Protein AF-A0A2G5TWU0-F1 (afdb_monomer_lite)

Radius of gyration: 37.25 Å; chains: 1; bounding box: 83×80×100 Å

Sequence (643 aa):
MPRATHLSDSERAQIDAFKTAGWSNRRIAARLGRSFNCINTFVNNPDHYETNKKSGAPKKLTDRDTRSIIRLASNSMKSCNDIKNELKLDVSKSTVWRTLDSNQNIVRAKLMSAPMLTDAHKANRLQFARNNMATDWDKIIFSDEKKFNLDGPDGFNSYWHDLKKDPLHFSKRNFGGGRLMVWGAFSSAGTVDLAFLSFRMNSTDYQDAMTAKLIPYLRRFHRRQLTYQQDNASIHASRSTLDWFKSKKIKVMDWPACSPDLNPMENVWAELVRVVYGQGKQYQTVSELQTAIVDAWKNLKKPYLQKLLNSMPNRLFSIISTGGKPTKLVFSLLSKRAKKVAKLNRLSPVTICLCCGSDNQIRLTRSTEPSRILIIDSQKDNGFSKYPYVHFFTNDRYTFDYLTLKDNGNYIEEYKEMAQHVCEVFRSPIHQIEIAKESVLEWLIRFQPIIRYVEIRENVIDSVETLDRILKSLKVTEHFQLVSLTFSEKFQYTEPIPFQTVTIFYSSWFTLPSILNGNNSIIRLFNSKLTPKDINTILREWQMGSKLRNLEFFEIATPIFQNRESHFNEVLKDLNWTESVGNDGRPLTVKIDDEMRTYRVREVDRVRNLVRSDGMIGSVSLRKAIDKIENIRLIFQVWRRQT

pLDDT: mean 81.3, std 13.83, range [31.27, 97.31]

Structure (mmCIF, N/CA/C/O backbone):
data_AF-A0A2G5TWU0-F1
#
_entry.id   AF-A0A2G5TWU0-F1
#
loop_
_atom_site.group_PDB
_atom_site.id
_atom_site.type_symbol
_atom_site.label_atom_id
_atom_site.label_alt_id
_atom_site.label_comp_id
_atom_site.label_asym_id
_atom_site.label_entity_id
_atom_site.label_seq_id
_atom_site.pdbx_PDB_ins_code
_atom_site.Cartn_x
_atom_site.Cartn_y
_atom_site.Cartn_z
_atom_site.occupancy
_atom_site.B_iso_or_equiv
_atom_site.auth_seq_id
_atom_site.auth_comp_id
_atom_site.auth_asym_id
_atom_site.auth_atom_id
_atom_site.pdbx_PDB_model_num
ATOM 1 N N . MET A 1 1 ? 40.528 -49.695 -12.250 1.00 31.27 1 MET A N 1
ATOM 2 C CA . MET A 1 1 ? 41.067 -48.707 -13.212 1.00 31.27 1 MET A CA 1
ATOM 3 C C . MET A 1 1 ? 40.769 -47.307 -12.691 1.00 31.27 1 MET A C 1
ATOM 5 O O . MET A 1 1 ? 39.637 -47.102 -12.257 1.00 31.27 1 MET A O 1
ATOM 9 N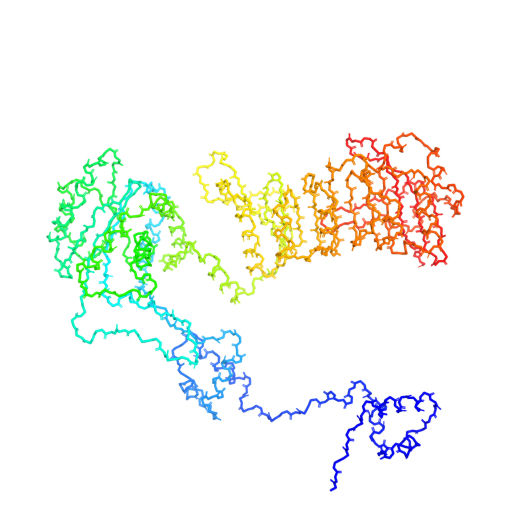 N . PRO A 1 2 ? 41.724 -46.363 -12.679 1.00 35.09 2 PRO A N 1
ATOM 10 C CA . PRO A 1 2 ? 41.439 -44.989 -12.274 1.00 35.09 2 PRO A CA 1
ATOM 11 C C . PRO A 1 2 ? 40.449 -44.364 -13.265 1.00 35.09 2 PRO A C 1
ATOM 13 O O . PRO A 1 2 ? 40.564 -44.571 -14.473 1.00 35.09 2 PRO A O 1
ATOM 16 N N . ARG A 1 3 ? 39.443 -43.644 -12.756 1.00 46.94 3 ARG A N 1
ATOM 17 C CA . ARG A 1 3 ? 38.436 -42.948 -13.573 1.00 46.94 3 ARG A CA 1
ATOM 18 C C . ARG A 1 3 ? 39.120 -41.924 -14.484 1.00 46.94 3 ARG A C 1
ATOM 20 O O . ARG A 1 3 ? 39.956 -41.160 -14.013 1.00 46.94 3 ARG A O 1
ATOM 27 N N . ALA A 1 4 ? 38.729 -41.879 -15.757 1.00 54.69 4 ALA A N 1
ATOM 28 C CA . ALA A 1 4 ? 39.165 -40.826 -16.668 1.00 54.69 4 ALA A CA 1
ATOM 29 C C . ALA A 1 4 ? 38.715 -39.458 -16.123 1.00 54.69 4 ALA A C 1
ATOM 31 O O . ALA A 1 4 ? 37.531 -39.254 -15.855 1.00 54.69 4 ALA A O 1
ATOM 32 N N . THR A 1 5 ? 39.660 -38.544 -15.913 1.00 67.94 5 THR A N 1
ATOM 33 C CA . THR A 1 5 ? 39.385 -37.158 -15.519 1.00 67.94 5 THR A CA 1
ATOM 34 C C . THR A 1 5 ? 38.647 -36.432 -16.647 1.00 67.94 5 THR A C 1
ATOM 36 O O . THR A 1 5 ? 38.956 -36.647 -17.820 1.00 67.94 5 THR A O 1
ATOM 39 N N . HIS A 1 6 ? 37.664 -35.592 -16.300 1.00 76.88 6 HIS A N 1
ATOM 40 C CA . HIS A 1 6 ? 36.996 -34.718 -17.270 1.00 76.88 6 HIS A CA 1
ATOM 41 C C . HIS A 1 6 ? 38.021 -33.800 -17.961 1.00 76.88 6 HIS A C 1
ATOM 43 O O . HIS A 1 6 ? 39.116 -33.571 -17.438 1.00 76.88 6 HIS A O 1
ATOM 49 N N . LEU A 1 7 ? 37.666 -33.307 -19.150 1.00 81.00 7 LEU A N 1
ATOM 50 C CA . LEU A 1 7 ? 38.481 -32.334 -19.875 1.00 81.00 7 LEU A CA 1
ATOM 51 C C . LEU A 1 7 ? 38.423 -31.007 -19.121 1.00 81.00 7 LEU A C 1
ATOM 53 O O . LEU A 1 7 ? 37.337 -30.543 -18.783 1.00 81.00 7 LEU A O 1
ATOM 57 N N . SER A 1 8 ? 39.582 -30.419 -18.855 1.00 81.38 8 SER A N 1
ATOM 58 C CA . SER A 1 8 ? 39.683 -29.060 -18.322 1.00 81.38 8 SER A CA 1
ATOM 59 C C . SER A 1 8 ? 39.283 -28.015 -19.370 1.00 81.38 8 SER A C 1
ATOM 61 O O . SER A 1 8 ? 39.284 -28.294 -20.569 1.00 81.38 8 SER A O 1
ATOM 63 N N . ASP A 1 9 ? 38.998 -26.783 -18.939 1.00 81.06 9 ASP A N 1
ATOM 64 C CA . ASP A 1 9 ? 38.738 -25.647 -19.841 1.00 81.06 9 ASP A CA 1
ATOM 65 C C . ASP A 1 9 ? 39.854 -25.437 -20.866 1.00 81.06 9 ASP A C 1
ATOM 67 O O . ASP A 1 9 ? 39.592 -25.218 -22.048 1.00 81.06 9 ASP A O 1
ATOM 71 N N . SER A 1 10 ? 41.108 -25.579 -20.428 1.00 82.62 10 SER A N 1
ATOM 72 C CA . SER A 1 10 ? 42.269 -25.455 -21.310 1.00 82.62 10 SER A CA 1
ATOM 73 C C . SER A 1 10 ? 42.308 -26.565 -22.361 1.00 82.62 10 SER A C 1
ATOM 75 O O . SER A 1 10 ? 42.560 -26.295 -23.532 1.00 82.62 10 SER A O 1
ATOM 77 N N . GLU A 1 11 ? 42.015 -27.810 -21.975 1.00 87.19 11 GLU A N 1
ATOM 78 C CA . GLU A 1 11 ? 41.964 -28.929 -22.920 1.00 87.19 11 GLU A CA 1
ATOM 79 C C . GLU A 1 11 ? 40.808 -28.779 -23.912 1.00 87.19 11 GLU A C 1
ATOM 81 O O . GLU A 1 11 ? 40.997 -29.068 -25.089 1.00 87.19 11 GLU A O 1
ATOM 86 N N . ARG A 1 12 ? 39.643 -28.281 -23.477 1.00 87.69 12 ARG A N 1
ATOM 87 C CA . ARG A 1 12 ? 38.508 -27.981 -24.365 1.00 87.69 12 ARG A CA 1
ATOM 88 C C . ARG A 1 12 ? 38.879 -26.951 -25.429 1.00 87.69 12 ARG A C 1
ATOM 90 O O . ARG A 1 12 ? 38.746 -27.234 -26.616 1.00 87.69 12 ARG A O 1
ATOM 97 N N . ALA A 1 13 ? 39.468 -25.829 -25.015 1.00 85.25 13 ALA A N 1
ATOM 98 C CA . ALA A 1 13 ? 39.930 -24.793 -25.936 1.00 85.25 13 ALA A CA 1
ATOM 99 C C . ALA A 1 13 ? 41.006 -25.307 -26.913 1.00 85.25 13 ALA A C 1
ATOM 101 O O . ALA A 1 13 ? 40.995 -24.968 -28.096 1.00 85.25 13 ALA A O 1
ATOM 102 N N . GLN A 1 14 ? 41.922 -26.165 -26.446 1.00 88.38 14 GLN A N 1
ATOM 103 C CA . GLN A 1 14 ? 42.915 -26.810 -27.313 1.00 88.38 14 GLN A CA 1
ATOM 104 C C . GLN A 1 14 ? 42.263 -27.755 -28.329 1.00 88.38 14 GLN A C 1
ATOM 106 O O . GLN A 1 14 ? 42.676 -27.778 -29.488 1.00 88.38 14 GLN A O 1
ATOM 111 N N . ILE A 1 15 ? 41.240 -28.517 -27.929 1.00 90.12 15 ILE A N 1
ATOM 112 C CA . ILE A 1 15 ? 40.489 -29.388 -28.842 1.00 90.12 15 ILE A CA 1
ATOM 113 C C . ILE A 1 15 ? 39.813 -28.553 -29.930 1.00 90.12 15 ILE A C 1
ATOM 115 O O . ILE A 1 15 ? 39.977 -28.882 -31.104 1.00 90.12 15 ILE A O 1
ATOM 119 N N . ASP A 1 16 ? 39.140 -27.460 -29.573 1.00 89.56 16 ASP A N 1
ATOM 120 C CA . ASP A 1 16 ? 38.468 -26.578 -30.537 1.00 89.56 16 ASP A CA 1
ATOM 121 C C . ASP A 1 16 ? 39.463 -25.937 -31.517 1.00 89.56 16 ASP A C 1
ATOM 123 O O . ASP A 1 16 ? 39.239 -25.924 -32.734 1.00 89.56 16 ASP A O 1
ATOM 127 N N . ALA A 1 17 ? 40.624 -25.499 -31.019 1.00 89.06 17 ALA A N 1
ATOM 128 C CA . ALA A 1 17 ? 41.704 -24.973 -31.851 1.00 89.06 17 ALA A CA 1
ATOM 129 C C . ALA A 1 17 ? 42.257 -26.033 -32.823 1.00 89.06 17 ALA A C 1
ATOM 131 O O . ALA A 1 17 ? 42.405 -25.769 -34.019 1.00 89.06 17 ALA A O 1
ATOM 132 N N . PHE A 1 18 ? 42.512 -27.261 -32.354 1.00 91.94 18 PHE A N 1
ATOM 133 C CA . PHE A 1 18 ? 42.987 -28.346 -33.220 1.00 91.94 18 PHE A CA 1
ATOM 134 C C . PHE A 1 18 ? 41.931 -28.799 -34.233 1.00 91.94 18 PHE A C 1
ATOM 136 O O . PHE A 1 18 ? 42.277 -29.141 -35.367 1.00 91.94 18 PHE A O 1
ATOM 143 N N . LYS A 1 19 ? 40.646 -28.783 -33.862 1.00 91.44 19 LYS A N 1
ATOM 144 C CA . LYS A 1 19 ? 39.541 -29.059 -34.787 1.00 91.44 19 LYS A CA 1
ATOM 145 C C . LYS A 1 19 ? 39.451 -28.001 -35.881 1.00 91.44 19 LYS A C 1
ATOM 147 O O . LYS A 1 19 ? 39.318 -28.378 -37.043 1.00 91.44 19 LYS A O 1
ATOM 152 N N . THR A 1 20 ? 39.610 -26.725 -35.533 1.00 88.50 20 THR A N 1
ATOM 153 C CA . THR A 1 20 ? 39.660 -25.611 -36.498 1.00 88.50 20 THR A CA 1
ATOM 154 C C . THR A 1 20 ? 40.849 -25.750 -37.454 1.00 88.50 20 THR A C 1
ATOM 156 O O . THR A 1 20 ? 40.721 -25.500 -38.647 1.00 88.50 20 THR A O 1
ATOM 159 N N . ALA A 1 21 ? 41.985 -26.256 -36.963 1.00 86.94 21 ALA A N 1
ATOM 160 C CA . ALA A 1 21 ? 43.169 -26.565 -37.768 1.00 86.94 21 ALA A CA 1
ATOM 161 C C . ALA A 1 21 ? 43.066 -27.872 -38.592 1.00 86.94 21 ALA A C 1
ATOM 163 O O . ALA A 1 21 ? 44.065 -28.329 -39.149 1.00 86.94 21 ALA A O 1
ATOM 164 N N . GLY A 1 22 ? 41.894 -28.517 -38.647 1.00 90.31 22 GLY A N 1
ATOM 165 C CA . GLY A 1 22 ? 41.645 -29.706 -39.472 1.00 90.31 22 GLY A CA 1
ATOM 166 C C . GLY A 1 22 ? 42.172 -31.026 -38.899 1.00 90.31 22 GLY A C 1
ATOM 167 O O . GLY A 1 22 ? 42.275 -32.019 -39.620 1.00 90.31 22 GLY A O 1
ATOM 168 N N . TRP A 1 23 ? 42.520 -31.090 -37.609 1.00 94.19 23 TRP A N 1
ATOM 169 C CA . TRP A 1 23 ? 43.042 -32.324 -37.016 1.00 94.19 23 TRP A CA 1
ATOM 170 C C . TRP A 1 23 ? 41.935 -33.367 -36.785 1.00 94.19 23 TRP A C 1
ATOM 172 O O . TRP A 1 23 ? 40.792 -33.058 -36.428 1.00 94.19 23 TRP A O 1
ATOM 182 N N . SER A 1 24 ? 42.290 -34.648 -36.941 1.00 92.31 24 SER A N 1
ATOM 183 C CA . SER A 1 24 ? 41.397 -35.767 -36.624 1.00 92.31 24 SER A CA 1
ATOM 184 C C . SER A 1 24 ? 41.307 -35.999 -35.113 1.00 92.31 24 SER A C 1
ATOM 186 O O . SER A 1 24 ? 42.286 -35.837 -34.383 1.00 92.31 24 SER A O 1
ATOM 188 N N . ASN A 1 25 ? 40.148 -36.460 -34.630 1.00 91.19 25 ASN A N 1
ATOM 189 C CA . ASN A 1 25 ? 39.912 -36.681 -33.195 1.00 91.19 25 ASN A CA 1
ATOM 190 C C . ASN A 1 25 ? 40.926 -37.675 -32.588 1.00 91.19 25 ASN A C 1
ATOM 192 O O . ASN A 1 25 ? 41.316 -37.537 -31.433 1.00 91.19 25 ASN A O 1
ATOM 196 N N . ARG A 1 26 ? 41.411 -38.646 -33.379 1.00 90.12 26 ARG A N 1
ATOM 197 C CA . ARG A 1 26 ? 42.444 -39.611 -32.964 1.00 90.12 26 ARG A CA 1
ATOM 198 C C . ARG A 1 26 ? 43.814 -38.949 -32.781 1.00 90.12 26 ARG A C 1
ATOM 200 O O . ARG A 1 26 ? 44.519 -39.264 -31.827 1.00 90.12 26 ARG A O 1
ATOM 207 N N . ARG A 1 27 ? 44.163 -37.997 -33.651 1.00 92.06 27 ARG A N 1
ATOM 208 C CA . ARG A 1 27 ? 45.399 -37.210 -33.548 1.00 92.06 27 ARG A CA 1
ATOM 209 C C . ARG A 1 27 ? 45.361 -36.260 -32.348 1.00 92.06 27 ARG A C 1
ATOM 211 O O . ARG A 1 27 ? 46.351 -36.144 -31.634 1.00 92.06 27 ARG A O 1
ATOM 218 N N . ILE A 1 28 ? 44.210 -35.639 -32.093 1.00 91.56 28 ILE A N 1
ATOM 219 C CA . ILE A 1 28 ? 43.982 -34.770 -30.926 1.00 91.56 28 ILE A CA 1
ATOM 220 C C . ILE A 1 28 ? 44.083 -35.574 -29.623 1.00 91.56 28 ILE A C 1
ATOM 222 O O . ILE A 1 28 ? 44.786 -35.170 -28.702 1.00 91.56 28 ILE A O 1
ATOM 226 N N . ALA A 1 29 ? 43.448 -36.748 -29.573 1.00 89.25 29 ALA A N 1
ATOM 227 C CA . ALA A 1 29 ? 43.506 -37.660 -28.432 1.00 89.25 29 ALA A CA 1
ATOM 228 C C . ALA A 1 29 ? 44.952 -38.048 -28.074 1.00 89.25 29 ALA A C 1
ATOM 230 O O . ALA A 1 29 ? 45.353 -37.925 -26.918 1.00 89.25 29 ALA A O 1
ATOM 231 N N . ALA A 1 30 ? 45.757 -38.422 -29.075 1.00 88.62 30 ALA A N 1
ATOM 232 C CA . ALA A 1 30 ? 47.173 -38.731 -28.883 1.00 88.62 30 ALA A CA 1
ATOM 233 C C . ALA A 1 30 ? 47.981 -37.512 -28.402 1.00 88.62 30 ALA A C 1
ATOM 235 O O . ALA A 1 30 ? 48.823 -37.643 -27.518 1.00 88.62 30 ALA A O 1
ATOM 236 N N . ARG A 1 31 ? 47.700 -36.315 -28.938 1.00 89.56 31 ARG A N 1
ATOM 237 C CA . ARG A 1 31 ? 48.409 -35.075 -28.581 1.00 89.56 31 ARG A CA 1
ATOM 238 C C . ARG A 1 31 ? 48.151 -34.615 -27.144 1.00 89.56 31 ARG A C 1
ATOM 240 O O . ARG A 1 31 ? 49.056 -34.042 -26.539 1.00 89.56 31 ARG A O 1
ATOM 247 N N . LEU A 1 32 ? 46.937 -34.841 -26.641 1.00 86.62 32 LEU A N 1
ATOM 248 C CA . LEU A 1 32 ? 46.487 -34.437 -25.304 1.00 86.62 32 LEU A CA 1
ATOM 249 C C . LEU A 1 32 ? 46.592 -35.560 -24.260 1.00 86.62 32 LEU A C 1
ATOM 251 O O . LEU A 1 32 ? 46.243 -35.351 -23.104 1.00 86.62 32 LEU A O 1
ATOM 255 N N . GLY A 1 33 ? 47.028 -36.764 -24.648 1.00 86.94 33 GLY A N 1
ATOM 256 C CA . GLY A 1 33 ? 47.076 -37.918 -23.742 1.00 86.94 33 GLY A CA 1
ATOM 257 C C . GLY A 1 33 ? 45.693 -38.362 -23.247 1.00 86.94 33 GLY A C 1
ATOM 258 O O . GLY A 1 33 ? 45.561 -38.882 -22.139 1.00 86.94 33 GLY A O 1
ATOM 259 N N . ARG A 1 34 ? 44.639 -38.139 -24.044 1.00 87.25 34 ARG A N 1
ATOM 260 C CA . ARG A 1 34 ? 43.243 -38.461 -23.702 1.00 87.25 34 ARG A CA 1
ATOM 261 C C . ARG A 1 34 ? 42.707 -39.605 -24.553 1.00 87.25 34 ARG A C 1
ATOM 263 O O . ARG A 1 34 ? 43.217 -39.896 -25.629 1.00 87.25 34 ARG A O 1
ATOM 270 N N . SER A 1 35 ? 41.647 -40.263 -24.082 1.00 86.88 35 SER A N 1
ATOM 271 C CA . SER A 1 35 ? 41.000 -41.321 -24.862 1.00 86.88 35 SER A CA 1
ATOM 272 C C . SER A 1 35 ? 40.234 -40.738 -26.050 1.00 86.88 35 SER A C 1
ATOM 274 O O . SER A 1 35 ? 39.639 -39.662 -25.961 1.00 86.88 35 SER A O 1
ATOM 276 N N . PHE A 1 36 ? 40.191 -41.484 -27.157 1.00 87.25 36 PHE A N 1
ATOM 277 C CA . PHE A 1 36 ? 39.422 -41.102 -28.343 1.00 87.25 36 PHE A CA 1
ATOM 278 C C . PHE A 1 36 ? 37.953 -40.807 -28.006 1.00 87.25 36 PHE A C 1
ATOM 280 O O . PHE A 1 36 ? 37.421 -39.796 -28.450 1.00 87.25 36 PHE A O 1
ATOM 287 N N . ASN A 1 37 ? 37.324 -41.633 -27.162 1.00 84.56 37 ASN A N 1
ATOM 288 C CA . ASN A 1 37 ? 35.926 -41.451 -26.762 1.00 84.56 37 ASN A CA 1
ATOM 289 C C . ASN A 1 37 ? 35.697 -40.161 -25.966 1.00 84.56 37 ASN A C 1
ATOM 291 O O . ASN A 1 37 ? 34.647 -39.547 -26.122 1.00 84.56 37 ASN A O 1
ATOM 295 N N . CYS A 1 38 ? 36.663 -39.733 -25.150 1.00 84.38 38 CYS A N 1
ATOM 296 C CA . CYS A 1 38 ? 36.583 -38.473 -24.409 1.00 84.38 38 CYS A CA 1
ATOM 297 C C . CYS A 1 38 ? 36.527 -37.277 -25.373 1.00 84.38 38 CYS A C 1
ATOM 299 O O . CYS A 1 38 ? 35.592 -36.480 -25.318 1.00 84.38 38 CYS A O 1
ATOM 301 N N . ILE A 1 39 ? 37.457 -37.230 -26.334 1.00 87.69 39 ILE A N 1
ATOM 302 C CA . ILE A 1 39 ? 37.483 -36.197 -27.381 1.00 87.69 39 ILE A CA 1
ATOM 303 C C . ILE A 1 39 ? 36.221 -36.266 -28.247 1.00 87.69 39 ILE A C 1
ATOM 305 O O . ILE A 1 39 ? 35.610 -35.244 -28.529 1.00 87.69 39 ILE A O 1
ATOM 309 N N . ASN A 1 40 ? 35.795 -37.469 -28.637 1.00 88.25 40 ASN A N 1
ATOM 310 C CA . ASN A 1 40 ? 34.629 -37.661 -29.497 1.00 88.25 40 ASN A CA 1
ATOM 311 C C . ASN A 1 40 ? 33.321 -37.224 -28.818 1.00 88.25 40 ASN A C 1
ATOM 313 O O . ASN A 1 40 ? 32.469 -36.622 -29.460 1.00 88.25 40 ASN A O 1
ATOM 317 N N . THR A 1 41 ? 33.173 -37.493 -27.518 1.00 84.38 41 THR A N 1
ATOM 318 C CA . THR A 1 41 ? 31.989 -37.088 -26.743 1.00 84.38 41 THR A CA 1
ATOM 319 C C . THR A 1 41 ? 31.906 -35.568 -26.619 1.00 84.38 41 THR A C 1
ATOM 321 O O . THR A 1 41 ? 30.825 -35.013 -26.782 1.00 84.38 41 THR A O 1
ATOM 324 N N . PHE A 1 42 ? 33.039 -34.897 -26.383 1.00 86.25 42 PHE A N 1
ATOM 325 C CA . PHE A 1 42 ? 33.097 -33.436 -26.334 1.00 86.25 42 PHE A CA 1
ATOM 326 C C . PHE A 1 42 ? 32.823 -32.802 -27.705 1.00 86.25 42 PHE A C 1
ATOM 328 O O . PHE A 1 42 ? 31.944 -31.958 -27.807 1.00 86.25 42 PHE A O 1
ATOM 335 N N . VAL A 1 43 ? 33.488 -33.259 -28.774 1.00 86.25 43 VAL A N 1
ATOM 336 C CA . VAL A 1 43 ? 33.309 -32.707 -30.134 1.00 86.25 43 VAL A CA 1
ATOM 337 C C . VAL A 1 43 ? 31.878 -32.886 -30.655 1.00 86.25 43 VAL A C 1
ATOM 339 O O . VAL A 1 43 ? 31.379 -32.020 -31.364 1.00 86.25 43 VAL A O 1
ATOM 342 N N . ASN A 1 44 ? 31.203 -33.987 -30.309 1.00 85.31 44 ASN A N 1
ATOM 343 C CA . ASN A 1 44 ? 29.833 -34.239 -30.765 1.00 85.31 44 ASN A CA 1
ATOM 344 C C . ASN A 1 44 ? 28.773 -33.439 -29.999 1.00 85.31 44 ASN A C 1
ATOM 346 O O . ASN A 1 44 ? 27.669 -33.270 -30.510 1.00 85.31 44 ASN A O 1
ATOM 350 N N . ASN A 1 45 ? 29.057 -33.012 -28.765 1.00 80.19 45 ASN A N 1
ATOM 351 C CA . ASN A 1 45 ? 28.100 -32.260 -27.958 1.00 80.19 45 ASN A CA 1
ATOM 352 C C . ASN A 1 45 ? 28.805 -31.347 -26.929 1.00 80.19 45 ASN A C 1
ATOM 354 O O . ASN A 1 45 ? 28.767 -31.628 -25.722 1.00 80.19 45 ASN A O 1
ATOM 358 N N . PRO A 1 46 ? 29.478 -30.278 -27.395 1.00 78.31 46 PRO A N 1
ATOM 359 C CA . PRO A 1 46 ? 30.315 -29.432 -26.545 1.00 78.31 46 PRO A CA 1
ATOM 360 C C . PRO A 1 46 ? 29.493 -28.656 -25.507 1.00 78.31 46 PRO A C 1
ATOM 362 O O . PRO A 1 46 ? 29.892 -28.591 -24.343 1.00 78.31 46 PRO A O 1
ATOM 365 N N . ASP A 1 47 ? 28.302 -28.179 -25.884 1.00 71.19 47 ASP A N 1
ATOM 366 C CA . ASP A 1 47 ? 27.414 -27.380 -25.024 1.00 71.19 47 ASP A CA 1
ATOM 367 C C . ASP A 1 47 ? 26.843 -28.172 -23.836 1.00 71.19 47 ASP A C 1
ATOM 369 O O . ASP A 1 47 ? 26.540 -27.610 -22.782 1.00 71.19 47 ASP A O 1
ATOM 373 N N . HIS A 1 48 ? 26.718 -29.498 -23.976 1.00 67.25 48 HIS A N 1
ATOM 374 C CA . HIS A 1 48 ? 26.114 -30.358 -22.957 1.00 67.25 48 HIS A CA 1
ATOM 375 C C . HIS A 1 48 ? 27.095 -31.281 -22.227 1.00 67.25 48 HIS A C 1
ATOM 377 O O . HIS A 1 48 ? 26.649 -32.043 -21.363 1.00 67.25 48 HIS A O 1
ATOM 383 N N . TYR A 1 49 ? 28.404 -31.185 -22.490 1.00 72.06 49 TYR A N 1
ATOM 384 C CA . TYR A 1 49 ? 29.432 -32.080 -21.938 1.00 72.06 49 TYR A CA 1
ATOM 385 C C . TYR A 1 49 ? 29.400 -32.207 -20.396 1.00 72.06 49 TYR A C 1
ATOM 387 O O . TYR A 1 49 ? 29.680 -33.279 -19.859 1.00 72.06 49 TYR A O 1
ATOM 395 N N . GLU A 1 50 ? 28.982 -31.156 -19.676 1.00 65.62 50 GLU A N 1
ATOM 396 C CA . GLU A 1 50 ? 28.856 -31.145 -18.204 1.00 65.62 50 GLU A CA 1
ATOM 397 C C . GLU A 1 50 ? 27.410 -31.216 -17.672 1.00 65.62 50 GLU A C 1
ATOM 399 O O . GLU A 1 50 ? 27.190 -31.361 -16.469 1.00 65.62 50 GLU A O 1
ATOM 404 N N . THR A 1 51 ? 26.396 -31.112 -18.535 1.00 59.44 51 THR A N 1
ATOM 405 C CA . THR A 1 51 ? 25.016 -30.794 -18.101 1.00 59.44 51 THR A CA 1
ATOM 406 C C . THR A 1 51 ? 24.139 -32.001 -17.764 1.00 59.44 51 THR A C 1
ATOM 408 O O . THR A 1 51 ? 23.022 -31.832 -17.266 1.00 59.44 51 THR A O 1
ATOM 411 N N . ASN A 1 52 ? 24.631 -33.226 -17.959 1.00 58.94 52 ASN A N 1
ATOM 412 C CA . ASN A 1 52 ? 23.886 -34.433 -17.606 1.00 58.94 52 ASN A CA 1
ATOM 413 C C . ASN A 1 52 ? 23.804 -34.593 -16.078 1.00 58.94 52 ASN A C 1
ATOM 415 O O . ASN A 1 52 ? 24.652 -35.221 -15.438 1.00 58.94 52 ASN A O 1
ATOM 419 N N . LYS A 1 53 ? 22.753 -34.017 -15.477 1.00 57.91 53 LYS A N 1
ATOM 420 C CA . LYS A 1 53 ? 22.410 -34.218 -14.064 1.00 57.91 53 LYS A CA 1
ATOM 421 C C . LYS A 1 53 ? 22.259 -35.713 -13.800 1.00 57.91 53 LYS A C 1
ATOM 423 O O . LYS A 1 53 ? 21.411 -36.375 -14.393 1.00 57.91 53 LYS A O 1
ATOM 428 N N . LYS A 1 54 ? 23.057 -36.230 -12.866 1.00 58.94 54 LYS A N 1
ATOM 429 C CA . LYS A 1 54 ? 22.921 -37.603 -12.375 1.00 58.94 54 LYS A CA 1
ATOM 430 C C . LYS A 1 54 ? 21.499 -37.805 -11.853 1.00 58.94 54 LYS A C 1
ATOM 432 O O . LYS A 1 54 ? 21.043 -37.044 -10.999 1.00 58.94 54 LYS A O 1
ATOM 437 N N . SER A 1 55 ? 20.813 -38.827 -12.350 1.00 57.06 55 SER A N 1
ATOM 438 C CA . SER A 1 55 ? 19.514 -39.248 -11.834 1.00 57.06 55 SER A CA 1
ATOM 439 C C . SER A 1 55 ? 19.669 -39.598 -10.351 1.00 57.06 55 SER A C 1
ATOM 441 O O . SER A 1 55 ? 20.435 -40.493 -9.995 1.00 57.06 55 SER A O 1
ATOM 443 N N . GLY A 1 56 ? 19.005 -38.842 -9.474 1.00 65.00 56 GLY A N 1
ATOM 444 C CA . GLY A 1 56 ? 18.975 -39.142 -8.044 1.00 65.00 56 GLY A CA 1
ATOM 445 C C . GLY A 1 56 ? 18.230 -40.448 -7.755 1.00 65.00 56 GLY A C 1
ATOM 446 O O . GLY A 1 56 ? 17.551 -40.996 -8.622 1.00 65.00 56 GLY A O 1
ATOM 447 N N . ALA A 1 57 ? 18.328 -40.932 -6.515 1.00 70.38 57 ALA A N 1
ATOM 448 C CA . ALA A 1 57 ? 17.557 -42.088 -6.066 1.00 70.38 57 ALA A CA 1
ATOM 449 C C . ALA A 1 57 ? 16.037 -41.859 -6.251 1.00 70.38 57 ALA A C 1
ATOM 451 O O . ALA A 1 57 ? 15.564 -40.729 -6.067 1.00 70.38 57 ALA A O 1
ATOM 452 N N . PRO A 1 58 ? 15.259 -42.906 -6.587 1.00 73.69 58 PRO A N 1
ATOM 453 C CA . PRO A 1 58 ? 13.818 -42.786 -6.786 1.00 73.69 58 PRO A CA 1
ATOM 454 C C . PRO A 1 58 ? 13.114 -42.311 -5.507 1.00 73.69 58 PRO A C 1
ATOM 456 O O . PRO A 1 58 ? 13.481 -42.678 -4.387 1.00 73.69 58 PRO A O 1
ATOM 459 N N . LYS A 1 59 ? 12.082 -41.474 -5.667 1.00 80.50 59 LYS A N 1
ATOM 460 C CA . LYS A 1 59 ? 11.273 -40.985 -4.542 1.00 80.50 59 LYS A CA 1
ATOM 461 C C . LYS A 1 59 ? 10.465 -42.143 -3.944 1.00 80.50 59 LYS A C 1
ATOM 463 O O . LYS A 1 59 ? 9.811 -42.874 -4.675 1.00 80.50 59 LYS A O 1
ATOM 468 N N . LYS A 1 60 ? 10.458 -42.261 -2.610 1.00 84.25 60 LYS A N 1
ATOM 469 C CA . LYS A 1 60 ? 9.634 -43.249 -1.881 1.00 84.25 60 LYS A CA 1
ATOM 470 C C . LYS A 1 60 ? 8.131 -42.947 -1.905 1.00 84.25 60 LYS A C 1
ATOM 472 O O . LYS A 1 60 ? 7.335 -43.847 -1.689 1.00 84.25 60 LYS A O 1
ATOM 477 N N . LEU A 1 61 ? 7.756 -41.683 -2.100 1.00 87.94 61 LEU A N 1
ATOM 478 C CA . LEU A 1 61 ? 6.362 -41.253 -2.184 1.00 87.94 61 LEU A CA 1
ATOM 479 C C . LEU A 1 61 ? 5.970 -41.063 -3.643 1.00 87.94 61 LEU A C 1
ATOM 481 O O . LEU A 1 61 ? 6.710 -40.432 -4.402 1.00 87.94 61 LEU A O 1
ATOM 485 N N . THR A 1 62 ? 4.784 -41.544 -4.003 1.00 89.69 62 THR A N 1
ATOM 486 C CA . THR A 1 62 ? 4.179 -41.253 -5.303 1.00 89.69 62 THR A CA 1
ATOM 487 C C . THR A 1 62 ? 3.582 -39.841 -5.323 1.00 89.69 62 THR A C 1
ATOM 489 O O . THR A 1 62 ? 3.337 -39.211 -4.285 1.00 89.69 62 THR A O 1
ATOM 492 N N . ASP A 1 63 ? 3.264 -39.334 -6.513 1.00 86.31 63 ASP A N 1
ATOM 493 C CA . ASP A 1 63 ? 2.542 -38.062 -6.655 1.00 86.31 63 ASP A CA 1
ATOM 494 C C . ASP A 1 63 ? 1.126 -38.127 -6.052 1.00 86.31 63 ASP A C 1
ATOM 496 O O . ASP A 1 63 ? 0.557 -37.112 -5.635 1.00 86.31 63 ASP A O 1
ATOM 500 N N . ARG A 1 64 ? 0.534 -39.327 -5.974 1.00 89.00 64 ARG A N 1
ATOM 501 C CA . ARG A 1 64 ? -0.749 -39.554 -5.295 1.00 89.00 64 ARG A CA 1
ATOM 502 C C . ARG A 1 64 ? -0.605 -39.428 -3.781 1.00 89.00 64 ARG A C 1
ATOM 504 O O . ARG A 1 64 ? -1.441 -38.769 -3.158 1.00 89.00 64 ARG A O 1
ATOM 511 N N . ASP A 1 65 ? 0.449 -40.002 -3.208 1.00 90.94 65 ASP A N 1
ATOM 512 C CA . ASP A 1 65 ? 0.725 -39.901 -1.770 1.00 90.94 65 ASP A CA 1
ATOM 513 C C . ASP A 1 65 ? 0.999 -38.451 -1.390 1.00 90.94 65 ASP A C 1
ATOM 515 O O . ASP A 1 65 ? 0.413 -37.934 -0.443 1.00 90.94 65 ASP A O 1
ATOM 519 N N . THR A 1 66 ? 1.791 -37.755 -2.208 1.00 90.50 66 THR A N 1
ATOM 520 C CA . THR A 1 66 ? 2.087 -36.327 -2.046 1.00 90.50 66 THR A CA 1
ATOM 521 C C . THR A 1 66 ? 0.806 -35.488 -1.994 1.00 90.50 66 THR A C 1
ATOM 523 O O . THR A 1 66 ? 0.597 -34.732 -1.043 1.00 90.50 66 THR A O 1
ATOM 526 N N . ARG A 1 67 ? -0.109 -35.662 -2.960 1.00 89.56 67 ARG A N 1
ATOM 527 C CA . ARG A 1 67 ? -1.410 -34.964 -2.968 1.00 89.56 67 ARG A CA 1
ATOM 528 C C . ARG A 1 67 ? -2.279 -35.320 -1.761 1.00 89.56 67 ARG A C 1
ATOM 530 O O . ARG A 1 67 ? -2.932 -34.442 -1.200 1.00 89.56 67 ARG A O 1
ATOM 537 N N . SER A 1 68 ? -2.279 -36.586 -1.350 1.00 90.94 68 SER A N 1
ATOM 538 C CA . SER A 1 68 ? -3.082 -37.063 -0.217 1.00 90.94 68 SER A CA 1
ATOM 539 C C . SER A 1 68 ? -2.576 -36.507 1.117 1.00 90.94 68 SER A C 1
ATOM 541 O O . SER A 1 68 ? -3.387 -36.068 1.932 1.00 90.94 68 SER A O 1
ATOM 543 N N . ILE A 1 69 ? -1.251 -36.434 1.296 1.00 91.06 69 ILE A N 1
ATOM 544 C CA . ILE A 1 69 ? -0.588 -35.787 2.439 1.00 91.06 69 ILE A CA 1
ATOM 545 C C . ILE A 1 69 ? -1.005 -34.316 2.530 1.00 91.06 69 ILE A C 1
ATOM 547 O O . ILE A 1 69 ? -1.448 -33.866 3.585 1.00 91.06 69 ILE A O 1
ATOM 551 N N . ILE A 1 70 ? -0.911 -33.574 1.419 1.00 89.44 70 ILE A N 1
ATOM 552 C CA . ILE A 1 70 ? -1.276 -32.149 1.368 1.00 89.44 70 ILE A CA 1
ATOM 553 C C . ILE A 1 70 ? -2.757 -31.957 1.710 1.00 89.44 70 ILE A C 1
ATOM 555 O O . ILE A 1 70 ? -3.105 -31.076 2.495 1.00 89.44 70 ILE A O 1
ATOM 559 N N . ARG A 1 71 ? -3.635 -32.802 1.157 1.00 87.81 71 ARG A N 1
ATOM 560 C CA . ARG A 1 71 ? -5.079 -32.728 1.398 1.00 87.81 71 ARG A CA 1
ATOM 561 C C . ARG A 1 71 ? -5.436 -32.968 2.865 1.00 87.81 71 ARG A C 1
ATOM 563 O O . ARG A 1 71 ? -6.234 -32.211 3.400 1.00 87.81 71 ARG A O 1
ATOM 570 N N . LEU A 1 72 ? -4.846 -33.977 3.510 1.00 86.50 72 LEU A N 1
ATOM 571 C CA . LEU A 1 72 ? -5.099 -34.255 4.930 1.00 86.50 72 LEU A CA 1
ATOM 572 C C . LEU A 1 72 ? -4.494 -33.204 5.864 1.00 86.50 72 LEU A C 1
ATOM 574 O O . LEU A 1 72 ? -5.037 -32.970 6.941 1.00 86.50 72 LEU A O 1
ATOM 578 N N . ALA A 1 73 ? -3.387 -32.567 5.478 1.00 84.81 73 ALA A N 1
ATOM 579 C CA . ALA A 1 73 ? -2.783 -31.486 6.255 1.00 84.81 73 ALA A CA 1
ATOM 580 C C . ALA A 1 73 ? -3.556 -30.159 6.150 1.00 84.81 73 ALA A C 1
ATOM 582 O O . ALA A 1 73 ? -3.530 -29.352 7.077 1.00 84.81 73 ALA A O 1
ATOM 583 N N . SER A 1 74 ? -4.223 -29.908 5.021 1.00 80.94 74 SER A N 1
ATOM 584 C CA . SER A 1 74 ? -4.897 -28.636 4.752 1.00 80.94 74 SER A CA 1
ATOM 585 C C . SER A 1 74 ? -6.022 -28.360 5.755 1.00 80.94 74 SER A C 1
ATOM 587 O O . SER A 1 74 ? -6.984 -29.120 5.844 1.00 80.94 74 SER A O 1
ATOM 589 N N . ASN A 1 75 ? -5.900 -27.258 6.507 1.00 77.56 75 ASN A N 1
ATOM 590 C CA . ASN A 1 75 ? -6.852 -26.823 7.542 1.00 77.56 75 ASN A CA 1
ATOM 591 C C . ASN A 1 75 ? -7.227 -27.909 8.568 1.00 77.56 75 ASN A C 1
ATOM 593 O O . ASN A 1 75 ? -8.336 -27.904 9.103 1.00 77.56 75 ASN A O 1
ATOM 597 N N . SER A 1 76 ? -6.301 -28.819 8.871 1.00 79.06 76 SER A N 1
ATOM 598 C CA . SER A 1 76 ? -6.484 -29.837 9.902 1.00 79.06 76 SER A CA 1
ATOM 599 C C . SER A 1 76 ? -5.557 -29.604 11.096 1.00 79.06 76 SER A C 1
ATOM 601 O O . SER A 1 76 ? -4.587 -28.849 11.033 1.00 79.06 76 SER A O 1
ATOM 603 N N . MET A 1 77 ? -5.867 -30.266 12.211 1.00 78.38 77 MET A N 1
ATOM 604 C CA . MET A 1 77 ? -5.005 -30.310 13.399 1.00 78.38 77 MET A CA 1
ATOM 605 C C . MET A 1 77 ? -4.111 -31.561 13.420 1.00 78.38 77 MET A C 1
ATOM 607 O O . MET A 1 77 ? -3.480 -31.847 14.436 1.00 78.38 77 MET A O 1
ATOM 611 N N . LYS A 1 78 ? -4.065 -32.319 12.315 1.00 83.00 78 LYS A N 1
ATOM 612 C CA . LYS A 1 78 ? -3.347 -33.594 12.229 1.00 83.00 78 LYS A CA 1
ATOM 613 C C . LYS A 1 78 ? -1.835 -33.361 12.229 1.00 83.00 78 LYS A C 1
ATOM 615 O O . LYS A 1 78 ? -1.311 -32.509 11.511 1.00 83.00 78 LYS A O 1
ATOM 620 N N . SER A 1 79 ? -1.116 -34.144 13.023 1.00 83.62 79 SER A N 1
ATOM 621 C CA . SER A 1 79 ? 0.344 -34.194 13.013 1.00 83.62 79 SER A CA 1
ATOM 622 C C . SER A 1 79 ? 0.870 -34.971 11.799 1.00 83.62 79 SER A C 1
ATOM 624 O O . SER A 1 79 ? 0.145 -35.722 11.147 1.00 83.62 79 SER A O 1
ATOM 626 N N . CYS A 1 80 ? 2.168 -34.854 11.502 1.00 85.12 80 CYS A N 1
ATOM 627 C CA . CYS A 1 80 ? 2.789 -35.661 10.444 1.00 85.12 80 CYS A CA 1
ATOM 628 C C . CYS A 1 80 ? 2.680 -37.174 10.714 1.00 85.12 80 CYS A C 1
ATOM 630 O O . CYS A 1 80 ? 2.653 -37.953 9.765 1.00 85.12 80 CYS A O 1
ATOM 632 N N . ASN A 1 81 ? 2.609 -37.583 11.988 1.00 87.69 81 ASN A N 1
ATOM 633 C CA . ASN A 1 81 ? 2.385 -38.979 12.364 1.00 87.69 81 ASN A CA 1
ATOM 634 C C . ASN A 1 81 ? 0.940 -39.403 12.092 1.00 87.69 81 ASN A C 1
ATOM 636 O O . ASN A 1 81 ? 0.733 -40.480 11.545 1.00 87.69 81 ASN A O 1
ATOM 640 N N . ASP A 1 82 ? -0.038 -38.547 12.395 1.00 86.69 82 ASP A N 1
ATOM 641 C CA . ASP A 1 82 ? -1.452 -38.839 12.128 1.00 86.69 82 ASP A CA 1
ATOM 642 C C . ASP A 1 82 ? -1.686 -39.032 10.628 1.00 86.69 82 ASP A C 1
ATOM 644 O O . ASP A 1 82 ? -2.285 -40.020 10.217 1.00 86.69 82 ASP A O 1
ATOM 648 N N . ILE A 1 83 ? -1.118 -38.144 9.803 1.00 91.12 83 ILE A N 1
ATOM 649 C CA . ILE A 1 83 ? -1.204 -38.228 8.338 1.00 91.12 83 ILE A CA 1
ATOM 650 C C . ILE A 1 83 ? -0.515 -39.495 7.817 1.00 91.12 83 ILE A C 1
ATOM 652 O O . ILE A 1 83 ? -1.064 -40.179 6.955 1.00 91.12 83 ILE A O 1
ATOM 656 N N . LYS A 1 84 ? 0.678 -39.828 8.334 1.00 93.69 84 LYS A N 1
ATOM 657 C CA . LYS A 1 84 ? 1.394 -41.060 7.967 1.00 93.69 84 LYS A CA 1
ATOM 658 C C . LYS A 1 84 ? 0.539 -42.298 8.251 1.00 93.69 84 LYS A C 1
ATOM 660 O O . LYS A 1 84 ? 0.431 -43.167 7.389 1.00 93.69 84 LYS A O 1
ATOM 665 N N . ASN A 1 85 ? -0.029 -42.374 9.453 1.00 92.50 85 ASN A N 1
ATOM 666 C CA . ASN A 1 85 ? -0.775 -43.537 9.924 1.00 92.50 85 ASN A CA 1
ATOM 667 C C . ASN A 1 85 ? -2.106 -43.691 9.181 1.00 92.50 85 ASN A C 1
ATOM 669 O O . ASN A 1 85 ? -2.454 -44.792 8.766 1.00 92.50 85 ASN A O 1
ATOM 673 N N . GLU A 1 86 ? -2.819 -42.588 8.951 1.00 93.12 86 GLU A N 1
ATOM 674 C CA . GLU A 1 86 ? -4.092 -42.578 8.224 1.00 93.12 86 GLU A CA 1
ATOM 675 C C . GLU A 1 86 ? -3.929 -42.965 6.752 1.00 93.12 86 GLU A C 1
ATOM 677 O O . GLU A 1 86 ? -4.737 -43.721 6.216 1.00 93.12 86 GLU A O 1
ATOM 682 N N . LEU A 1 87 ? -2.854 -42.504 6.109 1.00 92.00 87 LEU A N 1
ATOM 683 C CA . LEU A 1 87 ? -2.525 -42.881 4.733 1.00 92.00 87 LEU A CA 1
ATOM 684 C C . LEU A 1 87 ? -1.775 -44.216 4.632 1.00 92.00 87 LEU A C 1
ATOM 686 O O . LEU A 1 87 ? -1.468 -44.643 3.522 1.00 92.00 87 LEU A O 1
ATOM 690 N N . LYS A 1 88 ? -1.470 -44.864 5.766 1.00 92.94 88 LYS A N 1
ATOM 691 C CA . LYS A 1 88 ? -0.695 -46.114 5.852 1.00 92.94 88 LYS A CA 1
ATOM 692 C C . LYS A 1 88 ? 0.614 -46.060 5.046 1.00 92.94 88 LYS A C 1
ATOM 694 O O . LYS A 1 88 ? 0.973 -47.014 4.363 1.00 92.94 88 LYS A O 1
ATOM 699 N N . LEU A 1 89 ? 1.321 -44.929 5.106 1.00 91.56 89 LEU A N 1
ATOM 700 C CA . LEU A 1 89 ? 2.539 -44.712 4.320 1.00 91.56 89 LEU A CA 1
ATOM 701 C C . LEU A 1 89 ? 3.762 -45.333 4.998 1.00 91.56 89 LEU A C 1
ATOM 703 O O . LEU A 1 89 ? 4.082 -44.995 6.143 1.00 91.56 89 LEU A O 1
ATOM 707 N N . ASP A 1 90 ? 4.522 -46.135 4.254 1.00 90.94 90 ASP A N 1
ATOM 708 C CA . ASP A 1 90 ? 5.801 -46.691 4.709 1.00 90.94 90 ASP A CA 1
ATOM 709 C C . ASP A 1 90 ? 6.966 -45.692 4.544 1.00 90.94 90 ASP A C 1
ATOM 711 O O . ASP A 1 90 ? 7.924 -45.871 3.789 1.00 90.94 90 ASP A O 1
ATOM 715 N N . VAL A 1 91 ? 6.853 -44.550 5.227 1.00 90.69 91 VAL A N 1
ATOM 716 C CA . VAL A 1 91 ? 7.882 -43.500 5.244 1.00 90.69 91 VAL A CA 1
ATOM 717 C C . VAL A 1 91 ? 8.090 -42.933 6.646 1.00 90.69 91 VAL A C 1
ATOM 719 O O . VAL A 1 91 ? 7.300 -43.143 7.565 1.00 90.69 91 VAL A O 1
ATOM 722 N N . SER A 1 92 ? 9.169 -42.178 6.853 1.00 91.44 92 SER A N 1
ATOM 723 C CA . SER A 1 92 ? 9.393 -41.480 8.123 1.00 91.44 92 SER A CA 1
ATOM 724 C C . SER A 1 92 ? 8.505 -40.235 8.255 1.00 91.44 92 SER A C 1
ATOM 726 O O . SER A 1 92 ? 8.159 -39.598 7.257 1.00 91.44 92 SER A O 1
ATOM 728 N N . LYS A 1 93 ? 8.223 -39.806 9.496 1.00 91.31 93 LYS A N 1
ATOM 729 C CA . LYS A 1 93 ? 7.531 -38.530 9.776 1.00 91.31 93 LYS A CA 1
ATOM 730 C C . LYS A 1 93 ? 8.212 -37.336 9.097 1.00 91.31 93 LYS A C 1
ATOM 732 O O . LYS A 1 93 ? 7.549 -36.420 8.626 1.00 91.31 93 LYS A O 1
ATOM 737 N N . SER A 1 94 ? 9.543 -37.379 9.004 1.00 90.06 94 SER A N 1
ATOM 738 C CA . SER A 1 94 ? 10.355 -36.348 8.359 1.00 90.06 94 SER A CA 1
ATOM 739 C C . SER A 1 94 ? 10.134 -36.304 6.848 1.00 90.06 94 SER A C 1
ATOM 741 O O . SER A 1 94 ? 10.236 -35.239 6.255 1.00 90.06 94 SER A O 1
ATOM 743 N N . THR A 1 95 ? 9.799 -37.435 6.218 1.00 90.44 95 THR A N 1
ATOM 744 C CA . THR A 1 95 ? 9.458 -37.488 4.786 1.00 90.44 95 THR A CA 1
ATOM 745 C C . THR A 1 95 ? 8.108 -36.818 4.529 1.00 90.44 95 THR A C 1
ATOM 747 O O . THR A 1 95 ? 7.988 -36.015 3.604 1.00 90.44 95 THR A O 1
ATOM 750 N N . VAL A 1 96 ? 7.119 -37.057 5.399 1.00 89.12 96 VAL A N 1
ATOM 751 C CA . VAL A 1 96 ? 5.829 -36.343 5.374 1.00 89.12 96 VAL A CA 1
ATOM 752 C C . VAL A 1 96 ? 6.039 -34.845 5.609 1.00 89.12 96 VAL A C 1
ATOM 754 O O . VAL A 1 96 ? 5.519 -34.030 4.854 1.00 89.12 96 VAL A O 1
ATOM 757 N N . TRP A 1 97 ? 6.866 -34.468 6.591 1.00 88.62 97 TRP A N 1
ATOM 758 C CA . TRP A 1 97 ? 7.191 -33.064 6.859 1.00 88.62 97 TRP A CA 1
ATOM 759 C C . TRP A 1 97 ? 7.868 -32.378 5.669 1.00 88.62 97 TRP A C 1
ATOM 761 O O . TRP A 1 97 ? 7.391 -31.333 5.255 1.00 88.62 97 TRP A O 1
ATOM 771 N N . ARG A 1 98 ? 8.900 -32.978 5.058 1.00 89.19 98 ARG A N 1
ATOM 772 C CA . ARG A 1 98 ? 9.552 -32.427 3.852 1.00 89.19 98 ARG A CA 1
ATOM 773 C C . ARG A 1 98 ? 8.570 -32.249 2.698 1.00 89.19 98 ARG A C 1
ATOM 775 O O . ARG A 1 98 ? 8.676 -31.287 1.952 1.00 89.19 98 ARG A O 1
ATOM 782 N N . THR A 1 99 ? 7.607 -33.161 2.564 1.00 90.12 99 THR A N 1
ATOM 783 C CA . THR A 1 99 ? 6.552 -33.059 1.547 1.00 90.12 99 THR A CA 1
ATOM 784 C C . THR A 1 99 ? 5.663 -31.840 1.800 1.00 90.12 99 THR A C 1
ATOM 786 O O . THR A 1 99 ? 5.378 -31.091 0.869 1.00 90.12 99 THR A O 1
ATOM 789 N N . LEU A 1 100 ? 5.283 -31.591 3.058 1.00 87.06 100 LEU A N 1
ATOM 790 C CA . LEU A 1 100 ? 4.521 -30.402 3.450 1.00 87.06 100 LEU A CA 1
ATOM 791 C C . LEU A 1 100 ? 5.341 -29.110 3.326 1.00 87.06 100 LEU A C 1
ATOM 793 O O . LEU A 1 100 ? 4.828 -28.133 2.802 1.00 87.06 100 LEU A O 1
ATOM 797 N N . ASP A 1 101 ? 6.602 -29.121 3.753 1.00 85.06 101 ASP A N 1
ATOM 798 C CA . ASP A 1 101 ? 7.521 -27.973 3.716 1.00 85.06 101 ASP A CA 1
ATOM 799 C C . ASP A 1 101 ? 7.884 -27.567 2.278 1.00 85.06 101 ASP A C 1
ATOM 801 O O . ASP A 1 101 ? 7.956 -26.388 1.948 1.00 85.06 101 ASP A O 1
ATOM 805 N N . SER A 1 102 ? 8.009 -28.547 1.376 1.00 82.06 102 SER A N 1
ATOM 806 C CA . SER A 1 102 ? 8.197 -28.294 -0.058 1.00 82.06 102 SER A CA 1
ATOM 807 C C . SER A 1 102 ? 6.960 -27.703 -0.747 1.00 82.06 102 SER A C 1
ATOM 809 O O . SER A 1 102 ? 7.054 -27.208 -1.872 1.00 82.06 102 SER A O 1
ATOM 811 N N . ASN A 1 103 ? 5.788 -27.758 -0.102 1.00 79.06 103 ASN A N 1
ATOM 812 C CA . ASN A 1 103 ? 4.556 -27.221 -0.655 1.00 79.06 103 ASN A CA 1
ATOM 813 C C . ASN A 1 103 ? 4.413 -25.731 -0.318 1.00 79.06 103 ASN A C 1
ATOM 815 O O . ASN A 1 103 ? 4.201 -25.353 0.829 1.00 79.06 103 ASN A O 1
ATOM 819 N N . GLN A 1 104 ? 4.418 -24.880 -1.343 1.00 74.12 104 GLN A N 1
ATOM 820 C CA . GLN A 1 104 ? 4.325 -23.422 -1.181 1.00 74.12 104 GLN A CA 1
ATOM 821 C C . GLN A 1 104 ? 3.001 -22.926 -0.558 1.00 74.12 104 GLN A C 1
ATOM 823 O O . GLN A 1 104 ? 2.922 -21.772 -0.142 1.00 74.12 104 GLN A O 1
ATOM 828 N N . ASN A 1 105 ? 1.963 -23.769 -0.492 1.00 71.19 105 ASN A N 1
ATOM 829 C CA . ASN A 1 105 ? 0.615 -23.396 -0.053 1.00 71.19 105 ASN A CA 1
ATOM 830 C C . ASN A 1 105 ? 0.272 -23.867 1.370 1.00 71.19 105 ASN A C 1
ATOM 832 O O . ASN A 1 105 ? -0.766 -23.469 1.901 1.00 71.19 105 ASN A O 1
ATOM 836 N N . ILE A 1 106 ? 1.104 -24.703 1.998 1.00 72.19 106 ILE A N 1
ATOM 837 C CA . ILE A 1 106 ? 0.875 -25.213 3.354 1.00 72.19 106 ILE A CA 1
ATOM 838 C C . ILE A 1 106 ? 1.964 -24.674 4.276 1.00 72.19 106 ILE A C 1
ATOM 840 O O . ILE A 1 106 ? 3.145 -24.926 4.082 1.00 72.19 106 ILE A O 1
ATOM 844 N N . VAL A 1 107 ? 1.564 -23.948 5.320 1.00 73.44 107 VAL A N 1
ATOM 845 C CA . VAL A 1 107 ? 2.480 -23.439 6.347 1.00 73.44 107 VAL A CA 1
ATOM 846 C C . VAL A 1 107 ? 1.927 -23.794 7.715 1.00 73.44 107 VAL A C 1
ATOM 848 O O . VAL A 1 107 ? 0.736 -23.619 7.983 1.00 73.44 107 VAL A O 1
ATOM 851 N N . ARG A 1 108 ? 2.799 -24.248 8.618 1.00 66.62 108 ARG A N 1
ATOM 852 C CA . ARG A 1 108 ? 2.424 -24.444 10.017 1.00 66.62 108 ARG A CA 1
ATOM 853 C C . ARG A 1 108 ? 2.199 -23.080 10.671 1.00 66.62 108 ARG A C 1
ATOM 855 O O . ARG A 1 108 ? 3.132 -22.300 10.831 1.00 66.62 108 ARG A O 1
ATOM 862 N N . ALA A 1 109 ? 0.961 -22.794 11.060 1.00 58.09 109 ALA A N 1
ATOM 863 C CA . ALA A 1 109 ? 0.580 -21.538 11.697 1.00 58.09 109 ALA A CA 1
ATOM 864 C C . ALA A 1 109 ? -0.001 -21.778 13.096 1.00 58.09 109 ALA A C 1
ATOM 866 O O . ALA A 1 109 ? -0.605 -22.815 13.366 1.00 58.09 109 ALA A O 1
ATOM 867 N N . LYS A 1 110 ? 0.156 -20.798 13.993 1.00 52.66 110 LYS A N 1
ATOM 868 C CA . LYS A 1 110 ? -0.532 -20.793 15.290 1.00 52.66 110 LYS A CA 1
ATOM 869 C C . LYS A 1 110 ? -2.029 -20.555 15.059 1.00 52.66 110 LYS A C 1
ATOM 871 O O . LYS A 1 110 ? -2.390 -19.610 14.354 1.00 52.66 110 LYS A O 1
ATOM 876 N N . LEU A 1 111 ? -2.886 -21.383 15.664 1.00 46.88 111 LEU A N 1
ATOM 877 C CA . LEU A 1 111 ? -4.336 -21.174 15.649 1.00 46.88 111 LEU A CA 1
ATOM 878 C C . LEU A 1 111 ? -4.647 -19.810 16.291 1.00 46.88 111 LEU A C 1
ATOM 880 O O . LEU A 1 111 ? -4.144 -19.500 17.373 1.00 46.88 111 LEU A O 1
ATOM 884 N N . MET A 1 112 ? -5.426 -18.967 15.614 1.00 48.12 112 MET A N 1
ATOM 885 C CA . MET A 1 112 ? -5.815 -17.665 16.162 1.00 48.12 112 MET A CA 1
ATOM 886 C C . MET A 1 112 ? -6.994 -17.857 17.120 1.00 48.12 112 MET A C 1
ATOM 888 O O . MET A 1 112 ? -7.997 -18.447 16.729 1.00 48.12 112 MET A O 1
ATOM 892 N N . SER A 1 113 ? -6.884 -17.341 18.347 1.00 45.41 113 SER A N 1
ATOM 893 C CA . SER A 1 113 ? -8.020 -17.275 19.272 1.00 45.41 113 SER A CA 1
ATOM 894 C C . SER A 1 113 ? -8.998 -16.199 18.799 1.00 45.41 113 SER A C 1
ATOM 896 O O . SER A 1 113 ? -8.589 -15.072 18.515 1.00 45.41 113 SER A O 1
ATOM 898 N N . ALA A 1 114 ? -10.272 -16.551 18.675 1.00 54.56 114 ALA A N 1
ATOM 899 C CA . ALA A 1 114 ? -11.365 -15.631 18.396 1.00 54.56 114 ALA A CA 1
ATOM 900 C C . ALA A 1 114 ? -12.617 -16.133 19.132 1.00 54.56 114 ALA A C 1
ATOM 902 O O . ALA A 1 114 ? -12.783 -17.351 19.249 1.00 54.56 114 ALA A O 1
ATOM 903 N N . PRO A 1 115 ? -13.498 -15.238 19.617 1.00 62.00 115 PRO A N 1
ATOM 904 C CA . PRO A 1 115 ? -14.764 -15.661 20.200 1.00 62.00 115 PRO A CA 1
ATOM 905 C C . PRO A 1 115 ? -15.563 -16.468 19.172 1.00 62.00 115 PRO A C 1
ATOM 907 O O . PRO A 1 115 ? -15.674 -16.081 18.003 1.00 62.00 115 PRO A O 1
ATOM 910 N N . MET A 1 116 ? -16.099 -17.611 19.600 1.00 70.31 116 MET A N 1
ATOM 911 C CA . MET A 1 116 ? -16.916 -18.462 18.743 1.00 70.31 116 MET A CA 1
ATOM 912 C C . MET A 1 116 ? -18.230 -17.735 18.435 1.00 70.31 116 MET A C 1
ATOM 914 O O . MET A 1 116 ? -19.096 -17.586 19.294 1.00 70.31 116 MET A O 1
ATOM 918 N N . LEU A 1 117 ? -18.370 -17.241 17.204 1.00 79.38 117 LEU A N 1
ATOM 919 C CA . LEU A 1 117 ? -19.604 -16.602 16.757 1.00 79.38 117 LEU A CA 1
ATOM 920 C C . LEU A 1 117 ? -20.574 -17.656 16.223 1.00 79.38 117 LEU A C 1
ATOM 922 O O . LEU A 1 117 ? -20.301 -18.288 15.197 1.00 79.38 117 LEU A O 1
ATOM 926 N N . THR A 1 118 ? -21.720 -17.792 16.889 1.00 85.19 118 THR A N 1
ATOM 927 C CA . THR A 1 118 ? -22.880 -18.519 16.361 1.00 85.19 118 THR A CA 1
ATOM 928 C C . THR A 1 118 ? -23.456 -17.777 15.152 1.00 85.19 118 THR A C 1
ATOM 930 O O . THR A 1 118 ? -23.152 -16.601 14.919 1.00 85.19 118 THR A O 1
ATOM 933 N N . ASP A 1 119 ? -24.303 -18.433 14.362 1.00 83.44 119 ASP A N 1
ATOM 934 C CA . ASP A 1 119 ? -24.945 -17.767 13.222 1.00 83.44 119 ASP A CA 1
ATOM 935 C C . ASP A 1 119 ? -25.920 -16.672 13.669 1.00 83.44 119 ASP A C 1
ATOM 937 O O . ASP A 1 119 ? -25.972 -15.613 13.044 1.00 83.44 119 ASP A O 1
ATOM 941 N N . ALA A 1 120 ? -26.566 -16.848 14.827 1.00 86.88 120 ALA A N 1
ATOM 942 C CA . ALA A 1 120 ? -27.344 -15.797 15.478 1.00 86.88 120 ALA A CA 1
ATOM 943 C C . ALA A 1 120 ? -26.480 -14.567 15.817 1.00 86.88 120 ALA A C 1
ATOM 945 O O . ALA A 1 120 ? -26.879 -13.438 15.537 1.00 86.88 120 ALA A O 1
ATOM 946 N N . HIS A 1 121 ? -25.259 -14.758 16.341 1.00 85.75 121 HIS A N 1
ATOM 947 C CA . HIS A 1 121 ? -24.345 -13.636 16.595 1.00 85.75 121 HIS A CA 1
ATOM 948 C C . HIS A 1 121 ? -23.993 -12.891 15.304 1.00 85.75 121 HIS A C 1
ATOM 950 O O . HIS A 1 121 ? -24.007 -11.662 15.281 1.00 85.75 121 HIS A O 1
ATOM 956 N N . LYS A 1 122 ? -23.703 -13.614 14.214 1.00 84.75 122 LYS A N 1
ATOM 957 C CA . LYS A 1 122 ? -23.377 -13.003 12.915 1.00 84.75 122 LYS A CA 1
ATOM 958 C C . LYS A 1 122 ? -24.565 -12.217 12.355 1.00 84.75 122 LYS A C 1
ATOM 960 O O . LYS A 1 122 ? -24.373 -11.089 11.904 1.00 84.75 122 LYS A O 1
ATOM 965 N N . ALA A 1 123 ? -25.773 -12.775 12.425 1.00 87.88 123 ALA A N 1
ATOM 966 C CA . ALA A 1 123 ? -26.996 -12.111 11.981 1.00 87.88 123 ALA A CA 1
ATOM 967 C C . ALA A 1 123 ? -27.262 -10.824 12.778 1.00 87.88 123 ALA A C 1
ATOM 969 O O . ALA A 1 123 ? -27.454 -9.765 12.184 1.00 87.88 123 ALA A O 1
ATOM 970 N N . ASN A 1 124 ? -27.160 -10.882 14.109 1.00 89.38 124 ASN A N 1
ATOM 971 C CA . ASN A 1 124 ? -27.358 -9.718 14.977 1.00 89.38 124 ASN A CA 1
ATOM 972 C C . ASN A 1 124 ? -26.301 -8.633 14.737 1.00 89.38 124 ASN A C 1
ATOM 974 O O . ASN A 1 124 ? -26.633 -7.452 14.660 1.00 89.38 124 ASN A O 1
ATOM 978 N N . ARG A 1 125 ? -25.033 -9.019 14.546 1.00 90.00 125 ARG A N 1
ATOM 979 C CA . ARG A 1 125 ? -23.947 -8.095 14.174 1.00 90.00 125 ARG A CA 1
ATOM 980 C C . ARG A 1 125 ? -24.213 -7.423 12.829 1.00 90.00 125 ARG A C 1
ATOM 982 O O . ARG A 1 125 ? -24.020 -6.217 12.698 1.00 90.00 125 ARG A O 1
ATOM 989 N N . LEU A 1 126 ? -24.671 -8.187 11.839 1.00 87.12 126 LEU A N 1
ATOM 990 C CA . LEU A 1 126 ? -25.009 -7.673 10.514 1.00 87.12 126 LEU A CA 1
ATOM 991 C C . LEU A 1 126 ? -26.195 -6.702 10.568 1.00 87.12 126 LEU A C 1
ATOM 993 O O . LEU A 1 126 ? -26.140 -5.639 9.948 1.00 87.12 126 LEU A O 1
ATOM 997 N N . GLN A 1 127 ? -27.236 -7.040 11.330 1.00 90.62 127 GLN A N 1
ATOM 998 C CA . GLN A 1 127 ? -28.398 -6.178 11.525 1.00 90.62 127 GLN A CA 1
ATOM 999 C C . GLN A 1 127 ? -28.014 -4.883 12.242 1.00 90.62 127 GLN A C 1
ATOM 1001 O O . GLN A 1 127 ? -28.365 -3.799 11.781 1.00 90.62 127 GLN A O 1
ATOM 1006 N N . PHE A 1 128 ? -27.233 -4.987 13.320 1.00 91.25 128 PHE A N 1
ATOM 1007 C CA . PHE A 1 128 ? -26.704 -3.833 14.037 1.00 91.25 128 PHE A CA 1
ATOM 1008 C C . PHE A 1 128 ? -25.935 -2.899 13.100 1.00 91.25 128 PHE A C 1
ATOM 1010 O O . PHE A 1 128 ? -26.194 -1.696 13.086 1.00 91.25 128 PHE A O 1
ATOM 1017 N N . ALA A 1 129 ? -25.030 -3.452 12.286 1.00 86.56 129 ALA A N 1
ATOM 1018 C CA . ALA A 1 129 ? -24.239 -2.663 11.354 1.00 86.56 129 ALA A CA 1
ATOM 1019 C C . ALA A 1 129 ? -25.113 -1.942 10.323 1.00 86.56 129 ALA A C 1
ATOM 1021 O O . ALA A 1 129 ? -24.919 -0.753 10.102 1.00 86.56 129 ALA A O 1
ATOM 1022 N N . ARG A 1 130 ? -26.114 -2.618 9.747 1.00 83.56 130 ARG A N 1
ATOM 1023 C CA . ARG A 1 130 ? -27.057 -2.002 8.798 1.00 83.56 130 ARG A CA 1
ATOM 1024 C C . ARG A 1 130 ? -27.866 -0.873 9.437 1.00 83.56 130 ARG A C 1
ATOM 1026 O O . ARG A 1 130 ? -27.963 0.200 8.850 1.00 83.56 130 ARG A O 1
ATOM 1033 N N . ASN A 1 131 ? -28.383 -1.093 10.644 1.00 88.62 131 ASN A N 1
ATOM 1034 C CA . ASN A 1 131 ? -29.218 -0.119 11.350 1.00 88.62 131 ASN A CA 1
ATOM 1035 C C . ASN A 1 131 ? -28.438 1.134 11.779 1.00 88.62 131 ASN A C 1
ATOM 1037 O O . ASN A 1 131 ? -29.018 2.209 11.877 1.00 88.62 131 ASN A O 1
ATOM 1041 N N . ASN A 1 132 ? -27.130 1.006 12.024 1.00 84.75 132 ASN A N 1
ATOM 1042 C CA . ASN A 1 132 ? -26.307 2.069 12.606 1.00 84.75 132 ASN A CA 1
ATOM 1043 C C . ASN A 1 132 ? -25.348 2.745 11.611 1.00 84.75 132 ASN A C 1
ATOM 1045 O O . ASN A 1 132 ? -24.488 3.524 12.018 1.00 84.75 132 ASN A O 1
ATOM 1049 N N . MET A 1 133 ? -25.486 2.500 10.301 1.00 82.56 133 MET A N 1
ATOM 1050 C CA . MET A 1 133 ? -24.633 3.139 9.282 1.00 82.56 133 MET A CA 1
ATOM 1051 C C . MET A 1 133 ? -24.715 4.672 9.287 1.00 82.56 133 MET A C 1
ATOM 1053 O O . MET A 1 133 ? -23.745 5.334 8.927 1.00 82.56 133 MET A O 1
ATOM 1057 N N . ALA A 1 134 ? -25.867 5.231 9.666 1.00 81.62 134 ALA A N 1
ATOM 1058 C CA . ALA A 1 134 ? -26.111 6.672 9.720 1.00 81.62 134 ALA A CA 1
ATOM 1059 C C . ALA A 1 134 ? -26.008 7.254 11.143 1.00 81.62 134 ALA A C 1
ATOM 1061 O O . ALA A 1 134 ? -26.353 8.416 11.352 1.00 81.62 134 ALA A O 1
ATOM 1062 N N . THR A 1 135 ? -25.570 6.458 12.123 1.00 87.25 135 THR A N 1
ATOM 1063 C CA . THR A 1 135 ? -25.454 6.901 13.515 1.00 87.25 135 THR A CA 1
ATOM 1064 C C . THR A 1 135 ? -24.406 8.002 13.643 1.00 87.25 135 THR A C 1
ATOM 1066 O O . THR A 1 135 ? -23.298 7.896 13.118 1.00 87.25 135 THR A O 1
ATOM 1069 N N . ASP A 1 136 ? -24.756 9.054 14.379 1.00 91.00 136 ASP A N 1
ATOM 1070 C CA . ASP A 1 136 ? -23.834 10.116 14.768 1.00 91.00 136 ASP A CA 1
ATOM 1071 C C . ASP A 1 136 ? -22.954 9.639 15.934 1.00 91.00 136 ASP A C 1
ATOM 1073 O O . ASP A 1 136 ? -23.348 9.674 17.104 1.00 91.00 136 ASP A O 1
ATOM 1077 N N . TRP A 1 137 ? -21.761 9.148 15.597 1.00 93.62 137 TRP A N 1
ATOM 1078 C CA . TRP A 1 137 ? -20.822 8.561 16.554 1.00 93.62 137 TRP A CA 1
ATOM 1079 C C . TRP A 1 137 ? -20.219 9.578 17.528 1.00 93.62 137 TRP A C 1
ATOM 1081 O O . TRP A 1 137 ? -19.742 9.174 18.588 1.00 93.62 137 TRP A O 1
ATOM 1091 N N . ASP A 1 138 ? -20.308 10.882 17.244 1.00 93.62 138 ASP A N 1
ATOM 1092 C CA . ASP A 1 138 ? -19.850 11.928 18.167 1.00 93.62 138 ASP A CA 1
ATOM 1093 C C . ASP A 1 138 ? -20.751 12.065 19.395 1.00 93.62 138 ASP A C 1
ATOM 1095 O O . ASP A 1 138 ? -20.328 12.619 20.418 1.00 93.62 138 ASP A O 1
ATOM 1099 N N . LYS A 1 139 ? -21.973 11.527 19.318 1.00 95.06 139 LYS A N 1
ATOM 1100 C CA . LYS A 1 139 ? -22.926 11.462 20.429 1.00 95.06 139 LYS A CA 1
ATOM 1101 C C . LYS A 1 139 ? -22.830 10.170 21.237 1.00 95.06 139 LYS A C 1
ATOM 1103 O O . LYS A 1 139 ? -23.616 9.999 22.166 1.00 95.06 139 LYS A O 1
ATOM 1108 N N . ILE A 1 140 ? -21.904 9.266 20.921 1.00 96.56 140 ILE A N 1
ATOM 1109 C CA . ILE A 1 140 ? -21.765 7.989 21.626 1.00 96.56 140 ILE A CA 1
ATOM 1110 C C . ILE A 1 140 ? -20.617 8.061 22.639 1.00 96.56 140 ILE A C 1
ATOM 1112 O O . ILE A 1 140 ? -19.524 8.543 22.338 1.00 96.56 140 ILE A O 1
ATOM 1116 N N . ILE A 1 141 ? -20.873 7.581 23.856 1.00 97.31 141 ILE A N 1
ATOM 1117 C CA . ILE A 1 141 ? -19.845 7.288 24.857 1.00 97.31 141 ILE A CA 1
ATOM 1118 C C . ILE A 1 141 ? -19.546 5.799 24.764 1.00 97.31 141 ILE A C 1
ATOM 1120 O O . ILE A 1 141 ? -20.426 4.994 25.053 1.00 97.31 141 ILE A O 1
ATOM 1124 N N . PHE A 1 142 ? -18.321 5.445 24.394 1.00 97.12 142 PHE A N 1
ATOM 1125 C CA . PHE A 1 142 ? -17.852 4.061 24.417 1.00 97.12 142 PHE A CA 1
ATOM 1126 C C . PHE A 1 142 ? -17.225 3.755 25.769 1.00 97.12 142 PHE A C 1
ATOM 1128 O O . PHE A 1 142 ? -16.453 4.574 26.276 1.00 97.12 142 PHE A O 1
ATOM 1135 N N . SER A 1 143 ? -17.538 2.592 26.331 1.00 95.75 143 SER A N 1
ATOM 1136 C CA . SER A 1 143 ? -16.957 2.105 27.580 1.00 95.75 143 SER A CA 1
ATOM 1137 C C . SER A 1 143 ? -16.558 0.641 27.471 1.00 95.75 143 SER A C 1
ATOM 1139 O O . SER A 1 143 ? -16.994 -0.068 26.559 1.00 95.75 143 SER A O 1
ATOM 1141 N N . ASP A 1 144 ? -15.670 0.222 28.367 1.00 94.44 144 ASP A N 1
ATOM 1142 C CA . ASP A 1 144 ? -15.215 -1.161 28.483 1.00 94.44 144 ASP A CA 1
ATOM 1143 C C . ASP A 1 144 ? -14.423 -1.361 29.785 1.00 94.44 144 ASP A C 1
ATOM 1145 O O . ASP A 1 144 ? -13.958 -0.393 30.404 1.00 94.44 144 ASP A O 1
ATOM 1149 N N . GLU A 1 145 ? -14.206 -2.619 30.165 1.00 92.38 145 GLU A N 1
ATOM 1150 C CA . GLU A 1 145 ? -13.351 -3.018 31.279 1.00 92.38 145 GLU A CA 1
ATOM 1151 C C . GLU A 1 145 ? -12.086 -3.737 30.801 1.00 92.38 145 GLU A C 1
ATOM 1153 O O . GLU A 1 145 ? -12.109 -4.670 30.000 1.00 92.38 145 GLU A O 1
ATOM 1158 N N . LYS A 1 146 ? -10.940 -3.366 31.375 1.00 90.56 146 LYS A N 1
ATOM 1159 C CA . LYS A 1 146 ? -9.647 -3.966 31.050 1.00 90.56 146 LYS A CA 1
ATOM 1160 C C . LYS A 1 146 ? -8.926 -4.444 32.298 1.00 90.56 146 LYS A C 1
ATOM 1162 O O . LYS A 1 146 ? -8.673 -3.687 33.234 1.00 90.56 146 LYS A O 1
ATOM 1167 N N . LYS A 1 147 ? -8.479 -5.701 32.255 1.00 90.19 147 LYS A N 1
ATOM 1168 C CA . LYS A 1 147 ? -7.516 -6.245 33.219 1.00 90.19 147 LYS A CA 1
ATOM 1169 C C . LYS A 1 147 ? -6.086 -5.804 32.877 1.00 90.19 147 LYS A C 1
ATOM 1171 O O . LYS A 1 147 ? -5.637 -5.994 31.736 1.00 90.19 147 LYS A O 1
ATOM 1176 N N . PHE A 1 148 ? -5.370 -5.314 33.887 1.00 88.94 148 PHE A N 1
ATOM 1177 C CA . PHE A 1 148 ? -3.927 -5.046 33.899 1.00 88.94 148 PHE A CA 1
ATOM 1178 C C . PHE A 1 148 ? -3.232 -5.924 34.954 1.00 88.94 148 PHE A C 1
ATOM 1180 O O . PHE A 1 148 ? -3.795 -6.170 36.022 1.00 88.94 148 PHE A O 1
ATOM 1187 N N . ASN A 1 149 ? -2.015 -6.393 34.665 1.00 88.25 149 ASN A N 1
ATOM 1188 C CA . ASN A 1 149 ? -1.214 -7.229 35.570 1.00 88.25 149 ASN A CA 1
ATOM 1189 C C . ASN A 1 149 ? 0.115 -6.535 35.923 1.00 88.25 149 ASN A C 1
ATOM 1191 O O . ASN A 1 149 ? 0.646 -5.773 35.116 1.00 88.25 149 ASN A O 1
ATOM 1195 N N . LEU A 1 150 ? 0.701 -6.830 37.084 1.00 87.38 150 LEU A N 1
ATOM 1196 C CA . LEU A 1 150 ? 2.040 -6.322 37.433 1.00 87.38 150 LEU A CA 1
ATOM 1197 C C . LEU A 1 150 ? 3.132 -6.815 36.472 1.00 87.38 150 LEU A C 1
ATOM 1199 O O . LEU A 1 150 ? 4.002 -6.047 36.059 1.00 87.38 150 LEU A O 1
ATOM 1203 N N . ASP A 1 151 ? 3.023 -8.077 36.062 1.00 80.62 151 ASP A N 1
ATOM 1204 C CA . ASP A 1 151 ? 3.996 -8.769 35.219 1.00 80.62 151 ASP A CA 1
ATOM 1205 C C . ASP A 1 151 ? 3.731 -8.532 33.720 1.00 80.62 151 ASP A C 1
ATOM 1207 O O . ASP A 1 151 ? 3.995 -9.395 32.897 1.00 80.62 151 ASP A O 1
ATOM 1211 N N . GLY A 1 152 ? 3.168 -7.394 33.320 1.00 76.94 152 GLY A N 1
ATOM 1212 C CA . GLY A 1 152 ? 2.988 -7.079 31.900 1.00 76.94 152 GLY A CA 1
ATOM 1213 C C . GLY A 1 152 ? 1.752 -7.692 31.215 1.00 76.94 152 GLY A C 1
ATOM 1214 O O . GLY A 1 152 ? 0.917 -8.361 31.838 1.00 76.94 152 GLY A O 1
ATOM 1215 N N . PRO A 1 153 ? 1.581 -7.408 29.910 1.00 74.38 153 PRO A N 1
ATOM 1216 C CA . PRO A 1 153 ? 0.401 -7.799 29.148 1.00 74.38 153 PRO A CA 1
ATOM 1217 C C . PRO A 1 153 ? 0.406 -9.284 28.766 1.00 74.38 153 PRO A C 1
ATOM 1219 O O . PRO A 1 153 ? 1.437 -9.860 28.413 1.00 74.38 153 PRO A O 1
ATOM 1222 N N . ASP A 1 154 ? -0.782 -9.891 28.747 1.00 62.81 154 ASP A N 1
ATOM 1223 C CA . ASP A 1 154 ? -0.973 -11.289 28.353 1.00 62.81 154 ASP A CA 1
ATOM 1224 C C . ASP A 1 154 ? -0.543 -11.490 26.872 1.00 62.81 154 ASP A C 1
ATOM 1226 O O . ASP A 1 154 ? -1.265 -11.137 25.941 1.00 62.81 154 ASP A O 1
ATOM 1230 N N . GLY A 1 155 ? 0.651 -12.058 26.639 1.00 54.25 155 GLY A N 1
ATOM 1231 C CA . GLY A 1 155 ? 1.099 -12.542 25.322 1.00 54.25 155 GLY A CA 1
ATOM 1232 C C . GLY A 1 155 ? 1.927 -11.589 24.443 1.00 54.25 155 GLY A C 1
ATOM 1233 O O . GLY A 1 155 ? 2.124 -11.906 23.269 1.00 54.25 155 GLY A O 1
ATOM 1234 N N . PHE A 1 156 ? 2.438 -10.470 24.972 1.00 50.91 156 PHE A N 1
ATOM 1235 C CA . PHE A 1 156 ? 3.164 -9.439 24.204 1.00 50.91 156 PHE A CA 1
ATOM 1236 C C . PHE A 1 156 ? 4.687 -9.411 24.446 1.00 50.91 156 PHE A C 1
ATOM 1238 O O . PHE A 1 156 ? 5.269 -8.352 24.648 1.00 50.91 156 PHE A O 1
ATOM 1245 N N . ASN A 1 157 ? 5.355 -10.568 24.390 1.00 58.75 157 ASN A N 1
ATOM 1246 C CA . ASN A 1 157 ? 6.779 -10.666 24.734 1.00 58.75 157 ASN A CA 1
ATOM 1247 C C . ASN A 1 157 ? 7.587 -11.278 23.581 1.00 58.75 157 ASN A C 1
ATOM 1249 O O . ASN A 1 157 ? 7.702 -12.497 23.462 1.00 58.75 157 ASN A O 1
ATOM 1253 N N . SER A 1 158 ? 8.144 -10.423 22.724 1.00 56.47 158 SER A N 1
ATOM 1254 C CA . SER A 1 158 ? 9.135 -10.798 21.711 1.00 56.47 158 SER A CA 1
ATOM 1255 C C . SER A 1 158 ? 10.321 -9.844 21.801 1.00 56.47 158 SER A C 1
ATOM 1257 O O . SER A 1 158 ? 10.113 -8.633 21.786 1.00 56.47 158 SER A O 1
ATOM 1259 N N . TYR A 1 159 ? 11.539 -10.377 21.872 1.00 59.91 159 TYR A N 1
ATOM 1260 C CA . TYR A 1 159 ? 12.777 -9.598 21.867 1.00 59.91 159 TYR A CA 1
ATOM 1261 C C . TYR A 1 159 ? 13.744 -10.163 20.824 1.00 59.91 159 TYR A C 1
ATOM 1263 O O . TYR A 1 159 ? 13.639 -11.325 20.427 1.00 59.91 159 TYR A O 1
ATOM 1271 N N . TRP A 1 160 ? 14.675 -9.331 20.368 1.00 47.81 160 TRP A N 1
ATOM 1272 C CA . TRP A 1 160 ? 15.781 -9.776 19.531 1.00 47.81 160 TRP A CA 1
ATOM 1273 C C . TRP A 1 160 ? 16.847 -10.391 20.433 1.00 47.81 160 TRP A C 1
ATOM 1275 O O . TRP A 1 160 ? 17.426 -9.700 21.269 1.00 47.81 160 TRP A O 1
ATOM 1285 N N . HIS A 1 161 ? 17.070 -11.696 20.295 1.00 63.78 161 HIS A N 1
ATOM 1286 C CA . HIS A 1 161 ? 18.059 -12.418 21.084 1.00 63.78 161 HIS A CA 1
ATOM 1287 C C . HIS A 1 161 ? 19.372 -12.530 20.311 1.00 63.78 161 HIS A C 1
ATOM 1289 O O . HIS A 1 161 ? 19.433 -13.176 19.266 1.00 63.78 161 HIS A O 1
ATOM 1295 N N . ASP A 1 162 ? 20.417 -11.900 20.837 1.00 62.81 162 ASP A N 1
ATOM 1296 C CA . ASP A 1 162 ? 21.790 -12.183 20.433 1.00 62.81 162 ASP A CA 1
ATOM 1297 C C . ASP A 1 162 ? 22.198 -13.540 21.016 1.00 62.81 162 ASP A C 1
ATOM 1299 O O . ASP A 1 162 ? 22.286 -13.683 22.234 1.00 62.81 162 ASP A O 1
ATOM 1303 N N . LEU A 1 163 ? 22.447 -14.524 20.148 1.00 57.72 163 LEU A N 1
ATOM 1304 C CA . LEU A 1 163 ? 22.818 -15.890 20.537 1.00 57.72 163 LEU A CA 1
ATOM 1305 C C . LEU A 1 163 ? 24.167 -15.967 21.275 1.00 57.72 163 LEU A C 1
ATOM 1307 O O . LEU A 1 163 ? 24.519 -17.029 21.779 1.00 57.72 163 LEU A O 1
ATOM 1311 N N . LYS A 1 164 ? 24.935 -14.869 21.319 1.00 55.31 164 LYS A N 1
ATOM 1312 C CA . LYS A 1 164 ? 26.185 -14.757 22.086 1.00 55.31 164 LYS A CA 1
ATOM 1313 C C . LYS A 1 164 ? 25.980 -14.287 23.528 1.00 55.31 164 LYS A C 1
ATOM 1315 O O . LYS A 1 164 ? 26.951 -14.217 24.274 1.00 55.31 164 LYS A O 1
ATOM 1320 N N . LYS A 1 165 ? 24.760 -13.904 23.907 1.00 56.34 165 LYS A N 1
ATOM 1321 C CA . LYS A 1 165 ? 24.418 -13.399 25.243 1.00 56.34 165 LYS A CA 1
ATOM 1322 C C . LYS A 1 165 ? 23.425 -14.335 25.909 1.00 56.34 165 LYS A C 1
ATOM 1324 O O . LYS A 1 165 ? 22.710 -15.056 25.220 1.00 56.34 165 LYS A O 1
ATOM 1329 N N . ASP A 1 166 ? 23.334 -14.274 27.232 1.00 72.50 166 ASP A N 1
ATOM 1330 C CA . ASP A 1 166 ? 22.299 -15.015 27.942 1.00 72.50 166 ASP A CA 1
ATOM 1331 C C . ASP A 1 166 ? 20.892 -14.525 27.547 1.00 72.50 166 ASP A C 1
ATOM 1333 O O . ASP A 1 166 ? 20.689 -13.330 27.283 1.00 72.50 166 ASP A O 1
ATOM 1337 N N . PRO A 1 167 ? 19.901 -15.432 27.466 1.00 74.31 167 PRO A N 1
ATOM 1338 C CA . PRO A 1 167 ? 18.522 -15.064 27.188 1.00 74.31 167 PRO A CA 1
ATOM 1339 C C . PRO A 1 167 ? 17.980 -14.069 28.214 1.00 74.31 167 PRO A C 1
ATOM 1341 O O . PRO A 1 167 ? 18.214 -14.191 29.416 1.00 74.31 167 PRO A O 1
ATOM 1344 N N . LEU A 1 168 ? 17.183 -13.103 27.751 1.00 69.69 168 LEU A N 1
ATOM 1345 C CA . LEU A 1 168 ? 16.435 -12.257 28.672 1.00 69.69 168 LEU A CA 1
ATOM 1346 C C . LEU A 1 168 ? 15.303 -13.082 29.282 1.00 69.69 168 LEU A C 1
ATOM 1348 O O . LEU A 1 168 ? 14.438 -13.603 28.573 1.00 69.69 168 LEU A O 1
ATOM 1352 N N . HIS A 1 169 ? 15.297 -13.172 30.607 1.00 65.06 169 HIS A N 1
ATOM 1353 C CA . HIS A 1 169 ? 14.248 -13.851 31.347 1.00 65.06 169 HIS A CA 1
ATOM 1354 C C . HIS A 1 169 ? 13.212 -12.851 31.841 1.00 65.06 169 HIS A C 1
ATOM 1356 O O . HIS A 1 169 ? 13.521 -11.861 32.499 1.00 65.06 169 HIS A O 1
ATOM 1362 N N . PHE A 1 170 ? 11.955 -13.137 31.523 1.00 62.69 170 PHE A N 1
ATOM 1363 C CA . PHE A 1 170 ? 10.827 -12.393 32.051 1.00 62.69 170 PHE A CA 1
ATOM 1364 C C . PHE A 1 170 ? 10.399 -13.015 33.379 1.00 62.69 170 PHE A C 1
ATOM 1366 O O . PHE A 1 170 ? 10.039 -14.196 33.411 1.00 62.69 170 PHE A O 1
ATOM 1373 N N . SER A 1 171 ? 10.432 -12.239 34.465 1.00 64.06 171 SER A N 1
ATOM 1374 C CA . SER A 1 171 ? 9.970 -12.723 35.765 1.00 64.06 171 SER A CA 1
ATOM 1375 C C . SER A 1 171 ? 8.462 -12.956 35.714 1.00 64.06 171 SER A C 1
ATOM 1377 O O . SER A 1 171 ? 7.693 -12.032 35.442 1.00 64.06 171 SER A O 1
ATOM 1379 N N . LYS A 1 172 ? 8.042 -14.203 35.941 1.00 64.69 172 LYS A N 1
ATOM 1380 C CA . LYS A 1 172 ? 6.649 -14.560 36.219 1.00 64.69 172 LYS A CA 1
ATOM 1381 C C . LYS A 1 172 ? 6.558 -14.858 37.703 1.00 64.69 172 LYS A C 1
ATOM 1383 O O . LYS A 1 172 ? 7.233 -15.770 38.180 1.00 64.69 172 LYS A O 1
ATOM 1388 N N . ARG A 1 173 ? 5.741 -14.107 38.438 1.00 72.38 173 ARG A N 1
ATOM 1389 C CA . ARG A 1 173 ? 5.539 -14.392 39.861 1.00 72.38 173 ARG A CA 1
ATOM 1390 C C . ARG A 1 173 ? 4.778 -15.712 39.986 1.00 72.38 173 ARG A C 1
ATOM 1392 O O . ARG A 1 173 ? 3.665 -15.838 39.482 1.00 72.38 173 ARG A O 1
ATOM 1399 N N . ASN A 1 174 ? 5.376 -16.695 40.661 1.00 55.03 174 ASN A N 1
ATOM 1400 C CA . ASN A 1 174 ? 4.742 -17.997 40.904 1.00 55.03 174 ASN A CA 1
ATOM 1401 C C . ASN A 1 174 ? 3.562 -17.891 41.894 1.00 55.03 174 ASN A C 1
ATOM 1403 O O . ASN A 1 174 ? 2.636 -18.693 41.828 1.00 55.03 174 ASN A O 1
ATOM 1407 N N . PHE A 1 175 ? 3.566 -16.872 42.765 1.00 48.47 175 PHE A N 1
ATOM 1408 C CA . PHE A 1 175 ? 2.512 -16.564 43.738 1.00 48.47 175 PHE A CA 1
ATOM 1409 C C . PHE A 1 175 ? 2.372 -15.037 43.905 1.00 48.47 175 PHE A C 1
ATOM 1411 O O . PHE A 1 175 ? 3.365 -14.318 43.812 1.00 48.47 175 PHE A O 1
ATOM 1418 N N . GLY A 1 176 ? 1.158 -14.525 44.155 1.00 56.31 176 GLY A N 1
ATOM 1419 C CA . GLY A 1 176 ? 0.954 -13.114 44.540 1.00 56.31 176 GLY A CA 1
ATOM 1420 C C . GLY A 1 176 ? 1.028 -12.068 43.413 1.00 56.31 176 GLY A C 1
ATOM 1421 O O . GLY A 1 176 ? 1.428 -10.929 43.649 1.00 56.31 176 GLY A O 1
ATOM 1422 N N . GLY A 1 177 ? 0.635 -12.418 42.185 1.00 62.09 177 GLY A N 1
ATOM 1423 C CA . GLY A 1 177 ? 0.528 -11.461 41.078 1.00 62.09 177 GLY A CA 1
ATOM 1424 C C . GLY A 1 177 ? -0.645 -10.493 41.262 1.00 62.09 177 GLY A C 1
ATOM 1425 O O . GLY A 1 177 ? -1.804 -10.868 41.079 1.00 62.09 177 GLY A O 1
ATOM 1426 N N . GLY A 1 178 ? -0.350 -9.241 41.614 1.00 74.25 178 GLY A N 1
ATOM 1427 C CA . GLY A 1 178 ? -1.343 -8.170 41.663 1.00 74.25 178 GLY A CA 1
ATOM 1428 C C . GLY A 1 178 ? -1.981 -7.930 40.291 1.00 74.25 178 GLY A C 1
ATOM 1429 O O . GLY A 1 178 ? -1.310 -7.942 39.254 1.00 74.25 178 GLY A O 1
ATOM 1430 N N . ARG A 1 179 ? -3.294 -7.710 40.285 1.00 84.62 179 ARG A N 1
ATOM 1431 C CA . ARG A 1 179 ? -4.070 -7.403 39.082 1.00 84.62 179 ARG A CA 1
ATOM 1432 C C . ARG A 1 179 ? -5.064 -6.292 39.380 1.00 84.62 179 ARG A C 1
ATOM 1434 O O . ARG A 1 179 ? -5.584 -6.212 40.489 1.00 84.62 179 ARG A O 1
ATOM 1441 N N . LEU A 1 180 ? -5.327 -5.465 38.378 1.00 89.56 180 LEU A N 1
ATOM 1442 C CA . LEU A 1 180 ? -6.306 -4.383 38.424 1.00 89.56 180 LEU A CA 1
ATOM 1443 C C . LEU A 1 180 ? -7.363 -4.616 37.356 1.00 89.56 180 LEU A C 1
ATOM 1445 O O . LEU A 1 180 ? -7.017 -4.913 36.213 1.00 89.56 180 LEU A O 1
ATOM 1449 N N . MET A 1 181 ? -8.632 -4.475 37.729 1.00 92.44 181 MET A N 1
ATOM 1450 C CA . MET A 1 181 ? -9.715 -4.300 36.771 1.00 92.44 181 MET A CA 1
ATOM 1451 C C . MET A 1 181 ? -9.992 -2.805 36.666 1.00 92.44 181 MET A C 1
ATOM 1453 O O . MET A 1 181 ? -10.247 -2.151 37.677 1.00 92.44 181 MET A O 1
ATOM 1457 N N . VAL A 1 182 ? -9.897 -2.261 35.460 1.00 94.62 182 VAL A N 1
ATOM 1458 C CA . VAL A 1 182 ? -10.057 -0.829 35.213 1.00 94.62 182 VAL A CA 1
ATOM 1459 C C . VAL A 1 182 ? -11.211 -0.633 34.250 1.00 94.62 182 VAL A C 1
ATOM 1461 O O . VAL A 1 182 ? -11.198 -1.196 33.160 1.00 94.62 182 VAL A O 1
ATOM 1464 N N . TRP A 1 183 ? -12.186 0.177 34.643 1.00 96.12 183 TRP A N 1
ATOM 1465 C CA . TRP A 1 183 ? -13.222 0.672 33.749 1.00 96.12 183 TRP A CA 1
ATOM 1466 C C . TRP A 1 183 ? -12.837 2.045 33.223 1.00 96.12 183 TRP A C 1
ATOM 1468 O O . TRP A 1 183 ? -12.383 2.914 33.979 1.00 96.12 183 TRP A O 1
ATOM 1478 N N . GLY A 1 184 ? -13.034 2.236 31.925 1.00 96.44 184 GLY A N 1
ATOM 1479 C CA . GLY A 1 184 ? -12.810 3.503 31.253 1.00 96.44 184 GLY A CA 1
ATOM 1480 C C . GLY A 1 184 ? -13.878 3.759 30.209 1.00 96.44 184 GLY A C 1
ATOM 1481 O O . GLY A 1 184 ? -14.478 2.835 29.662 1.00 96.44 184 GLY A O 1
ATOM 1482 N N . ALA A 1 185 ? -14.099 5.038 29.927 1.00 97.19 185 ALA A N 1
ATOM 1483 C CA . ALA A 1 185 ? -15.008 5.460 28.879 1.00 97.19 185 ALA A CA 1
ATOM 1484 C C . ALA A 1 185 ? -14.527 6.748 28.212 1.00 97.19 185 ALA A C 1
ATOM 1486 O O . ALA A 1 185 ? -13.842 7.568 28.828 1.00 97.19 185 ALA A O 1
ATOM 1487 N N . PHE A 1 186 ? -14.902 6.958 26.954 1.00 97.06 186 PHE A N 1
ATOM 1488 C CA . PHE A 1 186 ? -14.617 8.204 26.249 1.00 97.06 186 PHE A CA 1
ATOM 1489 C C . PHE A 1 186 ? -15.714 8.560 25.245 1.00 97.06 186 PHE A C 1
ATOM 1491 O O . PHE A 1 186 ? -16.480 7.711 24.796 1.00 97.06 186 PHE A O 1
ATOM 1498 N N . SER A 1 187 ? -15.767 9.839 24.879 1.00 95.38 187 SER A N 1
ATOM 1499 C CA . SER A 1 187 ? -16.587 10.350 23.778 1.00 95.38 187 SER A CA 1
ATOM 1500 C C . SER A 1 187 ? -15.833 11.428 22.999 1.00 95.38 187 SER A C 1
ATOM 1502 O O . SER A 1 187 ? -14.687 11.756 23.325 1.00 95.38 187 SER A O 1
ATOM 1504 N N . SER A 1 188 ? -16.495 12.051 22.021 1.00 93.00 188 SER A N 1
ATOM 1505 C CA . SER A 1 188 ? -15.969 13.213 21.287 1.00 93.00 188 SER A CA 1
ATOM 1506 C C . SER A 1 188 ? -15.598 14.386 22.210 1.00 93.00 188 SER A C 1
ATOM 1508 O O . SER A 1 188 ? -14.763 15.223 21.869 1.00 93.00 188 SER A O 1
ATOM 1510 N N . ALA A 1 189 ? -16.192 14.473 23.408 1.00 91.50 189 ALA A N 1
ATOM 1511 C CA . ALA A 1 189 ? -15.875 15.523 24.377 1.00 91.50 189 ALA A CA 1
ATOM 1512 C C . ALA A 1 189 ? -14.539 15.287 25.111 1.00 91.50 189 ALA A C 1
ATOM 1514 O O . ALA A 1 189 ? -13.917 16.247 25.583 1.00 91.50 189 ALA A O 1
ATOM 1515 N N . GLY A 1 190 ? -14.083 14.033 25.185 1.00 92.81 190 GLY A N 1
ATOM 1516 C CA . GLY A 1 190 ? -12.888 13.606 25.913 1.00 92.81 190 GLY A CA 1
ATOM 1517 C C . GLY A 1 190 ? -13.122 12.333 26.726 1.00 92.81 190 GLY A C 1
ATOM 1518 O O . GLY A 1 190 ? -14.128 11.645 26.556 1.00 92.81 190 GLY A O 1
ATOM 1519 N N . THR A 1 191 ? -12.202 12.035 27.636 1.00 96.31 191 THR A N 1
ATOM 1520 C CA . THR A 1 191 ? -12.241 10.853 28.506 1.00 96.31 191 THR A CA 1
ATOM 1521 C C . THR A 1 191 ? -13.103 11.063 29.752 1.00 96.31 191 THR A C 1
ATOM 1523 O O . THR A 1 191 ? -13.167 12.167 30.293 1.00 96.31 191 THR A O 1
ATOM 1526 N N . VAL A 1 192 ? -13.726 9.989 30.229 1.00 96.25 192 VAL A N 1
ATOM 1527 C CA . VAL A 1 192 ? -14.320 9.879 31.569 1.00 96.25 192 VAL A CA 1
ATOM 1528 C C . VAL A 1 192 ? -13.223 9.479 32.561 1.00 96.25 192 VAL A C 1
ATOM 1530 O O . VAL A 1 192 ? -12.251 8.820 32.182 1.00 96.25 192 VAL A O 1
ATOM 1533 N N . ASP A 1 193 ? -13.350 9.884 33.823 1.00 95.75 193 ASP A N 1
ATOM 1534 C CA . ASP A 1 193 ? -12.425 9.450 34.871 1.00 95.75 193 ASP A CA 1
ATOM 1535 C C . ASP A 1 193 ? -12.497 7.931 35.065 1.00 95.75 193 ASP A C 1
ATOM 1537 O O . ASP A 1 193 ? -13.583 7.351 35.126 1.00 95.75 193 ASP A O 1
ATOM 1541 N N . LEU A 1 194 ? -11.331 7.297 35.201 1.00 97.12 194 LEU A N 1
ATOM 1542 C CA . LEU A 1 194 ? -11.234 5.852 35.394 1.00 97.12 194 LEU A CA 1
ATOM 1543 C C . LEU A 1 194 ? -11.885 5.403 36.711 1.00 97.12 194 LEU A C 1
ATOM 1545 O O . LEU A 1 194 ? -11.815 6.097 37.736 1.00 97.12 194 LEU A O 1
ATOM 1549 N N . ALA A 1 195 ? -12.459 4.199 36.692 1.00 95.69 195 ALA A N 1
ATOM 1550 C CA . ALA A 1 195 ? -12.873 3.474 37.890 1.00 95.69 195 ALA A CA 1
ATOM 1551 C C . ALA A 1 195 ? -11.994 2.232 38.077 1.00 95.69 195 ALA A C 1
ATOM 1553 O O . ALA A 1 195 ? -11.752 1.489 37.127 1.00 95.69 195 ALA A O 1
ATOM 1554 N N . PHE A 1 196 ? -11.544 1.988 39.305 1.00 93.75 196 PHE A N 1
ATOM 1555 C CA . PHE A 1 196 ? -10.849 0.756 39.671 1.00 93.75 196 PHE A CA 1
ATOM 1556 C C . PHE A 1 196 ? -11.856 -0.172 40.335 1.00 93.75 196 PHE A C 1
ATOM 1558 O O . PHE A 1 196 ? -12.455 0.186 41.347 1.00 93.75 196 PHE A O 1
ATOM 1565 N N . LEU A 1 197 ? -12.082 -1.326 39.717 1.00 90.31 197 LEU A N 1
ATOM 1566 C CA . LEU A 1 197 ? -13.189 -2.217 40.037 1.00 90.31 197 LEU A CA 1
ATOM 1567 C C . LEU A 1 197 ? -12.715 -3.498 40.725 1.00 90.31 197 LEU A C 1
ATOM 1569 O O . LEU A 1 197 ? -11.578 -3.950 40.557 1.00 90.31 197 LEU A O 1
ATOM 1573 N N . SER A 1 198 ? -13.638 -4.128 41.452 1.00 86.25 198 SER A N 1
ATOM 1574 C CA . SER A 1 198 ? -13.475 -5.505 41.915 1.00 86.25 198 SER A CA 1
ATOM 1575 C C . SER A 1 198 ? -13.586 -6.487 40.743 1.00 86.25 198 SER A C 1
ATOM 1577 O O . SER A 1 198 ? -14.400 -6.316 39.840 1.00 86.25 198 SER A O 1
ATOM 1579 N N . PHE A 1 199 ? -12.812 -7.575 40.781 1.00 82.88 199 PHE A N 1
ATOM 1580 C CA . PHE A 1 199 ? -12.927 -8.678 39.813 1.00 82.88 199 PHE A CA 1
ATOM 1581 C C . PHE A 1 199 ? -14.226 -9.476 39.947 1.00 82.88 199 PHE A C 1
ATOM 1583 O O . PHE A 1 199 ? -14.615 -10.176 39.015 1.00 82.88 199 PHE A O 1
ATOM 1590 N N . ARG A 1 200 ? -14.851 -9.429 41.124 1.00 82.81 200 ARG A N 1
ATOM 1591 C CA . ARG A 1 200 ? -16.145 -10.050 41.407 1.00 82.81 200 ARG A CA 1
ATOM 1592 C C . ARG A 1 200 ? -17.117 -8.922 41.700 1.00 82.81 200 ARG A C 1
ATOM 1594 O O . ARG A 1 200 ? -17.292 -8.553 42.855 1.00 82.81 200 ARG A O 1
ATOM 1601 N N . MET A 1 201 ? -17.645 -8.344 40.632 1.00 87.00 201 MET A N 1
ATOM 1602 C CA . MET A 1 201 ? -18.599 -7.246 40.684 1.00 87.00 201 MET A CA 1
ATOM 1603 C C . MET A 1 201 ? -19.994 -7.768 40.351 1.00 87.00 201 MET A C 1
ATOM 1605 O O . MET A 1 201 ? -20.158 -8.565 39.425 1.00 87.00 201 MET A O 1
ATOM 1609 N N . ASN A 1 202 ? -20.988 -7.331 41.116 1.00 90.62 202 ASN A N 1
ATOM 1610 C CA . ASN A 1 202 ? -22.400 -7.553 40.823 1.00 90.62 202 ASN A CA 1
ATOM 1611 C C . ASN A 1 202 ? -23.008 -6.309 40.135 1.00 90.62 202 ASN A C 1
ATOM 1613 O O . ASN A 1 202 ? -22.337 -5.301 39.914 1.00 90.62 202 ASN A O 1
ATOM 1617 N N . SER A 1 203 ? -24.289 -6.373 39.764 1.00 91.56 203 SER A N 1
ATOM 1618 C CA . SER A 1 203 ? -24.965 -5.249 39.102 1.00 91.56 203 SER A CA 1
ATOM 1619 C C . SER A 1 203 ? -25.032 -3.975 39.950 1.00 91.56 203 SER A C 1
ATOM 1621 O O . SER A 1 203 ? -24.964 -2.891 39.383 1.00 91.56 203 SER A O 1
ATOM 1623 N N . THR A 1 204 ? -25.144 -4.082 41.273 1.00 92.75 204 THR A N 1
ATOM 1624 C CA . THR A 1 204 ? -25.187 -2.927 42.181 1.00 92.75 204 THR A CA 1
ATOM 1625 C C . THR A 1 204 ? -23.830 -2.235 42.245 1.00 92.75 204 THR A C 1
ATOM 1627 O O . THR A 1 204 ? -23.772 -1.030 42.018 1.00 92.75 204 THR A O 1
ATOM 1630 N N . ASP A 1 205 ? -22.724 -2.972 42.425 1.00 92.00 205 ASP A N 1
ATOM 1631 C CA . ASP A 1 205 ? -21.404 -2.318 42.465 1.00 92.00 205 ASP A CA 1
ATOM 1632 C C . ASP A 1 205 ? -21.048 -1.677 41.105 1.00 92.00 205 ASP A C 1
ATOM 1634 O O . ASP A 1 205 ? -20.389 -0.635 41.058 1.00 92.00 205 ASP A O 1
ATOM 1638 N N . TYR A 1 206 ? -21.546 -2.235 39.991 1.00 92.88 206 TYR A N 1
ATOM 1639 C CA . TYR A 1 206 ? -21.449 -1.588 38.677 1.00 92.88 206 TYR A CA 1
ATOM 1640 C C . TYR A 1 206 ? -22.210 -0.256 38.637 1.00 92.88 206 TYR A C 1
ATOM 1642 O O . TYR A 1 206 ? -21.666 0.760 38.202 1.00 92.88 206 TYR A O 1
ATOM 1650 N N . GLN A 1 207 ? -23.455 -0.232 39.123 1.00 94.62 207 GLN A N 1
ATOM 1651 C CA . GLN A 1 207 ? -24.272 0.984 39.191 1.00 94.62 207 GLN A CA 1
ATOM 1652 C C . GLN A 1 207 ? -23.631 2.059 40.074 1.00 94.62 207 GLN A C 1
ATOM 1654 O O . GLN A 1 207 ? -23.676 3.242 39.724 1.00 94.62 207 GLN A O 1
ATOM 1659 N N . ASP A 1 208 ? -22.995 1.672 41.179 1.00 94.06 208 ASP A N 1
ATOM 1660 C CA . ASP A 1 208 ? -22.274 2.593 42.060 1.00 94.06 208 ASP A CA 1
ATOM 1661 C C . ASP A 1 208 ? -21.049 3.191 41.358 1.00 94.06 208 ASP A C 1
ATOM 1663 O O . ASP A 1 208 ? -20.857 4.413 41.364 1.00 94.06 208 ASP A O 1
ATOM 1667 N N . ALA A 1 209 ? -20.267 2.367 40.653 1.00 93.00 209 ALA A N 1
ATOM 1668 C CA . ALA A 1 209 ? -19.143 2.841 39.849 1.00 93.00 209 ALA A CA 1
ATOM 1669 C C . ALA A 1 209 ? -19.594 3.808 38.737 1.00 93.00 209 ALA A C 1
ATOM 1671 O O . ALA A 1 209 ? -19.001 4.878 38.558 1.00 93.00 209 ALA A O 1
ATOM 1672 N N . MET A 1 210 ? -20.683 3.486 38.029 1.00 94.31 210 MET A N 1
ATOM 1673 C CA . MET A 1 210 ? -21.263 4.367 37.010 1.00 94.31 210 MET A CA 1
ATOM 1674 C C . MET A 1 210 ? -21.823 5.658 37.624 1.00 94.31 210 MET A C 1
ATOM 1676 O O . MET A 1 210 ? -21.659 6.741 37.057 1.00 94.31 210 MET A O 1
ATOM 1680 N N . THR A 1 211 ? -22.433 5.584 38.809 1.00 95.62 211 THR A N 1
ATOM 1681 C CA . THR A 1 211 ? -22.902 6.761 39.556 1.00 95.62 211 THR A CA 1
ATOM 1682 C C . THR A 1 211 ? -21.743 7.693 39.888 1.00 95.62 211 THR A C 1
ATOM 1684 O O . THR A 1 211 ? -21.858 8.905 39.702 1.00 95.62 211 THR A O 1
ATOM 1687 N N . ALA A 1 212 ? -20.613 7.135 40.322 1.00 95.56 212 ALA A N 1
ATOM 1688 C CA . ALA A 1 212 ? -19.438 7.904 40.700 1.00 95.56 212 ALA A CA 1
ATOM 1689 C C . ALA A 1 212 ? -18.703 8.525 39.501 1.00 95.56 212 ALA A C 1
ATOM 1691 O O . ALA A 1 212 ? -18.159 9.621 39.632 1.00 95.56 212 ALA A O 1
ATOM 1692 N N . LYS A 1 213 ? -18.651 7.844 38.344 1.00 95.88 213 LYS A N 1
ATOM 1693 C CA . LYS A 1 213 ? -17.810 8.264 37.202 1.00 95.88 213 LYS A CA 1
ATOM 1694 C C . LYS A 1 213 ? -18.591 8.774 35.995 1.00 95.88 213 LYS A C 1
ATOM 1696 O O . LYS A 1 213 ? -18.290 9.848 35.473 1.00 95.88 213 LYS A O 1
ATOM 1701 N N . LEU A 1 214 ? -19.613 8.043 35.558 1.00 95.31 214 LEU A N 1
ATOM 1702 C CA . LEU A 1 214 ? -20.358 8.353 34.337 1.00 95.31 214 LEU A CA 1
ATOM 1703 C C . LEU A 1 214 ? -21.343 9.516 34.537 1.00 95.31 214 LEU A C 1
ATOM 1705 O O . LEU A 1 214 ? -21.409 10.416 33.697 1.00 95.31 214 LEU A O 1
ATOM 1709 N N . ILE A 1 215 ? -22.093 9.540 35.646 1.00 94.88 215 ILE A N 1
ATOM 1710 C CA . ILE A 1 215 ? -23.117 10.578 35.884 1.00 94.88 215 ILE A CA 1
ATOM 1711 C C . ILE A 1 215 ? -22.522 11.998 35.929 1.00 94.88 215 ILE A C 1
ATOM 1713 O O . ILE A 1 215 ? -23.075 12.879 35.260 1.00 94.88 215 ILE A O 1
ATOM 1717 N N . PRO A 1 216 ? -21.415 12.275 36.650 1.00 95.81 216 PRO A N 1
ATOM 1718 C CA . PRO A 1 216 ? -20.799 13.603 36.638 1.00 95.81 216 PRO A CA 1
ATOM 1719 C C . PRO A 1 216 ? -20.383 14.049 35.232 1.00 95.81 216 PRO A C 1
ATOM 1721 O O . PRO A 1 216 ? -20.602 15.202 34.855 1.00 95.81 216 PRO A O 1
ATOM 1724 N N . TYR A 1 217 ? -19.852 13.126 34.427 1.00 95.44 217 TYR A N 1
ATOM 1725 C CA . TYR A 1 217 ? -19.467 13.399 33.045 1.00 95.44 217 TYR A CA 1
ATOM 1726 C C . TYR A 1 217 ? -20.677 13.746 32.167 1.00 95.44 217 TYR A C 1
ATOM 1728 O O . TYR A 1 217 ? -20.663 14.751 31.454 1.00 95.44 217 TYR A O 1
ATOM 1736 N N . LEU A 1 218 ? -21.761 12.970 32.266 1.00 94.00 218 LEU A N 1
ATOM 1737 C CA . LEU A 1 218 ? -23.009 13.244 31.548 1.00 94.00 218 LEU A CA 1
ATOM 1738 C C . LEU A 1 218 ? -23.610 14.600 31.935 1.00 94.00 218 LEU A C 1
ATOM 1740 O O . LEU A 1 218 ? -24.040 15.348 31.061 1.00 94.00 218 LEU A O 1
ATOM 1744 N N . ARG A 1 219 ? -23.585 14.964 33.225 1.00 93.12 219 ARG A N 1
ATOM 1745 C CA . ARG A 1 219 ? -24.044 16.283 33.700 1.00 93.12 219 ARG A CA 1
ATOM 1746 C C . ARG A 1 219 ? -23.199 17.419 33.124 1.00 93.12 219 ARG A C 1
ATOM 1748 O O . ARG A 1 219 ? -23.751 18.414 32.649 1.00 93.12 219 ARG A O 1
ATOM 1755 N N . ARG A 1 220 ? -21.871 17.251 33.100 1.00 94.31 220 ARG A N 1
ATOM 1756 C CA . ARG A 1 220 ? -20.934 18.226 32.520 1.00 94.31 220 ARG A CA 1
ATOM 1757 C C . ARG A 1 220 ? -21.206 18.479 31.034 1.00 94.31 220 ARG A C 1
ATOM 1759 O O . ARG A 1 220 ? -21.068 19.612 30.582 1.00 94.31 220 ARG A O 1
ATOM 1766 N N . PHE A 1 221 ? -21.632 17.457 30.291 1.00 91.75 221 PHE A N 1
ATOM 1767 C CA . PHE A 1 221 ? -21.886 17.534 28.847 1.00 91.75 221 PHE A CA 1
ATOM 1768 C C . PHE A 1 221 ? -23.366 17.355 28.460 1.00 91.75 221 PHE A C 1
ATOM 1770 O O . PHE A 1 221 ? -23.659 16.941 27.339 1.00 91.75 221 PHE A O 1
ATOM 1777 N N . HIS A 1 222 ? -24.307 17.718 29.341 1.00 86.56 222 HIS A N 1
ATOM 1778 C CA . HIS A 1 222 ? -25.747 17.461 29.161 1.00 86.56 222 HIS A CA 1
ATOM 1779 C C . HIS A 1 222 ? -26.320 17.976 27.825 1.00 86.56 222 HIS A C 1
ATOM 1781 O O . HIS A 1 222 ? -27.161 17.316 27.219 1.00 86.56 222 HIS A O 1
ATOM 1787 N N . ARG A 1 223 ? -25.819 19.109 27.307 1.00 87.12 223 ARG A N 1
ATOM 1788 C CA . ARG A 1 223 ? -26.260 19.695 26.023 1.00 87.12 223 ARG A CA 1
ATOM 1789 C C . ARG A 1 223 ? -25.954 18.824 24.799 1.00 87.12 223 ARG A C 1
ATOM 1791 O O . ARG A 1 223 ? -26.553 19.034 23.751 1.00 87.12 223 ARG A O 1
ATOM 1798 N N . ARG A 1 224 ? -25.035 17.856 24.912 1.00 86.69 224 ARG A N 1
ATOM 1799 C CA . ARG A 1 224 ? -24.637 16.973 23.803 1.00 86.69 224 ARG A CA 1
ATOM 1800 C C . ARG A 1 224 ? -25.578 15.786 23.585 1.00 86.69 224 ARG A C 1
ATOM 1802 O O . ARG A 1 224 ? -25.439 15.121 22.566 1.00 86.69 224 ARG A O 1
ATOM 1809 N N . GLN A 1 225 ? -26.515 15.531 24.507 1.00 88.31 225 GLN A N 1
ATOM 1810 C CA . GLN A 1 225 ? -27.468 14.411 24.427 1.00 88.31 225 GLN A CA 1
ATOM 1811 C C . GLN A 1 225 ? -26.769 13.068 24.144 1.00 88.31 225 GLN A C 1
ATOM 1813 O O . GLN A 1 225 ? -27.108 12.343 23.208 1.00 88.31 225 GLN A O 1
ATOM 1818 N N . LEU A 1 226 ? -25.735 12.775 24.936 1.00 93.12 226 LEU A N 1
ATOM 1819 C CA . LEU A 1 226 ? -24.893 11.601 24.735 1.00 93.12 226 LEU A CA 1
ATOM 1820 C C . LEU A 1 226 ? -25.663 10.302 25.013 1.00 93.12 226 LEU A C 1
ATOM 1822 O O . LEU A 1 226 ? -26.440 10.212 25.962 1.00 93.12 226 LEU A O 1
ATOM 1826 N N . THR A 1 227 ? -25.405 9.289 24.192 1.00 95.56 227 THR A N 1
ATOM 1827 C CA . THR A 1 227 ? -25.890 7.916 24.362 1.00 95.56 227 THR A CA 1
ATOM 1828 C C . THR A 1 227 ? -24.746 7.047 24.867 1.00 95.56 227 THR A C 1
ATOM 1830 O O . THR A 1 227 ? -23.636 7.104 24.341 1.00 95.56 227 THR A O 1
ATOM 1833 N N . TYR A 1 228 ? -25.006 6.250 25.895 1.00 96.44 228 TYR A N 1
ATOM 1834 C CA . TYR A 1 228 ? -24.023 5.366 26.503 1.00 96.44 228 TYR A CA 1
ATOM 1835 C C . TYR A 1 228 ? -23.991 4.012 25.792 1.00 96.44 228 TYR A C 1
ATOM 1837 O O . TYR A 1 228 ? -25.033 3.396 25.580 1.00 96.44 228 TYR A O 1
ATOM 1845 N N . GLN A 1 229 ? -22.807 3.539 25.425 1.00 95.75 229 GLN A N 1
ATOM 1846 C CA . GLN A 1 229 ? -22.581 2.185 24.938 1.00 95.75 229 GLN A CA 1
ATOM 1847 C C . GLN A 1 229 ? -21.925 1.362 26.051 1.00 95.75 229 GLN A C 1
ATOM 1849 O O . GLN A 1 229 ? -21.010 1.838 26.713 1.00 95.75 229 GLN A O 1
ATOM 1854 N N . GLN A 1 230 ? -22.401 0.129 26.227 1.00 92.06 230 GLN A N 1
ATOM 1855 C CA . GLN A 1 230 ? -21.788 -0.919 27.051 1.00 92.06 230 GLN A CA 1
ATOM 1856 C C . GLN A 1 230 ? -21.906 -2.264 26.324 1.00 92.06 230 GLN A C 1
ATOM 1858 O O . GLN A 1 230 ? -22.651 -2.376 25.344 1.00 92.06 230 GLN A O 1
ATOM 1863 N N . ASP A 1 231 ? -21.152 -3.273 26.756 1.00 86.56 231 ASP A N 1
ATOM 1864 C CA . ASP A 1 231 ? -21.307 -4.627 26.231 1.00 86.56 231 ASP A CA 1
ATOM 1865 C C . ASP A 1 231 ? -22.497 -5.367 26.885 1.00 86.56 231 ASP A C 1
ATOM 1867 O O . ASP A 1 231 ? -23.176 -4.849 27.774 1.00 86.56 231 ASP A O 1
ATOM 1871 N N . ASN A 1 232 ? -22.756 -6.596 26.432 1.00 85.25 232 ASN A N 1
ATOM 1872 C CA . ASN A 1 232 ? -23.851 -7.422 26.949 1.00 85.25 232 ASN A CA 1
ATOM 1873 C C . ASN A 1 232 ? -23.382 -8.421 28.017 1.00 85.25 232 ASN A C 1
ATOM 1875 O O . ASN A 1 232 ? -23.911 -9.536 28.084 1.00 85.25 232 ASN A O 1
ATOM 1879 N N . ALA A 1 233 ? -22.382 -8.075 28.835 1.00 84.31 233 ALA A N 1
ATOM 1880 C CA . ALA A 1 233 ? -22.059 -8.882 30.007 1.00 84.31 233 ALA A CA 1
ATOM 1881 C C . ALA A 1 233 ? -23.302 -9.045 30.900 1.00 84.31 233 ALA A C 1
ATOM 1883 O O . ALA A 1 233 ? -24.162 -8.164 30.978 1.00 84.31 233 ALA A O 1
ATOM 1884 N N . SER A 1 234 ? -23.414 -10.178 31.595 1.00 86.44 234 SER A N 1
ATOM 1885 C CA . SER A 1 234 ? -24.624 -10.532 32.355 1.00 86.44 234 SER A CA 1
ATOM 1886 C C . SER A 1 234 ? -25.025 -9.473 33.388 1.00 86.44 234 SER A C 1
ATOM 1888 O O . SER A 1 234 ? -26.212 -9.230 33.588 1.00 86.44 234 SER A O 1
ATOM 1890 N N . ILE A 1 235 ? -24.048 -8.804 34.007 1.00 89.69 235 ILE A N 1
ATOM 1891 C CA . ILE A 1 235 ? -24.284 -7.722 34.969 1.00 89.69 235 ILE A CA 1
ATOM 1892 C C . ILE A 1 235 ? -24.718 -6.404 34.308 1.00 89.69 235 ILE A C 1
ATOM 1894 O O . ILE A 1 235 ? -25.418 -5.626 34.957 1.00 89.69 235 ILE A O 1
ATOM 1898 N N . HIS A 1 236 ? -24.355 -6.170 33.042 1.00 89.69 236 HIS A N 1
ATOM 1899 C CA . HIS A 1 236 ? -24.712 -4.979 32.258 1.00 89.69 236 HIS A CA 1
ATOM 1900 C C . HIS A 1 236 ? -26.120 -5.103 31.666 1.00 89.69 236 HIS A C 1
ATOM 1902 O O . HIS A 1 236 ? -26.886 -4.139 31.663 1.00 89.69 236 HIS A O 1
ATOM 1908 N N . ALA A 1 237 ? -26.474 -6.311 31.219 1.00 88.38 237 ALA A N 1
ATOM 1909 C CA . ALA A 1 237 ? -27.778 -6.649 30.651 1.00 88.38 237 ALA A CA 1
ATOM 1910 C C . ALA A 1 237 ? -28.821 -7.082 31.704 1.00 88.38 237 ALA A C 1
ATOM 1912 O O . ALA A 1 237 ? -29.940 -7.455 31.350 1.00 88.38 237 ALA A O 1
ATOM 1913 N N . SER A 1 238 ? -28.475 -7.062 32.996 1.00 93.19 238 SER A N 1
ATOM 1914 C CA . SER A 1 238 ? -29.397 -7.451 34.065 1.00 93.19 238 SER A CA 1
ATOM 1915 C C . SER A 1 238 ? -30.566 -6.467 34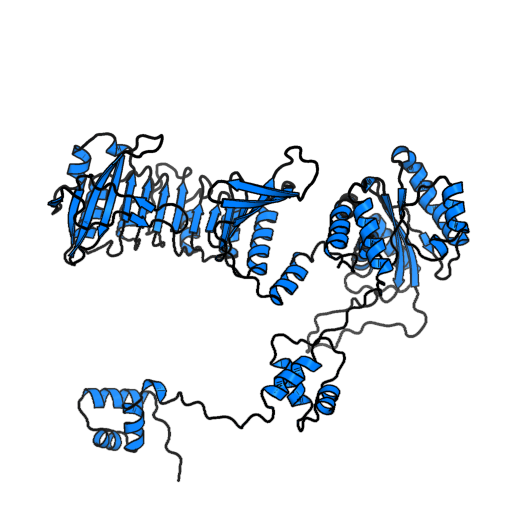.181 1.00 93.19 238 SER A C 1
ATOM 1917 O O . SER A 1 238 ? -30.426 -5.266 33.936 1.00 93.19 238 SER A O 1
ATOM 1919 N N . ARG A 1 239 ? -31.729 -6.960 34.628 1.00 94.38 239 ARG A N 1
ATOM 1920 C CA . ARG A 1 239 ? -32.905 -6.110 34.868 1.00 94.38 239 ARG A CA 1
ATOM 1921 C C . ARG A 1 239 ? -32.599 -4.967 35.839 1.00 94.38 239 ARG A C 1
ATOM 1923 O O . ARG A 1 239 ? -33.009 -3.843 35.583 1.00 94.38 239 ARG A O 1
ATOM 1930 N N . SER A 1 240 ? -31.832 -5.250 36.895 1.00 95.62 240 SER A N 1
ATOM 1931 C CA . SER A 1 240 ? -31.396 -4.249 37.877 1.00 95.62 240 SER A CA 1
ATOM 1932 C C . SER A 1 240 ? -30.650 -3.091 37.203 1.00 95.62 240 SER A C 1
ATOM 1934 O O . SER A 1 240 ? -31.024 -1.932 37.368 1.00 95.62 240 SER A O 1
ATOM 1936 N N . THR A 1 241 ? -29.656 -3.395 36.364 1.00 95.00 241 THR A N 1
ATOM 1937 C CA . THR A 1 241 ? -28.851 -2.375 35.676 1.00 95.00 241 THR A CA 1
ATOM 1938 C C . THR A 1 241 ? -29.654 -1.609 34.625 1.00 95.00 241 THR A C 1
ATOM 1940 O O . THR A 1 241 ? -29.552 -0.385 34.539 1.00 95.00 241 THR A O 1
ATOM 1943 N N . LEU A 1 242 ? -30.497 -2.294 33.848 1.00 94.06 242 LEU A N 1
ATOM 1944 C CA . LEU A 1 242 ? -31.332 -1.646 32.833 1.00 94.06 242 LEU A CA 1
ATOM 1945 C C . LEU A 1 242 ? -32.394 -0.726 33.454 1.00 94.06 242 LEU A C 1
ATOM 1947 O O . LEU A 1 242 ? -32.603 0.385 32.963 1.00 94.06 242 LEU A O 1
ATOM 1951 N N . ASP A 1 243 ? -33.043 -1.148 34.542 1.00 95.81 243 ASP A N 1
ATOM 1952 C CA . ASP A 1 243 ? -34.020 -0.319 35.254 1.00 95.81 243 ASP A CA 1
ATOM 1953 C C . ASP A 1 243 ? -33.333 0.862 35.960 1.00 95.81 243 ASP A C 1
ATOM 1955 O O . ASP A 1 243 ? -33.866 1.976 35.960 1.00 95.81 243 ASP A O 1
ATOM 1959 N N . TRP A 1 244 ? -32.098 0.681 36.442 1.00 96.69 244 TRP A N 1
ATOM 1960 C CA . TRP A 1 244 ? -31.273 1.782 36.936 1.00 96.69 244 TRP A CA 1
ATOM 1961 C C . TRP A 1 244 ? -30.977 2.820 35.841 1.00 96.69 244 TRP A C 1
ATOM 1963 O O . TRP A 1 244 ? -31.246 4.005 36.059 1.00 96.69 244 TRP A O 1
ATOM 1973 N N . PHE A 1 245 ? -30.524 2.416 34.644 1.00 95.62 245 PHE A N 1
ATOM 1974 C CA . PHE A 1 245 ? -30.288 3.350 33.529 1.00 95.62 245 PHE A CA 1
ATOM 1975 C C . PHE A 1 245 ? -31.553 4.137 33.160 1.00 95.62 245 PHE A C 1
ATOM 1977 O O . PHE A 1 245 ? -31.489 5.361 32.992 1.00 95.62 245 PHE A O 1
ATOM 1984 N N . LYS A 1 246 ? -32.716 3.468 33.118 1.00 95.38 246 LYS A N 1
ATOM 1985 C CA . LYS A 1 246 ? -34.019 4.125 32.907 1.00 95.38 246 LYS A CA 1
ATOM 1986 C C . LYS A 1 246 ? -34.323 5.139 34.010 1.00 95.38 246 LYS A C 1
ATOM 1988 O O . LYS A 1 246 ? -34.684 6.273 33.699 1.00 95.38 246 LYS A O 1
ATOM 1993 N N . SER A 1 247 ? -34.123 4.775 35.282 1.00 96.25 247 SER A N 1
ATOM 1994 C CA . SER A 1 247 ? -34.359 5.670 36.429 1.00 96.25 247 SER A CA 1
ATOM 1995 C C . SER A 1 247 ? -33.486 6.930 36.378 1.00 96.25 247 SER A C 1
ATOM 1997 O O . SER A 1 247 ? -33.929 8.021 36.739 1.00 96.25 247 SER A O 1
ATOM 1999 N N . LYS A 1 248 ? -32.254 6.805 35.865 1.00 94.06 248 LYS A N 1
ATOM 2000 C CA . LYS A 1 248 ? -31.314 7.917 35.671 1.00 94.06 248 LYS A CA 1
ATOM 2001 C C . LYS A 1 248 ? -31.515 8.663 34.349 1.00 94.06 248 LYS A C 1
ATOM 2003 O O . LYS A 1 248 ? -30.791 9.625 34.098 1.00 94.06 248 LYS A O 1
ATOM 2008 N N . LYS A 1 249 ? -32.490 8.254 33.525 1.00 93.38 249 LYS A N 1
ATOM 2009 C CA . LYS A 1 249 ? -32.773 8.803 32.186 1.00 93.38 249 LYS A CA 1
ATOM 2010 C C . LYS A 1 249 ? -31.550 8.762 31.258 1.00 93.38 249 LYS A C 1
ATOM 2012 O O . LYS A 1 249 ? -31.344 9.662 30.448 1.00 93.38 249 LYS A O 1
ATOM 2017 N N . ILE A 1 250 ? -30.726 7.724 31.389 1.00 93.94 250 ILE A N 1
ATOM 2018 C CA . ILE A 1 250 ? -29.548 7.511 30.546 1.00 93.94 250 ILE A CA 1
ATOM 2019 C C . ILE A 1 250 ? -29.972 6.666 29.347 1.00 93.94 250 ILE A C 1
ATOM 2021 O O . ILE A 1 250 ? -30.478 5.555 29.506 1.00 93.94 250 ILE A O 1
ATOM 2025 N N . LYS A 1 251 ? -29.756 7.186 28.136 1.00 93.94 251 LYS A N 1
ATOM 2026 C CA . LYS A 1 251 ? -30.003 6.436 26.903 1.00 93.94 251 LYS A CA 1
ATOM 2027 C C . LYS A 1 251 ? -28.859 5.450 26.679 1.00 93.94 251 LYS A C 1
ATOM 2029 O O . LYS A 1 251 ? -27.709 5.878 26.590 1.00 93.94 251 LYS A O 1
ATOM 2034 N N . VAL A 1 252 ? -29.181 4.164 26.566 1.00 94.38 252 VAL A N 1
ATOM 2035 C CA . VAL A 1 252 ? -28.214 3.094 26.286 1.00 94.38 252 VAL A CA 1
ATOM 2036 C C . VAL A 1 252 ? -28.374 2.635 24.838 1.00 94.38 252 VAL A C 1
ATOM 2038 O O . VAL A 1 252 ? -29.494 2.520 24.346 1.00 94.38 252 VAL A O 1
ATOM 2041 N N . MET A 1 253 ? -27.258 2.439 24.139 1.00 93.75 253 MET A N 1
ATOM 2042 C CA . MET A 1 253 ? -27.225 1.930 22.770 1.00 93.75 253 MET A CA 1
ATOM 2043 C C . MET A 1 253 ? -27.382 0.408 22.766 1.00 93.75 253 MET A C 1
ATOM 2045 O O . MET A 1 253 ? -26.686 -0.279 23.510 1.00 93.75 253 MET A O 1
ATOM 2049 N N . ASP A 1 254 ? -28.227 -0.119 21.880 1.00 91.00 254 ASP A N 1
ATOM 2050 C CA . ASP A 1 254 ? -28.266 -1.559 21.618 1.00 91.00 254 ASP A CA 1
ATOM 2051 C C . ASP A 1 254 ? -26.919 -2.012 21.053 1.00 91.00 254 ASP A C 1
ATOM 2053 O O . ASP A 1 254 ? -26.433 -1.434 20.083 1.00 91.00 254 ASP A O 1
ATOM 2057 N N . TRP A 1 255 ? -26.308 -3.050 21.625 1.00 92.62 255 TRP A N 1
ATOM 2058 C CA . TRP A 1 255 ? -24.989 -3.521 21.203 1.00 92.62 255 TRP A CA 1
ATOM 2059 C C . TRP A 1 255 ? -25.009 -5.019 20.877 1.00 92.62 255 TRP A C 1
ATOM 2061 O O . TRP A 1 255 ? -25.616 -5.802 21.611 1.00 92.62 255 TRP A O 1
ATOM 2071 N N . PRO A 1 256 ? -24.369 -5.476 19.785 1.00 90.81 256 PRO A N 1
ATOM 2072 C CA . PRO A 1 256 ? -24.349 -6.891 19.445 1.00 90.81 256 PRO A CA 1
ATOM 2073 C C . PRO A 1 256 ? -23.368 -7.664 20.338 1.00 90.81 256 PRO A C 1
ATOM 2075 O O . PRO A 1 256 ? -22.221 -7.260 20.541 1.00 90.81 256 PRO A O 1
ATOM 2078 N N . ALA A 1 257 ? -23.788 -8.839 20.812 1.00 84.38 257 ALA A N 1
ATOM 2079 C CA . ALA A 1 257 ? -22.948 -9.717 21.628 1.00 84.38 257 ALA A CA 1
ATOM 2080 C C . ALA A 1 257 ? -21.632 -10.105 20.919 1.00 84.38 257 ALA A C 1
ATOM 2082 O O . ALA A 1 257 ? -21.559 -10.153 19.688 1.00 84.38 257 ALA A O 1
ATOM 2083 N N . CYS A 1 258 ? -20.593 -10.401 21.708 1.00 79.62 258 CYS A N 1
ATOM 2084 C CA . CYS A 1 258 ? -19.274 -10.838 21.231 1.00 79.62 258 CYS A CA 1
ATOM 2085 C C . CYS A 1 258 ? -18.651 -9.911 20.168 1.00 79.62 258 CYS A C 1
ATOM 2087 O O . CYS A 1 258 ? -18.085 -10.395 19.186 1.00 79.62 258 CYS A O 1
ATOM 2089 N N . SER A 1 259 ? -18.761 -8.588 20.349 1.00 85.50 259 SER A N 1
ATOM 2090 C CA . SER A 1 259 ? -18.312 -7.597 19.356 1.00 85.50 259 SER A CA 1
ATOM 2091 C C . SER A 1 259 ? -17.247 -6.608 19.836 1.00 85.50 259 SER A C 1
ATOM 2093 O O . SER A 1 259 ? -17.437 -5.400 19.687 1.00 85.50 259 SER A O 1
ATOM 2095 N N . PRO A 1 260 ? -16.097 -7.090 20.350 1.00 81.56 260 PRO A N 1
ATOM 2096 C CA . PRO A 1 260 ? -14.995 -6.210 20.748 1.00 81.56 260 PRO A CA 1
ATOM 2097 C C . PRO A 1 260 ? -14.408 -5.452 19.548 1.00 81.56 260 PRO A C 1
ATOM 2099 O O . PRO A 1 260 ? -13.972 -4.315 19.661 1.00 81.56 260 PRO A O 1
ATOM 2102 N N . ASP A 1 261 ? -14.468 -6.025 18.343 1.00 78.62 261 ASP A N 1
ATOM 2103 C CA . ASP A 1 261 ? -13.985 -5.382 17.121 1.00 78.62 261 ASP A CA 1
ATOM 2104 C C . ASP A 1 261 ? -14.766 -4.116 16.727 1.00 78.62 261 ASP A C 1
ATOM 2106 O O . ASP A 1 261 ? -14.225 -3.230 16.055 1.00 78.62 261 ASP A O 1
ATOM 2110 N N . LEU A 1 262 ? -16.009 -3.998 17.197 1.00 87.06 262 LEU A N 1
ATOM 2111 C CA . LEU A 1 262 ? -16.828 -2.803 17.042 1.00 87.06 262 LEU A CA 1
ATOM 2112 C C . LEU A 1 262 ? -16.554 -1.741 18.107 1.00 87.06 262 LEU A C 1
ATOM 2114 O O . LEU A 1 262 ? -16.848 -0.581 17.847 1.00 87.06 262 LEU A O 1
ATOM 2118 N N . ASN A 1 263 ? -15.978 -2.098 19.258 1.00 90.81 263 ASN A N 1
ATOM 2119 C CA . ASN A 1 263 ? -15.755 -1.159 20.352 1.00 90.81 263 ASN A CA 1
ATOM 2120 C C . ASN A 1 263 ? -14.394 -0.452 20.181 1.00 90.81 263 ASN A C 1
ATOM 2122 O O . ASN A 1 263 ? -13.347 -1.101 20.246 1.00 90.81 263 ASN A O 1
ATOM 2126 N N . PRO A 1 264 ? -14.340 0.874 19.957 1.00 90.50 264 PRO A N 1
ATOM 2127 C CA . PRO A 1 264 ? -13.074 1.596 19.868 1.00 90.50 264 PRO A CA 1
ATOM 2128 C C . PRO A 1 264 ? -12.314 1.675 21.196 1.00 90.50 264 PRO A C 1
ATOM 2130 O O . PRO A 1 264 ? -11.123 1.987 21.182 1.00 90.50 264 PRO A O 1
ATOM 2133 N N . MET A 1 265 ? -12.962 1.377 22.325 1.00 92.00 265 MET A N 1
ATOM 2134 C CA . MET A 1 265 ? -12.316 1.332 23.636 1.00 92.00 265 MET A CA 1
ATOM 2135 C C . MET A 1 265 ? -11.169 0.306 23.675 1.00 92.00 265 MET A C 1
ATOM 2137 O O . MET A 1 265 ? -10.117 0.571 24.254 1.00 92.00 265 MET A O 1
ATOM 2141 N N . GLU A 1 266 ? -11.283 -0.780 22.907 1.00 85.94 266 GLU A N 1
ATOM 2142 C CA . GLU A 1 266 ? -10.220 -1.775 22.709 1.00 85.94 266 GLU A CA 1
ATOM 2143 C C . GLU A 1 266 ? -8.937 -1.171 22.106 1.00 85.94 266 GLU A C 1
ATOM 2145 O O . GLU A 1 266 ? -7.817 -1.583 22.424 1.00 85.94 266 GLU A O 1
ATOM 2150 N N . ASN A 1 267 ? -9.061 -0.151 21.248 1.00 86.75 267 ASN A N 1
ATOM 2151 C CA . ASN A 1 267 ? -7.900 0.560 20.704 1.00 86.75 267 ASN A CA 1
ATOM 2152 C C . ASN A 1 267 ? -7.234 1.445 21.748 1.00 86.75 267 ASN A C 1
ATOM 2154 O O . ASN A 1 267 ? -6.006 1.499 21.793 1.00 86.75 267 ASN A O 1
ATOM 2158 N N . VAL A 1 268 ? -8.040 2.111 22.574 1.00 88.88 268 VAL A N 1
ATOM 2159 C CA . VAL A 1 268 ? -7.542 2.930 23.679 1.00 88.88 268 VAL A CA 1
ATOM 2160 C C . VAL A 1 268 ? -6.798 2.044 24.676 1.00 88.88 268 VAL A C 1
ATOM 2162 O O . VAL A 1 268 ? -5.680 2.372 25.066 1.00 88.88 268 VAL A O 1
ATOM 2165 N N . TRP A 1 269 ? -7.336 0.866 25.006 1.00 89.56 269 TRP A N 1
ATOM 2166 C CA . TRP A 1 269 ? -6.634 -0.104 25.844 1.00 89.56 269 TRP A CA 1
ATOM 2167 C C . TRP A 1 269 ? -5.327 -0.594 25.236 1.00 89.56 269 TRP A C 1
ATOM 2169 O O . TRP A 1 269 ? -4.334 -0.715 25.952 1.00 89.56 269 TRP A O 1
ATOM 2179 N N . ALA A 1 270 ? -5.297 -0.853 23.927 1.00 81.75 270 ALA A N 1
ATOM 2180 C CA . ALA A 1 270 ? -4.067 -1.238 23.246 1.00 81.75 270 ALA A CA 1
ATOM 2181 C C . ALA A 1 270 ? -2.997 -0.136 23.316 1.00 81.75 270 ALA A C 1
ATOM 2183 O O . ALA A 1 270 ? -1.821 -0.449 23.503 1.00 81.75 270 ALA A O 1
ATOM 2184 N N . GLU A 1 271 ? -3.388 1.134 23.192 1.00 83.56 271 GLU A N 1
ATOM 2185 C CA . GLU A 1 271 ? -2.477 2.273 23.344 1.00 83.56 271 GLU A CA 1
ATOM 2186 C C . GLU A 1 271 ? -1.967 2.391 24.784 1.00 83.56 271 GLU A C 1
ATOM 2188 O O . GLU A 1 271 ? -0.760 2.468 25.010 1.00 83.56 271 GLU A O 1
ATOM 2193 N N . LEU A 1 272 ? -2.862 2.290 25.770 1.00 88.12 272 LEU A N 1
ATOM 2194 C CA . LEU A 1 272 ? -2.489 2.316 27.184 1.00 88.12 272 LEU A CA 1
ATOM 2195 C C . LEU A 1 272 ? -1.509 1.201 27.538 1.00 88.12 272 LEU A C 1
ATOM 2197 O O . LEU A 1 272 ? -0.504 1.457 28.189 1.00 88.12 272 LEU A O 1
ATOM 2201 N N . VAL A 1 273 ? -1.762 -0.026 27.082 1.00 84.12 273 VAL A N 1
ATOM 2202 C CA . VAL A 1 273 ? -0.863 -1.165 27.310 1.00 84.12 273 VAL A CA 1
ATOM 2203 C C . VAL A 1 273 ? 0.540 -0.883 26.763 1.00 84.12 273 VAL A C 1
ATOM 2205 O O . VAL A 1 273 ? 1.521 -1.214 27.425 1.00 84.12 273 VAL A O 1
ATOM 2208 N N . ARG A 1 274 ? 0.658 -0.246 25.590 1.00 80.75 274 ARG A N 1
ATOM 2209 C CA . ARG A 1 274 ? 1.963 0.104 24.999 1.00 80.75 274 ARG A CA 1
ATOM 2210 C C . ARG A 1 274 ? 2.715 1.145 25.813 1.00 80.75 274 ARG A C 1
ATOM 2212 O O . ARG A 1 274 ? 3.930 1.038 25.934 1.00 80.75 274 ARG A O 1
ATOM 2219 N N . VAL A 1 275 ? 2.005 2.137 26.343 1.00 84.56 275 VAL A N 1
ATOM 2220 C CA . VAL A 1 275 ? 2.603 3.207 27.150 1.00 84.56 275 VAL A CA 1
ATOM 2221 C C . VAL A 1 275 ? 2.987 2.684 28.535 1.00 84.56 275 VAL A C 1
ATOM 2223 O O . VAL A 1 275 ? 4.126 2.853 28.961 1.00 84.56 275 VAL A O 1
ATOM 2226 N N . VAL A 1 276 ? 2.064 1.998 29.214 1.00 88.12 276 VAL A N 1
ATOM 2227 C CA . VAL A 1 276 ? 2.240 1.478 30.580 1.00 88.12 276 VAL A CA 1
ATOM 2228 C C . VAL A 1 276 ? 3.357 0.430 30.633 1.00 88.12 276 VAL A C 1
ATOM 2230 O O . VAL A 1 276 ? 4.236 0.508 31.484 1.00 88.12 276 VAL A O 1
ATOM 2233 N N . TYR A 1 277 ? 3.386 -0.516 29.694 1.00 84.06 277 TYR A N 1
ATOM 2234 C CA . TYR A 1 277 ? 4.383 -1.598 29.677 1.00 84.06 277 TYR A CA 1
ATOM 2235 C C . TYR A 1 277 ? 5.508 -1.381 28.655 1.00 84.06 277 TYR A C 1
ATOM 2237 O O . TYR A 1 277 ? 6.188 -2.331 28.254 1.00 84.06 277 TYR A O 1
ATOM 2245 N N . GLY A 1 278 ? 5.699 -0.140 28.201 1.00 78.56 278 GLY A N 1
ATOM 2246 C CA . GLY A 1 278 ? 6.736 0.211 27.235 1.00 78.56 278 GLY A CA 1
ATOM 2247 C C . GLY A 1 278 ? 8.120 -0.272 27.680 1.00 78.56 278 GLY A C 1
ATOM 2248 O O . GLY A 1 278 ? 8.435 -0.271 28.868 1.00 78.56 278 GLY A O 1
ATOM 2249 N N . GLN A 1 279 ? 8.940 -0.713 26.721 1.00 73.75 279 GLN A N 1
ATOM 2250 C CA . GLN A 1 279 ? 10.294 -1.238 26.973 1.00 73.75 279 GLN A CA 1
ATOM 2251 C C . GLN A 1 279 ? 10.346 -2.434 27.947 1.00 73.75 279 GLN A C 1
ATOM 2253 O O . GLN A 1 279 ? 11.357 -2.664 28.601 1.00 73.75 279 GLN A O 1
ATOM 2258 N N . GLY A 1 280 ? 9.261 -3.210 28.050 1.00 72.19 280 GLY A N 1
ATOM 2259 C CA . GLY A 1 280 ? 9.211 -4.394 28.913 1.00 72.19 280 GLY A CA 1
ATOM 2260 C C . GLY A 1 280 ? 9.063 -4.074 30.402 1.00 72.19 280 GLY A C 1
ATOM 2261 O O . GLY A 1 280 ? 9.363 -4.926 31.236 1.00 72.19 280 GLY A O 1
ATOM 2262 N N . LYS A 1 281 ? 8.606 -2.862 30.745 1.00 82.88 281 LYS A N 1
ATOM 2263 C CA . LYS A 1 281 ? 8.406 -2.424 32.129 1.00 82.88 281 LYS A CA 1
ATOM 2264 C C . LYS A 1 281 ? 7.460 -3.363 32.889 1.00 82.88 281 LYS A C 1
ATOM 2266 O O . LYS A 1 281 ? 6.388 -3.713 32.397 1.00 82.88 281 LYS A O 1
ATOM 2271 N N . GLN A 1 282 ? 7.848 -3.717 34.112 1.00 86.69 282 GLN A N 1
ATOM 2272 C CA . GLN A 1 282 ? 7.027 -4.424 35.097 1.00 86.69 282 GLN A CA 1
ATOM 2273 C C . GLN A 1 282 ? 6.855 -3.544 36.339 1.00 86.69 282 GLN A C 1
ATOM 2275 O O . GLN A 1 282 ? 7.648 -2.631 36.575 1.00 86.69 282 GLN A O 1
ATOM 2280 N N . TYR A 1 283 ? 5.822 -3.816 37.129 1.00 88.88 283 TYR A N 1
ATOM 2281 C CA . TYR A 1 283 ? 5.476 -3.023 38.310 1.00 88.88 283 TYR A CA 1
ATOM 2282 C C . TYR A 1 283 ? 5.639 -3.846 39.582 1.00 88.88 283 TYR A C 1
ATOM 2284 O O . TYR A 1 283 ? 5.356 -5.044 39.574 1.00 88.88 283 TYR A O 1
ATOM 2292 N N . GLN A 1 284 ? 6.085 -3.221 40.676 1.00 87.38 284 GLN A N 1
ATOM 2293 C CA . GLN A 1 284 ? 6.260 -3.933 41.945 1.00 87.38 284 GLN A CA 1
ATOM 2294 C C . GLN A 1 284 ? 4.987 -3.942 42.779 1.00 87.38 284 GLN A C 1
ATOM 2296 O O . GLN A 1 284 ? 4.661 -4.964 43.389 1.00 87.38 284 GLN A O 1
ATOM 2301 N N . THR A 1 285 ? 4.243 -2.836 42.743 1.00 89.69 285 THR A N 1
ATOM 2302 C CA . THR A 1 285 ? 3.019 -2.653 43.521 1.00 89.69 285 THR A CA 1
ATOM 2303 C C . THR A 1 285 ? 1.825 -2.291 42.642 1.00 89.69 285 THR A C 1
ATOM 2305 O O . THR A 1 285 ? 1.948 -1.715 41.559 1.00 89.69 285 THR A O 1
ATOM 2308 N N . VAL A 1 286 ? 0.626 -2.619 43.131 1.00 90.06 286 VAL A N 1
ATOM 2309 C CA . VAL A 1 286 ? -0.639 -2.249 42.477 1.00 90.06 286 VAL A CA 1
ATOM 2310 C C . VAL A 1 286 ? -0.796 -0.726 42.392 1.00 90.06 286 VAL A C 1
ATOM 2312 O O . VAL A 1 286 ? -1.289 -0.228 41.386 1.00 90.06 286 VAL A O 1
ATOM 2315 N N . SER A 1 287 ? -0.317 0.007 43.401 1.00 92.44 287 SER A N 1
ATOM 2316 C CA . SER A 1 287 ? -0.373 1.473 43.450 1.00 92.44 287 SER A CA 1
ATOM 2317 C C . SER A 1 287 ? 0.456 2.135 42.338 1.00 92.44 287 SER A C 1
ATOM 2319 O O . SER A 1 287 ? -0.020 3.047 41.658 1.00 92.44 287 SER A O 1
ATOM 2321 N N . GLU A 1 288 ? 1.668 1.633 42.077 1.00 93.88 288 GLU A N 1
ATOM 2322 C CA . GLU A 1 288 ? 2.504 2.123 40.970 1.00 93.88 288 GLU A CA 1
ATOM 2323 C C . GLU A 1 288 ? 1.849 1.871 39.610 1.00 93.88 288 GLU A C 1
ATOM 2325 O O . GLU A 1 288 ? 1.817 2.760 38.756 1.00 93.88 288 GLU A O 1
ATOM 2330 N N . LEU A 1 289 ? 1.308 0.663 39.410 1.00 93.88 289 LEU A N 1
ATOM 2331 C CA . LEU A 1 289 ? 0.608 0.312 38.176 1.00 93.88 289 LEU A CA 1
ATOM 2332 C C . LEU A 1 289 ? -0.628 1.199 37.983 1.00 93.88 289 LEU A C 1
ATOM 2334 O O . LEU A 1 289 ? -0.847 1.723 36.893 1.00 93.88 289 LEU A O 1
ATOM 2338 N N . GLN A 1 290 ? -1.406 1.407 39.044 1.00 95.06 290 GLN A N 1
ATOM 2339 C CA . GLN A 1 290 ? -2.566 2.293 39.042 1.00 95.06 290 GLN A CA 1
ATOM 2340 C C . GLN A 1 290 ? -2.181 3.725 38.652 1.00 95.06 290 GLN A C 1
ATOM 2342 O O . GLN A 1 290 ? -2.821 4.306 37.775 1.00 95.06 290 GLN A O 1
ATOM 2347 N N . THR A 1 291 ? -1.117 4.269 39.243 1.00 95.62 291 THR A N 1
ATOM 2348 C CA . THR A 1 291 ? -0.617 5.618 38.933 1.00 95.62 291 THR A CA 1
ATOM 2349 C C . THR A 1 291 ? -0.224 5.729 37.462 1.00 95.62 291 THR A C 1
ATOM 2351 O O . THR A 1 291 ? -0.697 6.619 36.758 1.00 95.62 291 THR A O 1
ATOM 2354 N N . ALA A 1 292 ? 0.539 4.760 36.950 1.00 95.25 292 ALA A N 1
ATOM 2355 C CA . ALA A 1 292 ? 0.957 4.762 35.553 1.00 95.25 292 ALA A CA 1
ATOM 2356 C C . ALA A 1 292 ? -0.216 4.660 34.564 1.00 95.25 292 ALA A C 1
ATOM 2358 O O . ALA A 1 292 ? -0.184 5.294 33.509 1.00 95.25 292 ALA A O 1
ATOM 2359 N N . ILE A 1 293 ? -1.258 3.889 34.893 1.00 96.12 293 ILE A N 1
ATOM 2360 C CA . ILE A 1 293 ? -2.477 3.803 34.076 1.00 96.12 293 ILE A CA 1
ATOM 2361 C C . ILE A 1 293 ? -3.203 5.154 34.057 1.00 96.12 293 ILE A C 1
ATOM 2363 O O . ILE A 1 293 ? -3.610 5.609 32.988 1.00 96.12 293 ILE A O 1
ATOM 2367 N N . VAL A 1 294 ? -3.345 5.812 35.214 1.00 97.25 294 VAL A N 1
ATOM 2368 C CA . VAL A 1 294 ? -3.987 7.133 35.318 1.00 97.25 294 VAL A CA 1
ATOM 2369 C C . VAL A 1 294 ? -3.215 8.187 34.523 1.00 97.25 294 VAL A C 1
ATOM 2371 O O . VAL A 1 294 ? -3.830 8.972 33.799 1.00 97.25 294 VAL A O 1
ATOM 2374 N N . ASP A 1 295 ? -1.887 8.189 34.605 1.00 96.06 295 ASP A N 1
ATOM 2375 C CA . ASP A 1 295 ? -1.051 9.139 33.868 1.00 96.06 295 ASP A CA 1
ATOM 2376 C C . ASP A 1 295 ? -1.114 8.895 32.357 1.00 96.06 295 ASP A C 1
ATOM 2378 O O . ASP A 1 295 ? -1.273 9.836 31.577 1.00 96.06 295 ASP A O 1
ATOM 2382 N N . ALA A 1 296 ? -1.066 7.632 31.920 1.00 94.69 296 ALA A N 1
ATOM 2383 C CA . ALA A 1 296 ? -1.241 7.281 30.512 1.00 94.69 296 ALA A CA 1
ATOM 2384 C C . ALA A 1 296 ? -2.625 7.708 29.990 1.00 94.69 296 ALA A C 1
ATOM 2386 O O . ALA A 1 296 ? -2.730 8.253 28.891 1.00 94.69 296 ALA A O 1
ATOM 2387 N N . TRP A 1 297 ? -3.676 7.520 30.793 1.00 97.19 297 TRP A N 1
ATOM 2388 C CA . TRP A 1 297 ? -5.043 7.918 30.457 1.00 97.19 297 TRP A CA 1
ATOM 2389 C C . TRP A 1 297 ? -5.198 9.431 30.289 1.00 97.19 297 TRP A C 1
ATOM 2391 O O . TRP A 1 297 ? -5.761 9.888 29.296 1.00 97.19 297 TRP A O 1
ATOM 2401 N N . LYS A 1 298 ? -4.650 10.224 31.219 1.00 95.06 298 LYS A N 1
ATOM 2402 C CA . LYS A 1 298 ? -4.689 11.698 31.163 1.00 95.06 298 LYS A CA 1
ATOM 2403 C C . LYS A 1 298 ? -3.980 12.267 29.932 1.00 95.06 298 LYS A C 1
ATOM 2405 O O . LYS A 1 298 ? -4.355 13.331 29.448 1.00 95.06 298 LYS A O 1
ATOM 2410 N N . ASN A 1 299 ? -2.981 11.554 29.416 1.00 94.00 299 ASN A N 1
ATOM 2411 C CA . ASN A 1 299 ? -2.206 11.959 28.245 1.00 94.00 299 ASN A CA 1
ATOM 2412 C C . ASN A 1 299 ? -2.865 11.597 26.899 1.00 94.00 299 ASN A C 1
ATOM 2414 O O . ASN A 1 299 ? -2.316 11.920 25.839 1.00 94.00 299 ASN A O 1
ATOM 2418 N N . LEU A 1 300 ? -4.045 10.961 26.899 1.00 92.19 300 LEU A N 1
ATOM 2419 C CA . LEU A 1 300 ? -4.793 10.685 25.672 1.00 92.19 300 LEU A CA 1
ATOM 2420 C C . LEU A 1 300 ? -5.238 11.987 24.992 1.00 92.19 300 LEU A C 1
ATOM 2422 O O . LEU A 1 300 ? -6.011 12.784 25.524 1.00 92.19 300 LEU A O 1
ATOM 2426 N N . LYS A 1 301 ? -4.774 12.193 23.758 1.00 90.19 301 LYS A N 1
ATOM 2427 C CA . LYS A 1 301 ? -5.061 13.410 22.991 1.00 90.19 301 LYS A CA 1
ATOM 2428 C C . LYS A 1 301 ? -6.449 13.343 22.345 1.00 90.19 301 LYS A C 1
ATOM 2430 O O . LYS A 1 301 ? -6.779 12.363 21.679 1.00 90.19 301 LYS A O 1
ATOM 2435 N N . LYS A 1 302 ? -7.229 14.428 22.424 1.00 90.50 302 LYS A N 1
ATOM 2436 C CA . LYS A 1 302 ? -8.558 14.526 21.779 1.00 90.50 302 LYS A CA 1
ATOM 2437 C C . LYS A 1 302 ? -8.569 14.158 20.281 1.00 90.50 302 LYS A C 1
ATOM 2439 O O . LYS A 1 302 ? -9.457 13.402 19.897 1.00 90.50 302 LYS A O 1
ATOM 2444 N N . PRO A 1 303 ? -7.599 14.581 19.440 1.00 90.25 303 PRO A N 1
ATOM 2445 C CA . PRO A 1 303 ? -7.559 14.170 18.033 1.00 90.25 303 PRO A CA 1
ATOM 2446 C C . PRO A 1 303 ? -7.471 12.652 17.829 1.00 90.25 303 PRO A C 1
ATOM 2448 O O . PRO A 1 303 ? -8.035 12.123 16.874 1.00 90.25 303 PRO A O 1
ATOM 2451 N N . TYR A 1 304 ? -6.798 11.933 18.734 1.00 87.81 304 TYR A N 1
ATOM 2452 C CA . TYR A 1 304 ? -6.732 10.473 18.681 1.00 87.81 304 TYR A CA 1
ATOM 2453 C C . TYR A 1 304 ? -8.099 9.842 18.973 1.00 87.81 304 TYR A C 1
ATOM 2455 O O . TYR A 1 304 ? -8.538 8.968 18.228 1.00 87.81 304 TYR A O 1
ATOM 2463 N N . LEU A 1 305 ? -8.808 10.333 19.993 1.00 90.00 305 LEU A N 1
ATOM 2464 C CA . LEU A 1 305 ? -10.164 9.876 20.314 1.00 90.00 305 LEU A CA 1
ATOM 2465 C C . LEU A 1 305 ? -11.136 10.155 19.160 1.00 90.00 305 LEU A C 1
ATOM 2467 O O . LEU A 1 305 ? -11.880 9.265 18.759 1.00 90.00 305 LEU A O 1
ATOM 2471 N N . GLN A 1 306 ? -11.065 11.344 18.551 1.00 90.25 306 GLN A N 1
ATOM 2472 C CA . GLN A 1 306 ? -11.888 11.687 17.388 1.00 90.25 306 GLN A CA 1
ATOM 2473 C C . GLN A 1 306 ? -11.610 10.759 16.199 1.00 90.25 306 GLN A C 1
ATOM 2475 O O . GLN A 1 306 ? -12.534 10.276 15.549 1.00 90.25 306 GLN A O 1
ATOM 2480 N N . LYS A 1 307 ? -10.336 10.433 15.945 1.00 88.00 307 LYS A N 1
ATOM 2481 C CA . LYS A 1 307 ? -9.952 9.461 14.912 1.00 88.00 307 LYS A CA 1
ATOM 2482 C C . LYS A 1 307 ? -10.596 8.091 15.147 1.00 88.00 307 LYS A C 1
ATOM 2484 O O . LYS A 1 307 ? -10.976 7.439 14.178 1.00 88.00 307 LYS A O 1
ATOM 2489 N N . LEU A 1 308 ? -10.726 7.651 16.401 1.00 85.12 308 LEU A N 1
ATOM 2490 C CA . LEU A 1 308 ? -11.388 6.391 16.751 1.00 85.12 308 LEU A CA 1
ATOM 2491 C C . LEU A 1 308 ? -12.908 6.429 16.524 1.00 85.12 308 LEU A C 1
ATOM 2493 O O . LEU A 1 308 ? -13.469 5.423 16.089 1.00 85.12 308 LEU A O 1
ATOM 2497 N N . LEU A 1 309 ? -13.564 7.569 16.745 1.00 89.88 309 LEU A N 1
ATOM 2498 C CA . LEU A 1 309 ? -14.995 7.740 16.457 1.00 89.88 309 LEU A CA 1
ATOM 2499 C C . LEU A 1 309 ? -15.263 7.777 14.950 1.00 89.88 309 LEU A C 1
ATOM 2501 O O . LEU A 1 309 ? -16.079 7.005 14.451 1.00 89.88 309 LEU A O 1
ATOM 2505 N N . ASN A 1 310 ? -14.466 8.545 14.200 1.00 85.56 310 ASN A N 1
ATOM 2506 C CA . ASN A 1 310 ? -14.512 8.604 12.730 1.00 85.56 310 ASN A CA 1
ATOM 2507 C C . ASN A 1 310 ? -14.247 7.234 12.072 1.00 85.56 310 ASN A C 1
ATOM 2509 O O . ASN A 1 310 ? -14.517 7.013 10.894 1.00 85.56 310 ASN A O 1
ATOM 2513 N N . SER A 1 311 ? -13.706 6.298 12.848 1.00 83.12 311 SER A N 1
ATOM 2514 C CA . SER A 1 311 ? -13.395 4.929 12.464 1.00 83.12 311 SER A CA 1
ATOM 2515 C C . SER A 1 311 ? -14.641 4.026 12.382 1.00 83.12 311 SER A C 1
ATOM 2517 O O . SER A 1 311 ? -14.617 3.006 11.688 1.00 83.12 311 SER A O 1
ATOM 2519 N N . MET A 1 312 ? -15.732 4.389 13.069 1.00 87.62 312 MET A N 1
ATOM 2520 C CA . MET A 1 312 ? -16.910 3.537 13.266 1.00 87.62 312 MET A CA 1
ATOM 2521 C C . MET A 1 312 ? -17.647 3.141 11.978 1.00 87.62 312 MET A C 1
ATOM 2523 O O . MET A 1 312 ? -17.900 1.943 11.818 1.00 87.62 312 MET A O 1
ATOM 2527 N N . PRO A 1 313 ? -17.925 4.047 11.017 1.00 82.31 313 PRO A N 1
ATOM 2528 C CA . PRO A 1 313 ? -18.571 3.661 9.759 1.00 82.31 313 PRO A CA 1
ATOM 2529 C C . PRO A 1 313 ? -17.808 2.557 9.009 1.00 82.31 313 PRO A C 1
ATOM 2531 O O . PRO A 1 313 ? -18.404 1.594 8.529 1.00 82.31 313 PRO A O 1
ATOM 2534 N N . ASN A 1 314 ? -16.472 2.625 8.995 1.00 76.12 314 ASN A N 1
ATOM 2535 C CA . ASN A 1 314 ? -15.625 1.614 8.354 1.00 76.12 314 ASN A CA 1
ATOM 2536 C C . ASN A 1 314 ? -15.660 0.260 9.082 1.00 76.12 314 ASN A C 1
ATOM 2538 O O . ASN A 1 314 ? -15.586 -0.797 8.443 1.00 76.12 314 ASN A O 1
ATOM 2542 N N . ARG A 1 315 ? -15.796 0.262 10.414 1.00 81.88 315 ARG A N 1
ATOM 2543 C CA . ARG A 1 315 ? -15.985 -0.973 11.193 1.00 81.88 315 ARG A CA 1
ATOM 2544 C C . ARG A 1 315 ? -17.315 -1.629 10.854 1.00 81.88 315 ARG A C 1
ATOM 2546 O O . ARG A 1 315 ? -17.335 -2.827 10.580 1.00 81.88 315 ARG A O 1
ATOM 2553 N N . LEU A 1 316 ? -18.397 -0.852 10.783 1.00 76.88 316 LEU A N 1
ATOM 2554 C CA . LEU A 1 316 ? -19.709 -1.365 10.382 1.00 76.88 316 LEU A CA 1
ATOM 2555 C C . LEU A 1 316 ? -19.694 -1.917 8.953 1.00 76.88 316 LEU A C 1
ATOM 2557 O O . LEU A 1 316 ? -20.160 -3.032 8.718 1.00 76.88 316 LEU A O 1
ATOM 2561 N N . PHE A 1 317 ? -19.073 -1.203 8.013 1.00 70.81 317 PHE A N 1
ATOM 2562 C CA . PHE A 1 317 ? -18.906 -1.686 6.643 1.00 70.81 317 PHE A CA 1
ATOM 2563 C C . PHE A 1 317 ? -18.132 -3.012 6.582 1.00 70.81 317 PHE A C 1
ATOM 2565 O O . PHE A 1 317 ? -18.490 -3.925 5.833 1.00 70.81 317 PHE A O 1
ATOM 2572 N N . SER A 1 318 ? -17.101 -3.163 7.418 1.00 71.38 318 SER A N 1
ATOM 2573 C CA . SER A 1 318 ? -16.335 -4.410 7.525 1.00 71.38 318 SER A CA 1
ATOM 2574 C C . SER A 1 318 ? -17.191 -5.572 8.041 1.00 71.38 318 SER A C 1
ATOM 2576 O O . SER A 1 318 ? -17.056 -6.700 7.559 1.00 71.38 318 SER A O 1
ATOM 2578 N N . ILE A 1 319 ? -18.102 -5.320 8.985 1.00 73.69 319 ILE A N 1
ATOM 2579 C CA . ILE A 1 319 ? -19.061 -6.323 9.473 1.00 73.69 319 ILE A CA 1
ATOM 2580 C C . ILE A 1 319 ? -20.013 -6.745 8.356 1.00 73.69 319 ILE A C 1
ATOM 2582 O O . ILE A 1 319 ? -20.230 -7.942 8.158 1.00 73.69 319 ILE A O 1
ATOM 2586 N N . ILE A 1 320 ? -20.532 -5.779 7.594 1.00 70.62 320 ILE A N 1
ATOM 2587 C CA . ILE A 1 320 ? -21.430 -6.042 6.463 1.00 70.62 320 ILE A CA 1
ATOM 2588 C C . ILE A 1 320 ? -20.720 -6.895 5.410 1.00 70.62 320 ILE A C 1
ATOM 2590 O O . ILE A 1 320 ? -21.213 -7.957 5.037 1.00 70.62 320 ILE A O 1
ATOM 2594 N N . SER A 1 321 ? -19.515 -6.488 5.012 1.00 65.19 321 SER A N 1
ATOM 2595 C CA . SER A 1 321 ? -18.709 -7.169 3.990 1.00 65.19 321 SER A CA 1
ATOM 2596 C C . SER A 1 321 ? -18.307 -8.593 4.380 1.00 65.19 321 SER A C 1
ATOM 2598 O O . SER A 1 321 ? -18.076 -9.442 3.525 1.00 65.19 321 SER A O 1
ATOM 2600 N N . THR A 1 322 ? -18.203 -8.874 5.679 1.00 71.75 322 THR A N 1
ATOM 2601 C CA . THR A 1 322 ? -17.852 -10.206 6.190 1.00 71.75 322 THR A CA 1
ATOM 2602 C C . THR A 1 322 ? -19.071 -11.056 6.552 1.00 71.75 322 THR A C 1
ATOM 2604 O O . THR A 1 322 ? -18.901 -12.183 7.029 1.00 71.75 322 THR A O 1
ATOM 2607 N N . GLY A 1 323 ? -20.290 -10.548 6.333 1.00 74.31 323 GLY A N 1
ATOM 2608 C CA . GLY A 1 323 ? -21.531 -11.231 6.694 1.00 74.31 323 GLY A CA 1
ATOM 2609 C C . GLY A 1 323 ? -21.630 -11.503 8.196 1.00 74.31 323 GLY A C 1
ATOM 2610 O O . GLY A 1 323 ? -21.983 -12.609 8.598 1.00 74.31 323 GLY A O 1
ATOM 2611 N N . GLY A 1 324 ? -21.222 -10.545 9.035 1.00 68.31 324 GLY A N 1
ATOM 2612 C CA . GLY A 1 324 ? -21.304 -10.663 10.495 1.00 68.31 324 GLY A CA 1
ATOM 2613 C C . GLY A 1 324 ? -20.165 -11.437 11.169 1.00 68.31 324 GLY A C 1
ATOM 2614 O O . GLY A 1 324 ? -20.130 -11.515 12.398 1.00 68.31 324 GLY A O 1
ATOM 2615 N N . LYS A 1 325 ? -19.218 -11.998 10.403 1.00 73.75 325 LYS A N 1
ATOM 2616 C CA . LYS A 1 325 ? -18.042 -12.722 10.930 1.00 73.75 325 LYS A CA 1
ATOM 2617 C C . LYS A 1 325 ? -17.084 -11.767 11.680 1.00 73.75 325 LYS A C 1
ATOM 2619 O O . LYS A 1 325 ? -17.221 -10.547 11.564 1.00 73.75 325 LYS A O 1
ATOM 2624 N N . PRO A 1 326 ? -16.108 -12.282 12.460 1.00 65.12 326 PRO A N 1
ATOM 2625 C CA . PRO A 1 326 ? -15.170 -11.424 13.175 1.00 65.12 326 PRO A CA 1
ATOM 2626 C C . PRO A 1 326 ? -14.406 -10.545 12.187 1.00 65.12 326 PRO A C 1
ATOM 2628 O O . PRO A 1 326 ? -13.761 -11.045 11.252 1.00 65.12 326 PRO A O 1
ATOM 2631 N N . THR A 1 327 ? -14.455 -9.233 12.391 1.00 62.41 327 THR A N 1
ATOM 2632 C CA . THR A 1 327 ? -13.576 -8.331 11.662 1.00 62.41 327 THR A CA 1
ATOM 2633 C C . THR A 1 327 ? -12.243 -8.332 12.391 1.00 62.41 327 THR A C 1
ATOM 2635 O O . THR A 1 327 ? -12.168 -8.322 13.617 1.00 62.41 327 THR A O 1
ATOM 2638 N N . LYS A 1 328 ? -11.139 -8.407 11.644 1.00 50.97 328 LYS A N 1
ATOM 2639 C CA . LYS A 1 328 ? -9.880 -7.985 12.254 1.00 50.97 328 LYS A CA 1
ATOM 2640 C C . LYS A 1 328 ? -10.018 -6.477 12.406 1.00 50.97 328 LYS A C 1
ATOM 2642 O O . LYS A 1 328 ? -10.346 -5.808 11.434 1.00 50.97 328 LYS A O 1
ATOM 2647 N N . LEU A 1 329 ? -9.799 -5.972 13.607 1.00 37.38 329 LEU A N 1
ATOM 2648 C CA . LEU A 1 329 ? -9.744 -4.548 13.887 1.00 37.38 329 LEU A CA 1
ATOM 2649 C C . LEU A 1 329 ? -8.553 -3.981 13.097 1.00 37.38 329 LEU A C 1
ATOM 2651 O O . LEU A 1 329 ? -7.402 -4.328 13.356 1.00 37.38 329 LEU A O 1
ATOM 2655 N N . VAL A 1 330 ? -8.830 -3.230 12.031 1.00 32.22 330 VAL A N 1
ATOM 2656 C CA . VAL A 1 330 ? -7.867 -2.934 10.963 1.00 32.22 330 VAL A CA 1
ATOM 2657 C C . VAL A 1 330 ? -7.864 -1.429 10.681 1.00 32.22 330 VAL A C 1
ATOM 2659 O O . VAL A 1 330 ? -8.588 -0.957 9.819 1.00 32.22 330 VAL A O 1
ATOM 2662 N N . PHE A 1 331 ? -6.993 -0.678 11.359 1.00 32.75 331 PHE A N 1
ATOM 2663 C CA . PHE A 1 331 ? -6.561 0.651 10.879 1.00 32.75 331 PHE A CA 1
ATOM 2664 C C . PHE A 1 331 ? -5.128 0.647 10.317 1.00 32.75 331 PHE A C 1
ATOM 2666 O O . PHE A 1 331 ? -4.653 1.651 9.812 1.00 32.75 331 PHE A O 1
ATOM 2673 N N . SER A 1 332 ? -4.453 -0.508 10.332 1.00 40.53 332 SER A N 1
ATOM 2674 C CA . SER A 1 332 ? -3.099 -0.720 9.776 1.00 40.53 332 SER A CA 1
ATOM 2675 C C . SER A 1 332 ? -2.955 -2.037 8.994 1.00 40.53 332 SER A C 1
ATOM 2677 O O . SER A 1 332 ? -1.856 -2.487 8.672 1.00 40.53 332 SER A O 1
ATOM 2679 N N . LEU A 1 333 ? -4.077 -2.709 8.734 1.00 37.69 333 LEU A N 1
ATOM 2680 C CA . LEU A 1 333 ? -4.141 -4.087 8.245 1.00 37.69 333 LEU A CA 1
ATOM 2681 C C . LEU A 1 333 ? -4.900 -4.226 6.908 1.00 37.69 333 LEU A C 1
ATOM 2683 O O . LEU A 1 333 ? -4.972 -5.349 6.425 1.00 37.69 333 LEU A O 1
ATOM 2687 N N . LEU A 1 334 ? -5.446 -3.169 6.280 1.00 42.72 334 LEU A N 1
ATOM 2688 C CA . LEU A 1 334 ? -5.932 -3.295 4.896 1.00 42.72 334 LEU A CA 1
ATOM 2689 C C . LEU A 1 334 ? -4.721 -3.592 4.018 1.00 42.72 334 LEU A C 1
ATOM 2691 O O . LEU A 1 334 ? -4.734 -4.571 3.292 1.00 42.72 334 LEU A O 1
ATOM 2695 N N . SER A 1 335 ? -3.601 -2.920 4.283 1.00 48.31 335 SER A N 1
ATOM 2696 C CA . SER A 1 335 ? -2.286 -3.305 3.787 1.00 48.31 335 SER A CA 1
ATOM 2697 C C . SER A 1 335 ? -1.923 -4.745 4.160 1.00 48.31 335 SER A C 1
ATOM 2699 O O . SER A 1 335 ? -1.829 -5.585 3.288 1.00 48.31 335 SER A O 1
ATOM 2701 N N . LYS A 1 336 ? -1.773 -5.121 5.434 1.00 45.94 336 LYS A N 1
ATOM 2702 C CA . LYS A 1 336 ? -1.242 -6.455 5.804 1.00 45.94 336 LYS A CA 1
ATOM 2703 C C . LYS A 1 336 ? -2.171 -7.632 5.472 1.00 45.94 336 LYS A C 1
ATOM 2705 O O . LYS A 1 336 ? -1.685 -8.708 5.133 1.00 45.94 336 LYS A O 1
ATOM 2710 N N . ARG A 1 337 ? -3.493 -7.473 5.587 1.00 42.34 337 ARG A N 1
ATOM 2711 C CA . ARG A 1 337 ? -4.494 -8.504 5.264 1.00 42.34 337 ARG A CA 1
ATOM 2712 C C . ARG A 1 337 ? -4.738 -8.567 3.760 1.00 42.34 337 ARG A C 1
ATOM 2714 O O . ARG A 1 337 ? -4.753 -9.686 3.267 1.00 42.34 337 ARG A O 1
ATOM 2721 N N . ALA A 1 338 ? -4.837 -7.445 3.034 1.00 46.28 338 ALA A N 1
ATOM 2722 C CA . ALA A 1 338 ? -4.876 -7.487 1.567 1.00 46.28 338 ALA A CA 1
ATOM 2723 C C . ALA A 1 338 ? -3.556 -8.021 1.009 1.00 46.28 338 ALA A C 1
ATOM 2725 O O . ALA A 1 338 ? -3.602 -8.909 0.180 1.00 46.28 338 ALA A O 1
ATOM 2726 N N . LYS A 1 339 ? -2.393 -7.636 1.554 1.00 49.22 339 LYS A N 1
ATOM 2727 C CA . LYS A 1 339 ? -1.082 -8.228 1.221 1.00 49.22 339 LYS A CA 1
ATOM 2728 C C . LYS A 1 339 ? -1.049 -9.729 1.498 1.00 49.22 339 LYS A C 1
ATOM 2730 O O . LYS A 1 339 ? -0.547 -10.489 0.682 1.00 49.22 339 LYS A O 1
ATOM 2735 N N . LYS A 1 340 ? -1.601 -10.202 2.624 1.00 51.41 340 LYS A N 1
ATOM 2736 C CA . LYS A 1 340 ? -1.657 -11.642 2.939 1.00 51.41 340 LYS A CA 1
ATOM 2737 C C . LYS A 1 340 ? -2.639 -12.397 2.034 1.00 51.41 340 LYS A C 1
ATOM 2739 O O . LYS A 1 340 ? -2.320 -13.498 1.610 1.00 51.41 340 LYS A O 1
ATOM 2744 N N . VAL A 1 341 ? -3.791 -11.812 1.703 1.00 48.06 341 VAL A N 1
ATOM 2745 C CA . VAL A 1 341 ? -4.790 -12.397 0.788 1.00 48.06 341 VAL A CA 1
ATOM 2746 C C . VAL A 1 341 ? -4.296 -12.380 -0.661 1.00 48.06 341 VAL A C 1
ATOM 2748 O O . VAL A 1 341 ? -4.389 -13.398 -1.328 1.00 48.06 341 VAL A O 1
ATOM 2751 N N . ALA A 1 342 ? -3.689 -11.289 -1.121 1.00 45.53 342 ALA A N 1
ATOM 2752 C CA . ALA A 1 342 ? -3.037 -11.166 -2.423 1.00 45.53 342 ALA A CA 1
ATOM 2753 C C . ALA A 1 342 ? -1.780 -12.039 -2.539 1.00 45.53 342 ALA A C 1
ATOM 2755 O O . ALA A 1 342 ? -1.401 -12.445 -3.632 1.00 45.53 342 ALA A O 1
ATOM 2756 N N . LYS A 1 343 ? -1.115 -12.378 -1.425 1.00 51.47 343 LYS A N 1
ATOM 2757 C CA . LYS A 1 343 ? -0.068 -13.415 -1.404 1.00 51.47 343 LYS A CA 1
ATOM 2758 C C . LYS A 1 343 ? -0.644 -14.820 -1.621 1.00 51.47 343 LYS A C 1
ATOM 2760 O O . LYS A 1 343 ? -0.013 -15.611 -2.315 1.00 51.47 343 LYS A O 1
ATOM 2765 N N . LEU A 1 344 ? -1.833 -15.097 -1.079 1.00 46.81 344 LEU A N 1
ATOM 2766 C CA . LEU A 1 344 ? -2.510 -16.400 -1.148 1.00 46.81 344 LEU A CA 1
ATOM 2767 C C . LEU A 1 344 ? -3.305 -16.618 -2.448 1.00 46.81 344 LEU A C 1
ATOM 2769 O O . LEU A 1 344 ? -3.383 -17.744 -2.922 1.00 46.81 344 LEU A O 1
ATOM 2773 N N . ASN A 1 345 ? -3.852 -15.557 -3.042 1.00 49.66 345 ASN A N 1
ATOM 2774 C CA . ASN A 1 345 ? -4.551 -15.584 -4.324 1.00 49.66 345 ASN A CA 1
ATOM 2775 C C . ASN A 1 345 ? -3.717 -14.836 -5.364 1.00 49.66 345 ASN A C 1
ATOM 2777 O O . ASN A 1 345 ? -3.453 -13.648 -5.191 1.00 49.66 345 ASN A O 1
ATOM 2781 N N . ARG A 1 346 ? -3.318 -15.500 -6.457 1.00 55.44 346 ARG A N 1
ATOM 2782 C CA . ARG A 1 346 ? -2.765 -14.798 -7.625 1.00 55.44 346 ARG A CA 1
ATOM 2783 C C . ARG A 1 346 ? -3.886 -13.978 -8.261 1.00 55.44 346 ARG A C 1
ATOM 2785 O O . ARG A 1 346 ? -4.649 -14.497 -9.067 1.00 55.44 346 ARG A O 1
ATOM 2792 N N . LEU A 1 347 ? -4.006 -12.716 -7.856 1.00 61.41 347 LEU A N 1
ATOM 2793 C CA . LEU A 1 347 ? -4.781 -11.741 -8.612 1.00 61.41 347 LEU A CA 1
ATOM 2794 C C . LEU A 1 347 ? -4.130 -11.584 -9.988 1.00 61.41 347 LEU A C 1
ATOM 2796 O O . LEU A 1 347 ? -2.902 -11.613 -10.100 1.00 61.41 347 LEU A O 1
ATOM 2800 N N . SER A 1 348 ? -4.955 -11.466 -11.024 1.00 71.00 348 SER A N 1
ATOM 2801 C CA . SER A 1 348 ? -4.474 -11.211 -12.378 1.00 71.00 348 SER A CA 1
ATOM 2802 C C . SER A 1 348 ? -3.674 -9.904 -12.395 1.00 71.00 348 SER A C 1
ATOM 2804 O O . SER A 1 348 ? -4.139 -8.928 -11.792 1.00 71.00 348 SER A O 1
ATOM 2806 N N . PRO A 1 349 ? -2.510 -9.862 -13.068 1.00 78.69 349 PRO A N 1
ATOM 2807 C CA . PRO A 1 349 ? -1.773 -8.623 -13.261 1.00 78.69 349 PRO A CA 1
ATOM 2808 C C . PRO A 1 349 ? -2.670 -7.562 -13.900 1.00 78.69 349 PRO A C 1
ATOM 2810 O O . PRO A 1 349 ? -3.467 -7.862 -14.792 1.00 78.69 349 PRO A O 1
ATOM 2813 N N . VAL A 1 350 ? -2.535 -6.328 -13.431 1.00 87.50 350 VAL A N 1
ATOM 2814 C CA . VAL A 1 350 ? -3.212 -5.153 -13.996 1.00 87.50 350 VAL A CA 1
ATOM 2815 C C . VAL A 1 350 ? -2.181 -4.168 -14.530 1.00 87.50 350 VAL A C 1
ATOM 2817 O O . VAL A 1 350 ? -1.056 -4.117 -14.028 1.00 87.50 350 VAL A O 1
ATOM 2820 N N . THR A 1 351 ? -2.564 -3.382 -15.526 1.00 90.06 351 THR A N 1
ATOM 2821 C CA . THR A 1 351 ? -1.827 -2.187 -15.936 1.00 90.06 351 THR A CA 1
ATOM 2822 C C . THR A 1 351 ? -2.128 -1.084 -14.928 1.00 90.06 351 THR A C 1
ATOM 2824 O O . THR A 1 351 ? -3.297 -0.819 -14.646 1.00 90.06 351 THR A O 1
ATOM 2827 N N . ILE A 1 352 ? -1.081 -0.493 -14.348 1.00 92.12 352 ILE A N 1
ATOM 2828 C CA . ILE A 1 352 ? -1.185 0.575 -13.347 1.00 92.12 352 ILE A CA 1
ATOM 2829 C C . ILE A 1 352 ? -0.708 1.880 -13.979 1.00 92.12 352 ILE A C 1
ATOM 2831 O O . ILE A 1 352 ? 0.480 2.008 -14.288 1.00 92.12 352 ILE A O 1
ATOM 2835 N N . CYS A 1 353 ? -1.612 2.849 -14.105 1.00 91.25 353 CYS A N 1
ATOM 2836 C CA . CYS A 1 353 ? -1.305 4.186 -14.605 1.00 91.25 353 CYS A CA 1
ATOM 2837 C C . CYS A 1 353 ? -1.558 5.222 -13.505 1.00 91.25 353 CYS A C 1
ATOM 2839 O O . CYS A 1 353 ? -2.612 5.239 -12.869 1.00 91.25 353 CYS A O 1
ATOM 2841 N N . LEU A 1 354 ? -0.563 6.064 -13.261 1.00 91.31 354 LEU A N 1
ATOM 2842 C CA . LEU A 1 354 ? -0.541 7.061 -12.200 1.00 91.31 354 LEU A CA 1
ATOM 2843 C C . LEU A 1 354 ? -0.649 8.458 -12.811 1.00 91.31 354 LEU A C 1
ATOM 2845 O O . LEU A 1 354 ? 0.226 8.858 -13.567 1.00 91.31 354 LEU A O 1
ATOM 2849 N N . CYS A 1 355 ? -1.688 9.214 -12.470 1.00 86.44 355 CYS A N 1
ATOM 2850 C CA . CYS A 1 355 ? -1.874 10.586 -12.935 1.00 86.44 355 CYS A CA 1
ATOM 2851 C C . CYS A 1 355 ? -1.708 11.548 -11.759 1.00 86.44 355 CYS A C 1
ATOM 2853 O O . CYS A 1 355 ? -2.648 11.709 -10.989 1.00 86.44 355 CYS A O 1
ATOM 2855 N N . CYS A 1 356 ? -0.545 12.187 -11.597 1.00 76.31 356 CYS A N 1
ATOM 2856 C CA . CYS A 1 356 ? -0.345 13.238 -10.595 1.00 76.31 356 CYS A CA 1
ATOM 2857 C C . CYS A 1 356 ? -0.413 14.608 -11.280 1.00 76.31 356 CYS A C 1
ATOM 2859 O O . CYS A 1 356 ? 0.524 14.984 -11.976 1.00 76.31 356 CYS A O 1
ATOM 2861 N N . GLY A 1 357 ? -1.520 15.333 -11.088 1.00 67.25 357 GLY A N 1
ATOM 2862 C CA . GLY A 1 357 ? -1.875 16.538 -11.848 1.00 67.25 357 GLY A CA 1
ATOM 2863 C C . GLY A 1 357 ? -3.168 17.188 -11.336 1.00 67.25 357 GLY A C 1
ATOM 2864 O O . GLY A 1 357 ? -3.353 17.302 -10.122 1.00 67.25 357 GLY A O 1
ATOM 2865 N N . SER A 1 358 ? -4.067 17.592 -12.244 1.00 57.16 358 SER A N 1
ATOM 2866 C CA . SER A 1 358 ? -5.379 18.186 -11.914 1.00 57.16 358 SER A CA 1
ATOM 2867 C C . SER A 1 358 ? -6.280 17.243 -11.116 1.00 57.16 358 SER A C 1
ATOM 2869 O O . SER A 1 358 ? -6.908 17.681 -10.158 1.00 57.16 358 SER A O 1
ATOM 2871 N N . ASP A 1 359 ? -6.278 15.952 -11.458 1.00 64.88 359 ASP A N 1
ATOM 2872 C CA . ASP A 1 359 ? -7.271 14.998 -10.947 1.00 64.88 359 ASP A CA 1
ATOM 2873 C C . ASP A 1 359 ? -6.686 13.907 -10.030 1.00 64.88 359 ASP A C 1
ATOM 2875 O O . ASP A 1 359 ? -7.440 13.122 -9.486 1.00 64.88 359 ASP A O 1
ATOM 2879 N N . ASN A 1 360 ? -5.359 13.849 -9.833 1.00 76.44 360 ASN A N 1
ATOM 2880 C CA . ASN A 1 360 ? -4.650 12.935 -8.905 1.00 76.44 360 ASN A CA 1
ATOM 2881 C C . ASN A 1 360 ? -5.246 11.510 -8.786 1.00 76.44 360 ASN A C 1
ATOM 2883 O O . ASN A 1 360 ? -5.785 11.137 -7.744 1.00 76.44 360 ASN A O 1
ATOM 2887 N N . GLN A 1 361 ? -5.102 10.694 -9.837 1.00 87.56 361 GLN A N 1
ATOM 2888 C CA . GLN A 1 361 ? -5.783 9.398 -9.969 1.00 87.56 361 GLN A CA 1
ATOM 2889 C C . GLN A 1 361 ? -4.823 8.212 -10.086 1.00 87.56 361 GLN A C 1
ATOM 2891 O O . GLN A 1 361 ? -3.763 8.306 -10.703 1.00 87.56 361 GLN A O 1
ATOM 2896 N N . ILE A 1 362 ? -5.247 7.055 -9.574 1.00 90.06 362 ILE A N 1
ATOM 2897 C CA . ILE A 1 362 ? -4.627 5.750 -9.845 1.00 90.06 362 ILE A CA 1
ATOM 2898 C C . ILE A 1 362 ? -5.593 4.941 -10.704 1.00 90.06 362 ILE A C 1
ATOM 2900 O O . ILE A 1 362 ? -6.687 4.600 -10.256 1.00 90.06 362 ILE A O 1
ATOM 2904 N N . ARG A 1 363 ? -5.189 4.613 -11.929 1.00 90.56 363 ARG A N 1
ATOM 2905 C CA . ARG A 1 363 ? -5.997 3.856 -12.888 1.00 90.56 363 ARG A CA 1
ATOM 2906 C C . ARG A 1 363 ? -5.498 2.426 -12.994 1.00 90.56 363 ARG A C 1
ATOM 2908 O O . ARG A 1 363 ? -4.294 2.194 -13.105 1.00 90.56 363 ARG A O 1
ATOM 2915 N N . LEU A 1 364 ? -6.429 1.480 -12.963 1.00 90.31 364 LEU A N 1
ATOM 2916 C CA . LEU A 1 364 ? -6.168 0.050 -13.048 1.00 90.31 364 LEU A CA 1
ATOM 2917 C C . LEU A 1 364 ? -6.971 -0.550 -14.193 1.00 90.31 364 LEU A C 1
ATOM 2919 O O . LEU A 1 364 ? -8.202 -0.508 -14.182 1.00 90.31 364 LEU A O 1
ATOM 2923 N N . THR A 1 365 ? -6.265 -1.174 -15.128 1.00 88.38 365 THR A N 1
ATOM 2924 C CA . THR A 1 365 ? -6.870 -1.826 -16.292 1.00 88.38 365 THR A CA 1
ATOM 2925 C C . THR A 1 365 ? -6.472 -3.294 -16.323 1.00 88.38 365 THR A C 1
ATOM 2927 O O . THR A 1 365 ? -5.312 -3.648 -16.099 1.00 88.38 365 THR A O 1
ATOM 2930 N N . ARG A 1 366 ? -7.431 -4.183 -16.586 1.00 81.81 366 ARG A N 1
ATOM 2931 C CA . ARG A 1 366 ? -7.168 -5.619 -16.751 1.00 81.81 366 ARG A CA 1
ATOM 2932 C C . ARG A 1 366 ? -6.965 -5.941 -18.221 1.00 81.81 366 ARG A C 1
ATOM 2934 O O . ARG A 1 366 ? -7.755 -5.514 -19.053 1.00 81.81 366 ARG A O 1
ATOM 2941 N N . SER A 1 367 ? -5.984 -6.785 -18.533 1.00 77.06 367 SER A N 1
ATOM 2942 C CA . SER A 1 367 ? -5.759 -7.247 -19.911 1.00 77.06 367 SER A CA 1
ATOM 2943 C C . SER A 1 367 ? -6.952 -8.012 -20.498 1.00 77.06 367 SER A C 1
ATOM 2945 O O . SER A 1 367 ? -7.138 -8.018 -21.708 1.00 77.06 367 SER A O 1
ATOM 2947 N N . THR A 1 368 ? -7.773 -8.637 -19.649 1.00 77.31 368 THR A N 1
ATOM 2948 C CA . THR A 1 368 ? -8.972 -9.383 -20.059 1.00 77.31 368 THR A CA 1
ATOM 2949 C C . THR A 1 368 ? -10.189 -8.496 -20.324 1.00 77.31 368 THR A C 1
ATOM 2951 O O . THR A 1 368 ? -11.113 -8.943 -20.988 1.00 77.31 368 THR A O 1
ATOM 2954 N N . GLU A 1 369 ? -10.210 -7.268 -19.797 1.00 80.12 369 GLU A N 1
ATOM 2955 C CA . GLU A 1 369 ? -11.318 -6.310 -19.945 1.00 80.12 369 GLU A CA 1
ATOM 2956 C C . GLU A 1 369 ? -10.769 -4.877 -20.090 1.00 80.12 369 GLU A C 1
ATOM 2958 O O . GLU A 1 369 ? -10.930 -4.051 -19.192 1.00 80.12 369 GLU A O 1
ATOM 2963 N N . PRO A 1 370 ? -10.096 -4.550 -21.208 1.00 79.88 370 PRO A N 1
ATOM 2964 C CA . PRO A 1 370 ? -9.466 -3.240 -21.392 1.00 79.88 370 PRO A CA 1
ATOM 2965 C C . PRO A 1 370 ? -10.470 -2.082 -21.512 1.00 79.88 370 PRO A C 1
ATOM 2967 O O . PRO A 1 370 ? -10.106 -0.929 -21.296 1.00 79.88 370 PRO A O 1
ATOM 2970 N N . SER A 1 371 ? -11.736 -2.370 -21.829 1.00 80.88 371 SER A N 1
ATOM 2971 C CA . SER A 1 371 ? -12.818 -1.379 -21.856 1.00 80.88 371 SER A CA 1
ATOM 2972 C C . SER A 1 371 ? -13.314 -0.984 -20.462 1.00 80.88 371 SER A C 1
ATOM 2974 O O . SER A 1 371 ? -14.070 -0.022 -20.348 1.00 80.88 371 SER A O 1
ATOM 2976 N N . ARG A 1 372 ? -12.904 -1.688 -19.397 1.00 83.75 372 ARG A N 1
ATOM 2977 C CA . ARG A 1 372 ? -13.310 -1.400 -18.020 1.00 83.75 372 ARG A CA 1
ATOM 2978 C C . ARG A 1 372 ? -12.113 -0.941 -17.190 1.00 83.75 372 ARG A C 1
ATOM 2980 O O . ARG A 1 372 ? -11.165 -1.692 -16.972 1.00 83.75 372 ARG A O 1
ATOM 2987 N N . ILE A 1 373 ? -12.168 0.299 -16.717 1.00 85.94 373 ILE A N 1
ATOM 2988 C CA . ILE A 1 373 ? -11.065 0.979 -16.036 1.00 85.94 373 ILE A CA 1
ATOM 2989 C C . ILE A 1 373 ? -11.500 1.302 -14.613 1.00 85.94 373 ILE A C 1
ATOM 2991 O O . ILE A 1 373 ? -12.484 2.005 -14.399 1.00 85.94 373 ILE A O 1
ATOM 2995 N N . LEU A 1 374 ? -10.753 0.817 -13.626 1.00 86.56 374 LEU A N 1
ATOM 2996 C CA . LEU A 1 374 ? -10.983 1.182 -12.234 1.00 86.56 374 LEU A CA 1
ATOM 2997 C C . LEU A 1 374 ? -10.131 2.401 -11.881 1.00 86.56 374 LEU A C 1
ATOM 2999 O O . LEU A 1 374 ? -8.922 2.394 -12.101 1.00 86.56 374 LEU A O 1
ATOM 3003 N N . ILE A 1 375 ? -10.751 3.433 -11.325 1.00 86.94 375 ILE A N 1
ATOM 3004 C CA . ILE A 1 375 ? -10.109 4.694 -10.967 1.00 86.94 375 ILE A CA 1
ATOM 3005 C C . ILE A 1 375 ? -10.203 4.881 -9.458 1.00 86.94 375 ILE A C 1
ATOM 3007 O O . ILE A 1 375 ? -11.289 4.907 -8.892 1.00 86.94 375 ILE A O 1
ATOM 3011 N N . ILE A 1 376 ? -9.061 5.035 -8.798 1.00 86.06 376 ILE A N 1
ATOM 3012 C CA . ILE A 1 376 ? -8.992 5.535 -7.426 1.00 86.06 376 ILE A CA 1
ATOM 3013 C C . ILE A 1 376 ? -8.702 7.025 -7.522 1.00 86.06 376 ILE A C 1
ATOM 3015 O O . ILE A 1 376 ? -7.693 7.417 -8.107 1.00 86.06 376 ILE A O 1
ATOM 3019 N N . ASP A 1 377 ? -9.594 7.827 -6.965 1.00 83.88 377 ASP A N 1
ATOM 3020 C CA . ASP A 1 377 ? -9.571 9.282 -7.055 1.00 83.88 377 ASP A CA 1
ATOM 3021 C C . ASP A 1 377 ? -9.602 9.893 -5.649 1.00 83.88 377 ASP A C 1
ATOM 3023 O O . ASP A 1 377 ? -10.226 9.334 -4.745 1.00 83.88 377 ASP A O 1
ATOM 3027 N N . SER A 1 378 ? -8.944 11.033 -5.461 1.00 76.69 378 SER A N 1
ATOM 3028 C CA . SER A 1 378 ? -8.917 11.776 -4.201 1.00 76.69 378 SER A CA 1
ATOM 3029 C C . SER A 1 378 ? -9.415 13.195 -4.441 1.00 76.69 378 SER A C 1
ATOM 3031 O O . SER A 1 378 ? -8.727 14.002 -5.061 1.00 76.69 378 SER A O 1
ATOM 3033 N N . GLN A 1 379 ? -10.593 13.521 -3.907 1.00 71.44 379 GLN A N 1
ATOM 3034 C CA . GLN A 1 379 ? -11.232 14.820 -4.129 1.00 71.44 379 GLN A CA 1
ATOM 3035 C C . GLN A 1 379 ? -11.329 15.642 -2.843 1.00 71.44 379 GLN A C 1
ATOM 3037 O O . GLN A 1 379 ? -11.606 15.115 -1.758 1.00 71.44 379 GLN A O 1
ATOM 3042 N N . LYS A 1 380 ? -11.139 16.961 -2.981 1.00 64.31 380 LYS A N 1
ATOM 3043 C CA . LYS A 1 380 ? -11.519 17.937 -1.950 1.00 64.31 380 LYS A CA 1
ATOM 3044 C C . LYS A 1 380 ? -13.039 17.945 -1.805 1.00 64.31 380 LYS A C 1
ATOM 3046 O O . LYS A 1 380 ? -13.759 17.555 -2.716 1.00 64.31 380 LYS A O 1
ATOM 3051 N N . ASP A 1 381 ? -13.518 18.328 -0.627 1.00 60.16 381 ASP A N 1
ATOM 3052 C CA . ASP A 1 381 ? -14.921 18.177 -0.238 1.00 60.16 381 ASP A CA 1
ATOM 3053 C C . ASP A 1 381 ? -15.871 18.957 -1.177 1.00 60.16 381 ASP A C 1
ATOM 3055 O O . ASP A 1 381 ? -16.095 20.151 -1.002 1.00 60.16 381 ASP A O 1
ATOM 3059 N N . ASN A 1 382 ? -16.417 18.279 -2.192 1.00 54.53 382 ASN A N 1
ATOM 3060 C CA . ASN A 1 382 ? -17.283 18.862 -3.227 1.00 54.53 382 ASN A CA 1
ATOM 3061 C C . ASN A 1 382 ? -18.775 18.894 -2.825 1.00 54.53 382 ASN A C 1
ATOM 3063 O O . ASN A 1 382 ? -19.655 18.888 -3.681 1.00 54.53 382 ASN A O 1
ATOM 3067 N N . GLY A 1 383 ? -19.087 18.876 -1.523 1.00 46.78 383 GLY A N 1
ATOM 3068 C CA . GLY A 1 383 ? -20.468 18.886 -1.017 1.00 46.78 383 GLY A CA 1
ATOM 3069 C C . GLY A 1 383 ? -21.145 17.509 -0.936 1.00 46.78 383 GLY A C 1
ATOM 3070 O O . GLY A 1 383 ? -22.299 17.417 -0.517 1.00 46.78 383 GLY A O 1
ATOM 3071 N N . PHE A 1 384 ? -20.437 16.424 -1.266 1.00 48.62 384 PHE A N 1
ATOM 3072 C CA . PHE A 1 384 ? -20.886 15.058 -0.982 1.00 48.62 384 PHE A CA 1
ATOM 3073 C C . PHE A 1 384 ? -20.628 14.710 0.492 1.00 48.62 384 PHE A C 1
ATOM 3075 O O . PHE A 1 384 ? -19.490 14.658 0.946 1.00 48.62 384 PHE A O 1
ATOM 3082 N N . SER A 1 385 ? -21.684 14.411 1.253 1.00 47.28 385 SER A N 1
ATOM 3083 C CA . SER A 1 385 ? -21.599 14.194 2.710 1.00 47.28 385 SER A CA 1
ATOM 3084 C C . SER A 1 385 ? -20.954 12.867 3.149 1.00 47.28 385 SER A C 1
ATOM 3086 O O . SER A 1 385 ? -20.867 12.601 4.350 1.00 47.28 385 SER A O 1
ATOM 3088 N N . LYS A 1 386 ? -20.522 12.003 2.215 1.00 58.53 386 LYS A N 1
ATOM 3089 C CA . LYS A 1 386 ? -20.044 10.638 2.501 1.00 58.53 386 LYS A CA 1
ATOM 3090 C C . L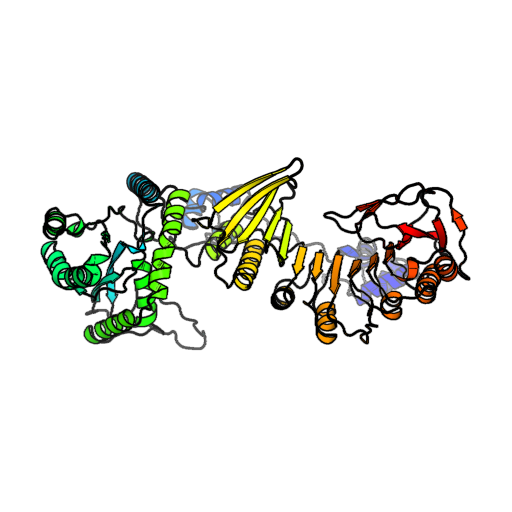YS A 1 386 ? -18.835 10.261 1.642 1.00 58.53 386 LYS A C 1
ATOM 3092 O O . LYS A 1 386 ? -18.929 10.224 0.423 1.00 58.53 386 LYS A O 1
ATOM 3097 N N . TYR A 1 387 ? -17.741 9.891 2.306 1.00 61.94 387 TYR A N 1
ATOM 3098 C CA . TYR A 1 387 ? -16.549 9.265 1.725 1.00 61.94 387 TYR A CA 1
ATOM 3099 C C . TYR A 1 387 ? -16.170 8.013 2.544 1.00 61.94 387 TYR A C 1
ATOM 3101 O O . TYR A 1 387 ? -16.428 7.990 3.751 1.00 61.94 387 TYR A O 1
ATOM 3109 N N . PRO A 1 388 ? -15.508 7.004 1.946 1.00 67.69 388 PRO A N 1
ATOM 3110 C CA . PRO A 1 388 ? -15.332 6.838 0.507 1.00 67.69 388 PRO A CA 1
ATOM 3111 C C . PRO A 1 388 ? -16.672 6.517 -0.162 1.00 67.69 388 PRO A C 1
ATOM 3113 O O . PRO A 1 388 ? -17.582 5.989 0.480 1.00 67.69 388 PRO A O 1
ATOM 3116 N N . TYR A 1 389 ? -16.797 6.812 -1.449 1.00 64.38 389 TYR A N 1
ATOM 3117 C CA . TYR A 1 389 ? -17.960 6.396 -2.227 1.00 64.38 389 TYR A CA 1
ATOM 3118 C C . TYR A 1 389 ? -17.524 5.806 -3.561 1.00 64.38 389 TYR A C 1
ATOM 3120 O O . TYR A 1 389 ? -16.447 6.108 -4.074 1.00 64.38 389 TYR A O 1
ATOM 3128 N N . VAL A 1 390 ? -18.360 4.912 -4.081 1.00 74.06 390 VAL A N 1
ATOM 3129 C CA . VAL A 1 390 ? -18.137 4.251 -5.362 1.00 74.06 390 VAL A CA 1
ATOM 3130 C C . VAL A 1 390 ? -19.206 4.725 -6.324 1.00 74.06 390 VAL A C 1
ATOM 3132 O O . VAL A 1 390 ? -20.387 4.740 -5.979 1.00 74.06 390 VAL A O 1
ATOM 3135 N N . HIS A 1 391 ? -18.792 5.106 -7.520 1.00 76.12 391 HIS A N 1
ATOM 3136 C CA . HIS A 1 391 ? -19.691 5.429 -8.615 1.00 76.12 391 HIS A CA 1
ATOM 3137 C C . HIS A 1 391 ? -19.098 4.901 -9.914 1.00 76.12 391 HIS A C 1
ATOM 3139 O O . HIS A 1 391 ? -17.926 4.541 -9.962 1.00 76.12 391 HIS A O 1
ATOM 3145 N N . PHE A 1 392 ? -19.901 4.816 -10.962 1.00 76.81 392 PHE A N 1
ATOM 3146 C CA . PHE A 1 392 ? -19.410 4.409 -12.267 1.00 76.81 392 PHE A CA 1
ATOM 3147 C C . PHE A 1 392 ? -19.916 5.365 -13.336 1.00 76.81 392 PHE A C 1
ATOM 3149 O O . PHE A 1 392 ? -20.985 5.960 -13.205 1.00 76.81 392 PHE A O 1
ATOM 3156 N N . PHE A 1 393 ? -19.133 5.505 -14.393 1.00 74.50 393 PHE A N 1
ATOM 3157 C CA . PHE A 1 393 ? -19.463 6.294 -15.568 1.00 74.50 393 PHE A CA 1
ATOM 3158 C C . PHE A 1 393 ? -19.206 5.440 -16.803 1.00 74.50 393 PHE A C 1
ATOM 3160 O O . PHE A 1 393 ? -18.193 4.754 -16.878 1.00 74.50 393 PHE A O 1
ATOM 3167 N N . THR A 1 394 ? -20.119 5.441 -17.768 1.00 80.44 394 THR A N 1
ATOM 3168 C CA . THR A 1 394 ? -19.958 4.675 -19.011 1.00 80.44 394 THR A CA 1
ATOM 3169 C C . THR A 1 394 ? -20.137 5.608 -20.193 1.00 80.44 394 THR A C 1
ATOM 3171 O O . THR A 1 394 ? -21.073 6.403 -20.213 1.00 80.44 394 THR A O 1
ATOM 3174 N N . ASN A 1 395 ? -19.244 5.505 -21.170 1.00 83.25 395 ASN A N 1
ATOM 3175 C CA . ASN A 1 395 ? -19.416 6.092 -22.494 1.00 83.25 395 ASN A CA 1
ATOM 3176 C C . ASN A 1 395 ? -19.370 4.986 -23.558 1.00 83.25 395 ASN A C 1
ATOM 3178 O O . ASN A 1 395 ? -19.161 3.817 -23.233 1.00 83.25 395 ASN A O 1
ATOM 3182 N N . ASP A 1 396 ? -19.515 5.357 -24.829 1.00 75.88 396 ASP A N 1
ATOM 3183 C CA . ASP A 1 396 ? -19.613 4.415 -25.955 1.00 75.88 396 ASP A CA 1
ATOM 3184 C C . ASP A 1 396 ? -18.424 3.443 -26.094 1.00 75.88 396 ASP A C 1
ATOM 3186 O O . ASP A 1 396 ? -18.522 2.450 -26.812 1.00 75.88 396 ASP A O 1
ATOM 3190 N N . ARG A 1 397 ? -17.281 3.717 -25.444 1.00 77.50 397 ARG A N 1
ATOM 3191 C CA . ARG A 1 397 ? -16.055 2.906 -25.548 1.00 77.50 397 ARG A CA 1
ATOM 3192 C C . ARG A 1 397 ? -15.564 2.322 -24.226 1.00 77.50 397 ARG A C 1
ATOM 3194 O O . ARG A 1 397 ? -14.884 1.297 -24.251 1.00 77.50 397 ARG A O 1
ATOM 3201 N N . TYR A 1 398 ? -15.865 2.957 -23.095 1.00 81.31 398 TYR A N 1
ATOM 3202 C CA . TYR A 1 398 ? -15.274 2.622 -21.803 1.00 81.31 398 TYR A CA 1
ATOM 3203 C C . TYR A 1 398 ? -16.282 2.694 -20.658 1.00 81.31 398 TYR A C 1
ATOM 3205 O O . TYR A 1 398 ? -17.147 3.567 -20.610 1.00 81.31 398 TYR A O 1
ATOM 3213 N N . THR A 1 399 ? -16.106 1.799 -19.690 1.00 83.12 399 THR A N 1
ATOM 3214 C CA . THR A 1 399 ? -16.729 1.847 -18.366 1.00 83.12 399 THR A CA 1
ATOM 3215 C C . THR A 1 399 ? -15.667 2.213 -17.337 1.00 83.12 399 THR A C 1
ATOM 3217 O O . THR A 1 399 ? -14.625 1.567 -17.264 1.00 83.12 399 THR A O 1
ATOM 3220 N N . PHE A 1 400 ? -15.934 3.226 -16.527 1.00 82.50 400 PHE A N 1
ATOM 3221 C CA . PHE A 1 400 ? -15.054 3.710 -15.475 1.00 82.50 400 PHE A CA 1
ATOM 3222 C C . PHE A 1 400 ? -15.692 3.446 -14.116 1.00 82.50 400 PHE A C 1
ATOM 3224 O O . PHE A 1 400 ? -16.749 4.000 -13.828 1.00 82.50 400 PHE A O 1
ATOM 3231 N N . ASP A 1 401 ? -15.060 2.626 -13.281 1.00 82.88 401 ASP A N 1
ATOM 3232 C CA . ASP A 1 401 ? -15.477 2.400 -11.896 1.00 82.88 401 ASP A CA 1
ATOM 3233 C C . ASP A 1 401 ? -14.627 3.273 -10.969 1.00 82.88 401 ASP A C 1
ATOM 3235 O O . ASP A 1 401 ? -13.441 3.012 -10.775 1.00 82.88 401 ASP A O 1
ATOM 3239 N N . TYR A 1 402 ? -15.220 4.300 -10.376 1.00 80.88 402 TYR A N 1
ATOM 3240 C CA . TYR A 1 402 ? -14.544 5.227 -9.479 1.00 80.88 402 TYR A CA 1
ATOM 3241 C C . TYR A 1 402 ? -14.685 4.799 -8.022 1.00 80.88 402 TYR A C 1
ATOM 3243 O O . TYR A 1 402 ? -15.788 4.577 -7.528 1.00 80.88 402 TYR A O 1
ATOM 3251 N N . LEU A 1 403 ? -13.564 4.765 -7.310 1.00 82.25 403 LEU A N 1
ATOM 3252 C CA . LEU A 1 403 ? -13.479 4.777 -5.858 1.00 82.25 403 LEU A CA 1
ATOM 3253 C C . LEU A 1 403 ? -12.944 6.142 -5.432 1.00 82.25 403 LEU A C 1
ATOM 3255 O O . LEU A 1 403 ? -11.744 6.397 -5.533 1.00 82.25 403 LEU A O 1
ATOM 3259 N N . THR A 1 404 ? -13.826 7.002 -4.932 1.00 79.75 404 THR A N 1
ATOM 3260 C CA . THR A 1 404 ? -13.455 8.356 -4.521 1.00 79.75 404 THR A CA 1
ATOM 3261 C C . THR A 1 404 ? -13.186 8.409 -3.022 1.00 79.75 404 THR A C 1
ATOM 3263 O O . THR A 1 404 ? -14.023 8.030 -2.194 1.00 79.75 404 THR A O 1
ATOM 3266 N N . LEU A 1 405 ? -11.999 8.894 -2.675 1.00 77.62 405 LEU A N 1
ATOM 3267 C CA . LEU A 1 405 ? -11.495 9.095 -1.325 1.00 77.62 405 LEU A CA 1
ATOM 3268 C C . LEU A 1 405 ? -11.531 10.586 -0.969 1.00 77.62 405 LEU A C 1
ATOM 3270 O O . LEU A 1 405 ? -11.488 11.455 -1.841 1.00 77.62 405 LEU A O 1
ATOM 3274 N N . LYS A 1 406 ? -11.621 10.877 0.331 1.00 76.88 406 LYS A N 1
ATOM 3275 C CA . LYS A 1 406 ? -11.585 12.253 0.833 1.00 76.88 406 LYS A CA 1
ATOM 3276 C C . LYS A 1 406 ? -10.144 12.757 0.857 1.00 76.88 406 LYS A C 1
ATOM 3278 O O . LYS A 1 406 ? -9.320 12.149 1.536 1.00 76.88 406 LYS A O 1
ATOM 3283 N N . ASP A 1 407 ? -9.869 13.880 0.198 1.00 74.75 407 ASP A N 1
ATOM 3284 C CA . ASP A 1 407 ? -8.604 14.606 0.352 1.00 74.75 407 ASP A CA 1
ATOM 3285 C C . ASP A 1 407 ? -8.566 15.302 1.726 1.00 74.75 407 ASP A C 1
ATOM 3287 O O . ASP A 1 407 ? -9.326 16.235 1.995 1.00 74.75 407 ASP A O 1
ATOM 3291 N N . ASN A 1 408 ? -7.678 14.835 2.609 1.00 68.25 408 ASN A N 1
ATOM 3292 C CA . ASN A 1 408 ? -7.493 15.373 3.963 1.00 68.25 408 ASN A CA 1
ATOM 3293 C C . ASN A 1 408 ? -6.381 16.437 4.054 1.00 68.25 408 ASN A C 1
ATOM 3295 O O . ASN A 1 408 ? -5.931 16.764 5.152 1.00 68.25 408 ASN A O 1
ATOM 3299 N N . GLY A 1 409 ? -5.893 16.951 2.921 1.00 68.56 409 GLY A N 1
ATOM 3300 C CA . GLY A 1 409 ? -4.816 17.942 2.864 1.00 68.56 409 GLY A CA 1
ATOM 3301 C C . GLY A 1 409 ? -3.401 17.354 2.851 1.00 68.56 409 GLY A C 1
ATOM 3302 O O . GLY A 1 409 ? -2.442 18.112 2.735 1.00 68.56 409 GLY A O 1
ATOM 3303 N N . ASN A 1 410 ? -3.252 16.024 2.913 1.00 72.81 410 ASN A N 1
ATOM 3304 C CA . ASN A 1 410 ? -1.974 15.311 2.752 1.00 72.81 410 ASN A CA 1
ATOM 3305 C C . ASN A 1 410 ? -2.002 14.312 1.577 1.00 72.81 410 ASN A C 1
ATOM 3307 O O . ASN A 1 410 ? -1.385 13.245 1.622 1.00 72.81 410 ASN A O 1
ATOM 3311 N N . TYR A 1 411 ? -2.746 14.642 0.519 1.00 74.75 411 TYR A N 1
ATOM 3312 C CA . TYR A 1 411 ? -3.044 13.697 -0.556 1.00 74.75 411 TYR A CA 1
ATOM 3313 C C . TYR A 1 411 ? -1.806 13.139 -1.267 1.00 74.75 411 TYR A C 1
ATOM 3315 O O . TYR A 1 411 ? -1.858 12.020 -1.752 1.00 74.75 411 TYR A O 1
ATOM 3323 N N . ILE A 1 412 ? -0.696 13.885 -1.356 1.00 81.31 412 ILE A N 1
ATOM 3324 C CA . ILE A 1 412 ? 0.510 13.423 -2.065 1.00 81.31 412 ILE A CA 1
ATOM 3325 C C . ILE A 1 412 ? 1.102 12.196 -1.371 1.00 81.31 412 ILE A C 1
ATOM 3327 O O . ILE A 1 412 ? 1.467 11.230 -2.036 1.00 81.31 412 ILE A O 1
ATOM 3331 N N . GLU A 1 413 ? 1.207 12.229 -0.043 1.00 82.75 413 GLU A N 1
ATOM 3332 C CA . GLU A 1 413 ? 1.755 11.104 0.715 1.00 82.75 413 GLU A CA 1
ATOM 3333 C C . GLU A 1 413 ? 0.772 9.931 0.725 1.00 82.75 413 GLU A C 1
ATOM 3335 O O . GLU A 1 413 ? 1.176 8.795 0.487 1.00 82.75 413 GLU A O 1
ATOM 3340 N N . GLU A 1 414 ? -0.530 10.201 0.866 1.00 76.94 414 GLU A N 1
ATOM 3341 C CA . GLU A 1 414 ? -1.571 9.171 0.740 1.00 76.94 414 GLU A CA 1
ATOM 3342 C C . GLU A 1 414 ? -1.570 8.522 -0.658 1.00 76.94 414 GLU A C 1
ATOM 3344 O O . GLU A 1 414 ? -1.716 7.306 -0.778 1.00 76.94 414 GLU A O 1
ATOM 3349 N N . TYR A 1 415 ? -1.339 9.306 -1.714 1.00 83.25 415 TYR A N 1
ATOM 3350 C CA . TYR A 1 415 ? -1.234 8.852 -3.100 1.00 83.25 415 TYR A CA 1
ATOM 3351 C C . TYR A 1 415 ? -0.014 7.953 -3.317 1.00 83.25 415 TYR A C 1
ATOM 3353 O O . TYR A 1 415 ? -0.146 6.859 -3.868 1.00 83.25 415 TYR A O 1
ATOM 3361 N N . LYS A 1 416 ? 1.166 8.374 -2.835 1.00 87.44 416 LYS A N 1
ATOM 3362 C CA . LYS A 1 416 ? 2.398 7.569 -2.870 1.00 87.44 416 LYS A CA 1
ATOM 3363 C C . LYS A 1 416 ? 2.193 6.244 -2.148 1.00 87.44 416 LYS A C 1
ATOM 3365 O O . LYS A 1 416 ? 2.481 5.187 -2.707 1.00 87.44 416 LYS A O 1
ATOM 3370 N N . GLU A 1 417 ? 1.662 6.284 -0.927 1.00 83.25 417 GLU A N 1
ATOM 3371 C CA . GLU A 1 417 ? 1.371 5.077 -0.161 1.00 83.25 417 GLU A CA 1
ATOM 3372 C C . GLU A 1 417 ? 0.380 4.180 -0.909 1.00 83.25 417 GLU A C 1
ATOM 3374 O O . GLU A 1 417 ? 0.639 2.986 -1.067 1.00 83.25 417 GLU A O 1
ATOM 3379 N N . MET A 1 418 ? -0.726 4.725 -1.420 1.00 81.81 418 MET A N 1
ATOM 3380 C CA . MET A 1 418 ? -1.734 3.952 -2.146 1.00 81.81 418 MET A CA 1
ATOM 3381 C C . MET A 1 418 ? -1.150 3.283 -3.393 1.00 81.81 418 MET A C 1
ATOM 3383 O O . MET A 1 418 ? -1.365 2.088 -3.599 1.00 81.81 418 MET A O 1
ATOM 3387 N N . ALA A 1 419 ? -0.348 4.003 -4.180 1.00 87.00 419 ALA A N 1
ATOM 3388 C CA . ALA A 1 419 ? 0.326 3.458 -5.353 1.00 87.00 419 ALA A CA 1
ATOM 3389 C C . ALA A 1 419 ? 1.227 2.265 -4.991 1.00 87.00 419 ALA A C 1
ATOM 3391 O O . ALA A 1 419 ? 1.148 1.216 -5.638 1.00 87.00 419 ALA A O 1
ATOM 3392 N N . GLN A 1 420 ? 2.011 2.363 -3.909 1.00 88.56 420 GLN A N 1
ATOM 3393 C CA . GLN A 1 420 ? 2.825 1.240 -3.419 1.00 88.56 420 GLN A CA 1
ATOM 3394 C C . GLN A 1 420 ? 1.962 0.036 -3.028 1.00 88.56 420 GLN A C 1
ATOM 3396 O O . GLN A 1 420 ? 2.294 -1.109 -3.343 1.00 88.56 420 GLN A O 1
ATOM 3401 N N . HIS A 1 421 ? 0.835 0.285 -2.357 1.00 79.62 421 HIS A N 1
ATOM 3402 C CA . HIS A 1 421 ? -0.082 -0.769 -1.935 1.00 79.62 421 HIS A CA 1
ATOM 3403 C C . HIS A 1 421 ? -0.726 -1.481 -3.121 1.00 79.62 421 HIS A C 1
ATOM 3405 O O . HIS A 1 421 ? -0.801 -2.709 -3.117 1.00 79.62 421 HIS A O 1
ATOM 3411 N N . VAL A 1 422 ? -1.159 -0.736 -4.136 1.00 83.62 422 VAL A N 1
ATOM 3412 C CA . VAL A 1 422 ? -1.722 -1.288 -5.372 1.00 83.62 422 VAL A CA 1
ATOM 3413 C C . VAL A 1 422 ? -0.685 -2.153 -6.091 1.00 83.62 422 VAL A C 1
ATOM 3415 O O . VAL A 1 422 ? -0.986 -3.304 -6.414 1.00 83.62 422 VAL A O 1
ATOM 3418 N N . CYS A 1 423 ? 0.543 -1.654 -6.265 1.00 85.62 423 CYS A N 1
ATOM 3419 C CA . CYS A 1 423 ? 1.623 -2.421 -6.892 1.00 85.62 423 CYS A CA 1
ATOM 3420 C C . CYS A 1 423 ? 1.880 -3.739 -6.149 1.00 85.62 423 CYS A C 1
ATOM 3422 O O . CYS A 1 423 ? 1.980 -4.803 -6.761 1.00 85.62 423 CYS A O 1
ATOM 3424 N N . GLU A 1 424 ? 1.916 -3.701 -4.814 1.00 80.56 424 GLU A N 1
ATOM 3425 C CA . GLU A 1 424 ? 2.135 -4.897 -3.998 1.00 80.56 424 GLU A CA 1
ATOM 3426 C C . GLU A 1 424 ? 0.957 -5.887 -4.061 1.00 80.56 424 GLU A C 1
ATOM 3428 O O . GLU A 1 424 ? 1.169 -7.101 -4.108 1.00 80.56 424 GLU A O 1
ATOM 3433 N N . VAL A 1 425 ? -0.286 -5.393 -4.069 1.00 77.00 425 VAL A N 1
ATOM 3434 C CA . VAL A 1 425 ? -1.501 -6.226 -4.110 1.00 77.00 425 VAL A CA 1
ATOM 3435 C C . VAL A 1 425 ? -1.654 -6.924 -5.460 1.00 77.00 425 VAL A C 1
ATOM 3437 O O . VAL A 1 425 ? -1.910 -8.127 -5.495 1.00 77.00 425 VAL A O 1
ATOM 3440 N N . PHE A 1 426 ? -1.475 -6.206 -6.567 1.00 79.00 426 PHE A N 1
ATOM 3441 C CA . PHE A 1 426 ? -1.623 -6.783 -7.906 1.00 79.00 426 PHE A CA 1
ATOM 3442 C C . PHE A 1 426 ? -0.343 -7.430 -8.435 1.00 79.00 426 PHE A C 1
ATOM 3444 O O . PHE A 1 426 ? -0.387 -8.124 -9.448 1.00 79.00 426 PHE A O 1
ATOM 3451 N N . ARG A 1 427 ? 0.786 -7.251 -7.733 1.00 81.38 427 ARG A N 1
ATOM 3452 C CA . ARG A 1 427 ? 2.125 -7.681 -8.171 1.00 81.38 427 ARG A CA 1
ATOM 3453 C C . ARG A 1 427 ? 2.473 -7.144 -9.561 1.00 81.38 427 ARG A C 1
ATOM 3455 O O . ARG A 1 427 ? 3.164 -7.808 -10.331 1.00 81.38 427 ARG A O 1
ATOM 3462 N N . SER A 1 428 ? 1.979 -5.949 -9.854 1.00 88.62 428 SER A N 1
ATOM 3463 C CA . SER A 1 428 ? 2.233 -5.227 -11.091 1.00 88.62 428 SER A CA 1
ATOM 3464 C C . SER A 1 428 ? 3.117 -4.021 -10.780 1.00 88.62 428 SER A C 1
ATOM 3466 O O . SER A 1 428 ? 2.840 -3.328 -9.799 1.00 88.62 428 SER A O 1
ATOM 3468 N N . PRO A 1 429 ? 4.166 -3.756 -11.574 1.00 92.62 429 PRO A N 1
ATOM 3469 C CA . PRO A 1 429 ? 4.876 -2.489 -11.501 1.00 92.62 429 PRO A CA 1
ATOM 3470 C C . PRO A 1 429 ? 3.997 -1.358 -12.048 1.00 92.62 429 PRO A C 1
ATOM 3472 O O . PRO A 1 429 ? 3.049 -1.594 -12.802 1.00 92.62 429 PRO A O 1
ATOM 3475 N N . ILE A 1 430 ? 4.355 -0.123 -11.711 1.00 93.62 430 ILE A N 1
ATOM 3476 C CA . ILE A 1 430 ? 3.809 1.066 -12.366 1.00 93.62 430 ILE A CA 1
ATOM 3477 C C . ILE A 1 430 ? 4.157 0.976 -13.855 1.00 93.62 430 ILE A C 1
ATOM 3479 O O . ILE A 1 430 ? 5.329 0.827 -14.212 1.00 93.62 430 ILE A O 1
ATOM 3483 N N . HIS A 1 431 ? 3.137 1.032 -14.709 1.00 91.56 431 HIS A N 1
ATOM 3484 C CA . HIS A 1 431 ? 3.287 0.996 -16.161 1.00 91.56 431 HIS A CA 1
ATOM 3485 C C . HIS A 1 431 ? 3.544 2.404 -16.706 1.00 91.56 431 HIS A C 1
ATOM 3487 O O . HIS A 1 431 ? 4.519 2.623 -17.428 1.00 91.56 431 HIS A O 1
ATOM 3493 N N . GLN A 1 432 ? 2.713 3.357 -16.281 1.00 91.19 432 GLN A N 1
ATOM 3494 C CA . GLN A 1 432 ? 2.780 4.757 -16.681 1.00 91.19 432 GLN A CA 1
ATOM 3495 C C . GLN A 1 432 ? 2.669 5.681 -15.472 1.00 91.19 432 GLN A C 1
ATOM 3497 O O . GLN A 1 432 ? 1.902 5.406 -14.546 1.00 91.19 432 GLN A O 1
ATOM 3502 N N . ILE A 1 433 ? 3.396 6.797 -15.502 1.00 91.81 433 ILE A N 1
ATOM 3503 C CA . ILE A 1 433 ? 3.237 7.871 -14.525 1.00 91.81 433 ILE A CA 1
ATOM 3504 C C . ILE A 1 433 ? 3.344 9.258 -15.155 1.00 91.81 433 ILE A C 1
ATOM 3506 O O . ILE A 1 433 ? 4.278 9.553 -15.894 1.00 91.81 433 ILE A O 1
ATOM 3510 N N . GLU A 1 434 ? 2.396 10.112 -14.801 1.00 91.00 434 GLU A N 1
ATOM 3511 C CA . GLU A 1 434 ? 2.427 11.554 -14.991 1.00 91.00 434 GLU A CA 1
ATOM 3512 C C . GLU A 1 434 ? 2.820 12.222 -13.669 1.00 91.00 434 GLU A C 1
ATOM 3514 O O . GLU A 1 434 ? 2.261 11.913 -12.612 1.00 91.00 434 GLU A O 1
ATOM 3519 N N . ILE A 1 435 ? 3.792 13.126 -13.725 1.00 90.44 435 ILE A N 1
ATOM 3520 C CA . ILE A 1 435 ? 4.440 13.737 -12.571 1.00 90.44 435 ILE A CA 1
ATOM 3521 C C . ILE A 1 435 ? 4.261 15.251 -12.653 1.00 90.44 435 ILE A C 1
ATOM 3523 O O . ILE A 1 435 ? 4.856 15.890 -13.515 1.00 90.44 435 ILE A O 1
ATOM 3527 N N . ALA A 1 436 ? 3.504 15.830 -11.719 1.00 87.94 436 ALA A N 1
ATOM 3528 C CA . ALA A 1 436 ? 3.347 17.283 -11.573 1.00 87.94 436 ALA A CA 1
ATOM 3529 C C . ALA A 1 436 ? 4.025 17.881 -10.333 1.00 87.94 436 ALA A C 1
ATOM 3531 O O . ALA A 1 436 ? 3.874 19.071 -10.065 1.00 87.94 436 ALA A O 1
ATOM 3532 N N . LYS A 1 437 ? 4.750 17.077 -9.542 1.00 87.12 437 LYS A N 1
ATOM 3533 C CA . LYS A 1 437 ? 5.453 17.542 -8.334 1.00 87.12 437 LYS A CA 1
ATOM 3534 C C . LYS A 1 437 ? 6.803 16.856 -8.173 1.00 87.12 437 LYS A C 1
ATOM 3536 O O . LYS A 1 437 ? 6.884 15.632 -8.281 1.00 87.12 437 LYS A O 1
ATOM 3541 N N . GLU A 1 438 ? 7.831 17.621 -7.805 1.00 87.12 438 GLU A N 1
ATOM 3542 C CA . GLU A 1 438 ? 9.189 17.101 -7.572 1.00 87.12 438 GLU A CA 1
ATOM 3543 C C . GLU A 1 438 ? 9.208 16.011 -6.486 1.00 87.12 438 GLU A C 1
ATOM 3545 O O . GLU A 1 438 ? 9.855 14.979 -6.627 1.00 87.12 438 GLU A O 1
ATOM 3550 N N . SER A 1 439 ? 8.407 16.154 -5.427 1.00 89.00 439 SER A N 1
ATOM 3551 C CA . SER A 1 439 ? 8.356 15.143 -4.363 1.00 89.00 439 SER A CA 1
ATOM 3552 C C . SER A 1 439 ? 7.836 13.775 -4.833 1.00 89.00 439 SER A C 1
ATOM 3554 O O . SER A 1 439 ? 8.128 12.760 -4.196 1.00 89.00 439 SER A O 1
ATOM 3556 N N . VAL A 1 440 ? 7.059 13.723 -5.922 1.00 90.19 440 VAL A N 1
ATOM 3557 C CA . VAL A 1 440 ? 6.598 12.473 -6.550 1.00 90.19 440 VAL A CA 1
ATOM 3558 C C . VAL A 1 440 ? 7.696 11.889 -7.429 1.00 90.19 440 VAL A C 1
ATOM 3560 O O . VAL A 1 440 ? 7.917 10.684 -7.388 1.00 90.19 440 VAL A O 1
ATOM 3563 N N . LEU A 1 441 ? 8.431 12.732 -8.152 1.00 89.19 441 LEU A N 1
ATOM 3564 C CA . LEU A 1 441 ? 9.607 12.327 -8.918 1.00 89.19 441 LEU A CA 1
ATOM 3565 C C . LEU A 1 441 ? 10.675 11.671 -8.027 1.00 89.19 441 LEU A C 1
ATOM 3567 O O . LEU A 1 441 ? 11.132 10.566 -8.314 1.00 89.19 441 LEU A O 1
ATOM 3571 N N . GLU A 1 442 ? 11.021 12.307 -6.907 1.00 90.38 442 GLU A N 1
ATOM 3572 C CA . GLU A 1 442 ? 12.008 11.782 -5.953 1.00 90.38 442 GLU A CA 1
ATOM 3573 C C . GLU A 1 442 ? 11.568 10.458 -5.326 1.00 90.38 442 GLU A C 1
ATOM 3575 O O . GLU A 1 442 ? 12.359 9.529 -5.141 1.00 90.38 442 GLU A O 1
ATOM 3580 N N . TRP A 1 443 ? 10.278 10.346 -5.016 1.00 94.38 443 TRP A N 1
ATOM 3581 C CA . TRP A 1 443 ? 9.694 9.095 -4.551 1.00 94.38 443 TRP A CA 1
ATOM 3582 C C . TRP A 1 443 ? 9.788 7.998 -5.618 1.00 94.38 443 TRP A C 1
ATOM 3584 O O . TRP A 1 443 ? 10.166 6.870 -5.300 1.00 94.38 443 TRP A O 1
ATOM 3594 N N . LEU A 1 444 ? 9.491 8.328 -6.874 1.00 93.44 444 LEU A N 1
ATOM 3595 C CA . LEU A 1 444 ? 9.493 7.391 -7.990 1.00 93.44 444 LEU A CA 1
ATOM 3596 C C . LEU A 1 444 ? 10.882 6.802 -8.238 1.00 93.44 444 LEU A C 1
ATOM 3598 O O . LEU A 1 444 ? 11.009 5.585 -8.347 1.00 93.44 444 LEU A O 1
ATOM 3602 N N . ILE A 1 445 ? 11.917 7.650 -8.248 1.00 91.38 445 ILE A N 1
ATOM 3603 C CA . ILE A 1 445 ? 13.319 7.234 -8.400 1.00 91.38 445 ILE A CA 1
ATOM 3604 C C . ILE A 1 445 ? 13.697 6.193 -7.335 1.00 91.38 445 ILE A C 1
ATOM 3606 O O . ILE A 1 445 ? 14.341 5.191 -7.639 1.00 91.38 445 ILE A O 1
ATOM 3610 N N . ARG A 1 446 ? 13.262 6.397 -6.085 1.00 93.31 446 ARG A N 1
ATOM 3611 C CA . ARG A 1 446 ? 13.552 5.482 -4.968 1.00 93.31 446 ARG A CA 1
ATOM 3612 C C . ARG A 1 446 ? 12.705 4.213 -4.995 1.00 93.31 446 ARG A C 1
ATOM 3614 O O . ARG A 1 446 ? 13.164 3.168 -4.542 1.00 93.31 446 ARG A O 1
ATOM 3621 N N . PHE A 1 447 ? 11.460 4.308 -5.456 1.00 93.44 447 PHE A N 1
ATOM 3622 C CA . PHE A 1 447 ? 10.498 3.210 -5.399 1.00 93.44 447 PHE A CA 1
ATOM 3623 C C . PHE A 1 447 ? 10.588 2.275 -6.611 1.00 93.44 447 PHE A C 1
ATOM 3625 O O . PHE A 1 447 ? 10.630 1.057 -6.439 1.00 93.44 447 PHE A O 1
ATOM 3632 N N . GLN A 1 448 ? 10.617 2.827 -7.826 1.00 94.00 448 GLN A N 1
ATOM 3633 C CA . GLN A 1 448 ? 10.647 2.069 -9.074 1.00 94.00 448 GLN A CA 1
ATOM 3634 C C . GLN A 1 448 ? 11.400 2.857 -10.166 1.00 94.00 448 GLN A C 1
ATOM 3636 O O . GLN A 1 448 ? 10.773 3.538 -10.974 1.00 94.00 448 GLN A O 1
ATOM 3641 N N . PRO A 1 449 ? 12.739 2.743 -10.251 1.00 91.31 449 PRO A N 1
ATOM 3642 C CA . PRO A 1 449 ? 13.538 3.519 -11.204 1.00 91.31 449 PRO A CA 1
ATOM 3643 C C . PRO A 1 449 ? 13.381 3.065 -12.663 1.00 91.31 449 PRO A C 1
ATOM 3645 O O . PRO A 1 449 ? 13.834 3.761 -13.564 1.00 91.31 449 PRO A O 1
ATOM 3648 N N . ILE A 1 450 ? 12.764 1.904 -12.921 1.00 93.56 450 ILE A N 1
ATOM 3649 C CA . ILE A 1 450 ? 12.520 1.387 -14.275 1.00 93.56 450 ILE A CA 1
ATOM 3650 C C . ILE A 1 450 ? 11.026 1.468 -14.585 1.00 93.56 450 ILE A C 1
ATOM 3652 O O . ILE A 1 450 ? 10.217 0.811 -13.925 1.00 93.56 450 ILE A O 1
ATOM 3656 N N . ILE A 1 451 ? 10.654 2.264 -15.585 1.00 92.69 451 ILE A N 1
ATOM 3657 C CA . ILE A 1 451 ? 9.254 2.529 -15.956 1.00 92.69 451 ILE A CA 1
ATOM 3658 C C . ILE A 1 451 ? 9.128 2.510 -17.480 1.00 92.69 451 ILE A C 1
ATOM 3660 O O . ILE A 1 451 ? 10.101 2.737 -18.199 1.00 92.69 451 ILE A O 1
ATOM 3664 N N . ARG A 1 452 ? 7.945 2.183 -18.000 1.00 91.38 452 ARG A N 1
ATOM 3665 C CA . ARG A 1 452 ? 7.699 2.183 -19.448 1.00 91.38 452 ARG A CA 1
ATOM 3666 C C . ARG A 1 452 ? 7.388 3.579 -19.959 1.00 91.38 452 ARG A C 1
ATOM 3668 O O . ARG A 1 452 ? 8.097 4.052 -20.842 1.00 91.38 452 ARG A O 1
ATOM 3675 N N . TYR A 1 453 ? 6.422 4.247 -19.335 1.00 90.31 453 TYR A N 1
ATOM 3676 C CA . TYR A 1 453 ? 5.952 5.571 -19.734 1.00 90.31 453 TYR A CA 1
ATOM 3677 C C . TYR A 1 453 ? 6.108 6.579 -18.597 1.00 90.31 453 TYR A C 1
ATOM 3679 O O . TYR A 1 453 ? 5.570 6.383 -17.506 1.00 90.31 453 TYR A O 1
ATOM 3687 N N . VAL A 1 454 ? 6.831 7.666 -18.850 1.00 91.69 454 VAL A N 1
ATOM 3688 C CA . VAL A 1 454 ? 7.010 8.754 -17.882 1.00 91.69 454 VAL A CA 1
ATOM 3689 C C . VAL A 1 454 ? 6.678 10.073 -18.554 1.00 91.69 454 VAL A C 1
ATOM 3691 O O . VAL A 1 454 ? 7.268 10.406 -19.576 1.00 91.69 454 VAL A O 1
ATOM 3694 N N . GLU A 1 455 ? 5.769 10.832 -17.955 1.00 90.75 455 GLU A N 1
ATOM 3695 C CA . GLU A 1 455 ? 5.457 12.206 -18.327 1.00 90.75 455 GLU A CA 1
ATOM 3696 C C . GLU A 1 455 ? 5.775 13.134 -17.156 1.00 90.75 455 GLU A C 1
ATOM 3698 O O . GLU A 1 455 ? 5.265 12.956 -16.053 1.00 90.75 455 GLU A O 1
ATOM 3703 N N . ILE A 1 456 ? 6.613 14.137 -17.390 1.00 90.25 456 ILE A N 1
ATOM 3704 C CA . ILE A 1 456 ? 6.941 15.175 -16.414 1.00 90.25 456 ILE A CA 1
ATOM 3705 C C . ILE A 1 456 ? 6.294 16.480 -16.875 1.00 90.25 456 ILE A C 1
ATOM 3707 O O . ILE A 1 456 ? 6.577 16.955 -17.974 1.00 90.25 456 ILE A O 1
ATOM 3711 N N . ARG A 1 457 ? 5.410 17.039 -16.046 1.00 87.19 457 ARG A N 1
ATOM 3712 C CA . ARG A 1 457 ? 4.698 18.299 -16.296 1.00 87.19 457 ARG A CA 1
ATOM 3713 C C . ARG A 1 457 ? 5.595 19.515 -16.050 1.00 87.19 457 ARG A C 1
ATOM 3715 O O . ARG A 1 457 ? 6.696 19.422 -15.507 1.00 87.19 457 ARG A O 1
ATOM 3722 N N . GLU A 1 458 ? 5.055 20.669 -16.422 1.00 83.38 458 GLU A N 1
ATOM 3723 C CA . GLU A 1 458 ? 5.672 21.983 -16.259 1.00 83.38 458 GLU A CA 1
ATOM 3724 C C . GLU A 1 458 ? 6.051 22.261 -14.802 1.00 83.38 458 GLU A C 1
ATOM 3726 O O . GLU A 1 458 ? 5.359 21.852 -13.869 1.00 83.38 458 GLU A O 1
ATOM 3731 N N . ASN A 1 459 ? 7.153 22.990 -14.616 1.00 77.88 459 ASN A N 1
ATOM 3732 C CA . ASN A 1 459 ? 7.651 23.466 -13.322 1.00 77.88 459 ASN A CA 1
ATOM 3733 C C . ASN A 1 459 ? 8.062 22.372 -12.314 1.00 77.88 459 ASN A C 1
ATOM 3735 O O . ASN A 1 459 ? 8.293 22.680 -11.149 1.00 77.88 459 ASN A O 1
ATOM 3739 N N . VAL A 1 460 ? 8.175 21.105 -12.733 1.00 83.25 460 VAL A N 1
ATOM 3740 C CA . VAL A 1 460 ? 8.710 20.022 -11.880 1.00 83.25 460 VAL A CA 1
ATOM 3741 C C . VAL A 1 460 ? 10.235 20.008 -11.859 1.00 83.25 460 VAL A C 1
ATOM 3743 O O . VAL A 1 460 ? 10.832 19.667 -10.844 1.00 83.25 460 VAL A O 1
ATOM 3746 N N . ILE A 1 461 ? 10.856 20.349 -12.987 1.00 81.69 461 ILE A N 1
ATOM 3747 C CA . ILE A 1 461 ? 12.308 20.446 -13.131 1.00 81.69 461 ILE A CA 1
ATOM 3748 C C . ILE A 1 461 ? 12.656 21.925 -13.236 1.00 81.69 461 ILE A C 1
ATOM 3750 O O . ILE A 1 461 ? 12.231 22.594 -14.178 1.00 81.69 461 ILE A O 1
ATOM 3754 N N . ASP A 1 462 ? 13.419 22.433 -12.278 1.00 76.50 462 ASP A N 1
ATOM 3755 C CA . ASP A 1 462 ? 13.785 23.847 -12.157 1.00 76.50 462 ASP A CA 1
ATOM 3756 C C . ASP A 1 462 ? 15.271 24.128 -12.440 1.00 76.50 462 ASP A C 1
ATOM 3758 O O . ASP A 1 462 ? 15.661 25.282 -12.603 1.00 76.50 462 ASP A O 1
ATOM 3762 N N . SER A 1 463 ? 16.098 23.084 -12.545 1.00 77.94 463 SER A N 1
ATOM 3763 C CA . SER A 1 463 ? 17.547 23.194 -12.728 1.00 77.94 463 SER A CA 1
ATOM 3764 C C . SER A 1 463 ? 18.129 22.089 -13.614 1.00 77.94 463 SER A C 1
ATOM 3766 O O . SER A 1 463 ? 17.512 21.046 -13.863 1.00 77.94 463 SER A O 1
ATOM 3768 N N . VAL A 1 464 ? 19.345 22.334 -14.106 1.00 76.62 464 VAL A N 1
ATOM 3769 C CA . VAL A 1 464 ? 20.100 21.416 -14.975 1.00 76.62 464 VAL A CA 1
ATOM 3770 C C . VAL A 1 464 ? 20.555 20.199 -14.192 1.00 76.62 464 VAL A C 1
ATOM 3772 O O . VAL A 1 464 ? 20.494 19.075 -14.679 1.00 76.62 464 VAL A O 1
ATOM 3775 N N . GLU A 1 465 ? 20.977 20.434 -12.957 1.00 82.00 465 GLU A N 1
ATOM 3776 C CA . GLU A 1 465 ? 21.421 19.427 -12.012 1.00 82.00 465 GLU A CA 1
ATOM 3777 C C . GLU A 1 465 ? 20.281 18.453 -11.708 1.00 82.00 465 GLU A C 1
ATOM 3779 O O . GLU A 1 465 ? 20.491 17.240 -11.700 1.00 82.00 465 GLU A O 1
ATOM 3784 N N . THR A 1 466 ? 19.056 18.965 -11.533 1.00 81.62 466 THR A N 1
ATOM 3785 C CA . THR A 1 466 ? 17.862 18.130 -11.364 1.00 81.62 466 THR A CA 1
ATOM 3786 C C . THR A 1 466 ? 17.560 17.332 -12.634 1.00 81.62 466 THR A C 1
ATOM 3788 O O . THR A 1 466 ? 17.329 16.127 -12.539 1.00 81.62 466 THR A O 1
ATOM 3791 N N . LEU A 1 467 ? 17.627 17.944 -13.824 1.00 84.94 467 LEU A N 1
ATOM 3792 C CA . LEU A 1 467 ? 17.438 17.227 -15.093 1.00 84.94 467 LEU A CA 1
ATOM 3793 C C . LEU A 1 467 ? 18.462 16.094 -15.268 1.00 84.94 467 LEU A C 1
ATOM 3795 O O . LEU A 1 467 ? 18.084 14.955 -15.529 1.00 84.94 467 LEU A O 1
ATOM 3799 N N . ASP A 1 468 ? 19.747 16.378 -15.079 1.00 84.69 468 ASP A N 1
ATOM 3800 C CA . ASP A 1 468 ? 20.826 15.402 -15.228 1.00 84.69 468 ASP A CA 1
ATOM 3801 C C . ASP A 1 468 ? 20.714 14.266 -14.198 1.00 84.69 468 ASP A C 1
ATOM 3803 O O . ASP A 1 468 ? 20.821 13.085 -14.542 1.00 84.69 468 ASP A O 1
ATOM 3807 N N . ARG A 1 469 ? 20.383 14.601 -12.943 1.00 86.88 469 ARG A N 1
ATOM 3808 C CA . ARG A 1 469 ? 20.087 13.616 -11.891 1.00 86.88 469 ARG A CA 1
ATOM 3809 C C . ARG A 1 469 ? 18.964 12.673 -12.313 1.00 86.88 469 ARG A C 1
ATOM 3811 O O . ARG A 1 469 ? 19.097 11.461 -12.135 1.00 86.88 469 ARG A O 1
ATOM 3818 N N . ILE A 1 470 ? 17.876 13.203 -12.871 1.00 86.75 470 ILE A N 1
ATOM 3819 C CA . ILE A 1 470 ? 16.726 12.416 -13.341 1.00 86.75 470 ILE A CA 1
ATOM 3820 C C . ILE A 1 470 ? 17.146 11.484 -14.471 1.00 86.75 470 ILE A C 1
ATOM 3822 O O . ILE A 1 470 ? 16.896 10.284 -14.383 1.00 86.75 470 ILE A O 1
ATOM 3826 N N . LEU A 1 471 ? 17.811 12.013 -15.501 1.00 87.62 471 LEU A N 1
ATOM 3827 C CA . LEU A 1 471 ? 18.228 11.235 -16.670 1.00 87.62 471 LEU A CA 1
ATOM 3828 C C . LEU A 1 471 ? 19.198 10.102 -16.299 1.00 87.62 471 LEU A C 1
ATOM 3830 O O . LEU A 1 471 ? 19.164 9.043 -16.920 1.00 87.62 471 LEU A O 1
ATOM 3834 N N . LYS A 1 472 ? 20.017 10.289 -15.255 1.00 89.56 472 LYS A N 1
ATOM 3835 C CA . LYS A 1 472 ? 20.917 9.253 -14.717 1.00 89.56 472 LYS A CA 1
ATOM 3836 C C . LYS A 1 472 ? 20.218 8.237 -13.812 1.00 89.56 472 LYS A C 1
ATOM 3838 O O . LYS A 1 472 ? 20.656 7.091 -13.737 1.00 89.56 472 LYS A O 1
ATOM 3843 N N . SER A 1 473 ? 19.167 8.648 -13.103 1.00 91.19 473 SER A N 1
ATOM 3844 C CA . SER A 1 473 ? 18.536 7.828 -12.057 1.00 91.19 473 SER A CA 1
ATOM 3845 C C . SER A 1 473 ? 17.317 7.042 -12.541 1.00 91.19 473 SER A C 1
ATOM 3847 O O . SER A 1 473 ? 16.999 5.996 -11.975 1.00 91.19 473 SER A O 1
ATOM 3849 N N . LEU A 1 474 ? 16.623 7.531 -13.571 1.00 91.50 474 LEU A N 1
ATOM 3850 C CA . LEU A 1 474 ? 15.459 6.880 -14.168 1.00 91.50 474 LEU A CA 1
ATOM 3851 C C . LEU A 1 474 ? 15.843 6.154 -15.454 1.00 91.50 474 LEU A C 1
ATOM 3853 O O . LEU A 1 474 ? 16.531 6.691 -16.314 1.00 91.50 474 LEU A O 1
ATOM 3857 N N . LYS A 1 475 ? 15.322 4.939 -15.616 1.00 92.56 475 LYS A N 1
ATOM 3858 C CA . LYS A 1 475 ? 15.394 4.163 -16.851 1.00 92.56 475 LYS A CA 1
ATOM 3859 C C . LYS A 1 475 ? 13.999 4.050 -17.452 1.00 92.56 475 LYS A C 1
ATOM 3861 O O . LYS A 1 475 ? 13.180 3.248 -16.999 1.00 92.56 475 LYS A O 1
ATOM 3866 N N . VAL A 1 476 ? 13.752 4.827 -18.500 1.00 91.75 476 VAL A N 1
ATOM 3867 C CA . VAL A 1 476 ? 12.497 4.782 -19.252 1.00 91.75 476 VAL A CA 1
ATOM 3868 C C . VAL A 1 476 ? 12.655 3.851 -20.445 1.00 91.75 476 VAL A C 1
ATOM 3870 O O . VAL A 1 476 ? 13.586 3.994 -21.236 1.00 91.75 476 VAL A O 1
ATOM 3873 N N . THR A 1 477 ? 11.787 2.846 -20.523 1.00 90.38 477 THR A N 1
ATOM 3874 C CA . THR A 1 477 ? 11.930 1.732 -21.475 1.00 90.38 477 THR A CA 1
ATOM 3875 C C . THR A 1 477 ? 11.113 1.897 -22.745 1.00 90.38 477 THR A C 1
ATOM 3877 O O . THR A 1 477 ? 11.500 1.317 -23.753 1.00 90.38 477 THR A O 1
ATOM 3880 N N . GLU A 1 478 ? 10.036 2.688 -22.719 1.00 88.31 478 GLU A N 1
ATOM 3881 C CA . GLU A 1 478 ? 9.182 2.899 -23.889 1.00 88.31 478 GLU A CA 1
ATOM 3882 C C . GLU A 1 478 ? 9.125 4.381 -24.271 1.00 88.31 478 GLU A C 1
ATOM 3884 O O . GLU A 1 478 ? 9.698 4.725 -25.297 1.00 88.31 478 GLU A O 1
ATOM 3889 N N . HIS A 1 479 ? 8.548 5.274 -23.455 1.00 89.25 479 HIS A N 1
ATOM 3890 C CA . HIS A 1 479 ? 8.367 6.691 -23.819 1.00 89.25 479 HIS A CA 1
ATOM 3891 C C . HIS A 1 479 ? 8.649 7.656 -22.662 1.00 89.25 479 HIS A C 1
ATOM 3893 O O . HIS A 1 479 ? 8.052 7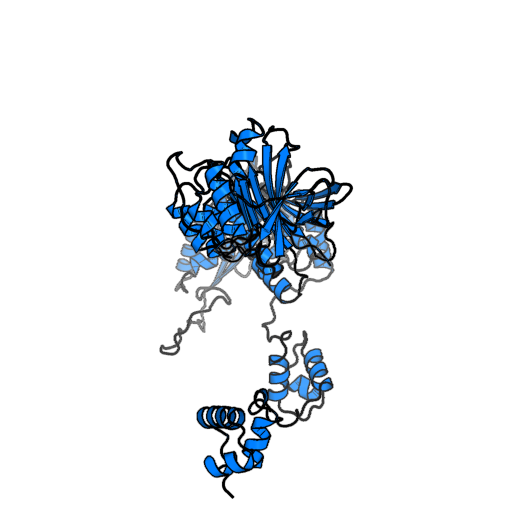.549 -21.587 1.00 89.25 479 HIS A O 1
ATOM 3899 N N . PHE A 1 480 ? 9.502 8.653 -22.907 1.00 91.69 480 PHE A N 1
ATOM 3900 C CA . PHE A 1 480 ? 9.754 9.761 -21.987 1.00 91.69 480 PHE A CA 1
ATOM 3901 C C . PHE A 1 480 ? 9.201 11.074 -22.544 1.00 91.69 480 PHE A C 1
ATOM 3903 O O . PHE A 1 480 ? 9.617 11.526 -23.609 1.00 91.69 480 PHE A O 1
ATOM 3910 N N . GLN A 1 481 ? 8.295 11.708 -21.805 1.00 90.38 481 GLN A N 1
ATOM 3911 C CA . GLN A 1 481 ? 7.731 13.011 -22.125 1.00 90.38 481 GLN A CA 1
ATOM 3912 C C . GLN A 1 481 ? 8.118 14.041 -21.059 1.00 90.38 481 GLN A C 1
ATOM 3914 O O . GLN A 1 481 ? 7.982 13.795 -19.862 1.00 90.38 481 GLN A O 1
ATOM 3919 N N . LEU A 1 482 ? 8.549 15.221 -21.498 1.00 89.62 482 LEU A N 1
ATOM 3920 C CA . LEU A 1 482 ? 8.883 16.350 -20.637 1.00 89.62 482 LEU A CA 1
ATOM 3921 C C . LEU A 1 482 ? 8.204 17.622 -21.149 1.00 89.62 482 LEU A C 1
ATOM 3923 O O . LEU A 1 482 ? 8.397 18.014 -22.299 1.00 89.62 482 LEU A O 1
ATOM 3927 N N . VAL A 1 483 ? 7.432 18.279 -20.288 1.00 84.75 483 VAL A N 1
ATOM 3928 C CA . VAL A 1 483 ? 6.810 19.581 -20.536 1.00 84.75 483 VAL A CA 1
ATOM 3929 C C . VAL A 1 483 ? 7.555 20.608 -19.687 1.00 84.75 483 VAL A C 1
ATOM 3931 O O . VAL A 1 483 ? 7.461 20.568 -18.467 1.00 84.75 483 VAL A O 1
ATOM 3934 N N . SER A 1 484 ? 8.379 21.468 -20.290 1.00 67.81 484 SER A N 1
ATOM 3935 C CA . SER A 1 484 ? 9.233 22.409 -19.543 1.00 67.81 484 SER A CA 1
ATOM 3936 C C . SER A 1 484 ? 8.730 23.852 -19.654 1.00 67.81 484 SER A C 1
ATOM 3938 O O . SER A 1 484 ? 8.364 24.275 -20.735 1.00 67.81 484 SER A O 1
ATOM 3940 N N . LEU A 1 485 ? 8.742 24.641 -18.577 1.00 58.88 485 LEU A N 1
ATOM 3941 C CA . LEU A 1 485 ? 8.507 26.100 -18.644 1.00 58.88 485 LEU A CA 1
ATOM 3942 C C . LEU A 1 485 ? 9.496 26.920 -17.794 1.00 58.88 485 LEU A C 1
ATOM 3944 O O . LEU A 1 485 ? 9.377 28.137 -17.703 1.00 58.88 485 LEU A O 1
ATOM 3948 N N . THR A 1 486 ? 10.490 26.272 -17.187 1.00 57.50 486 THR A N 1
ATOM 3949 C CA . THR A 1 4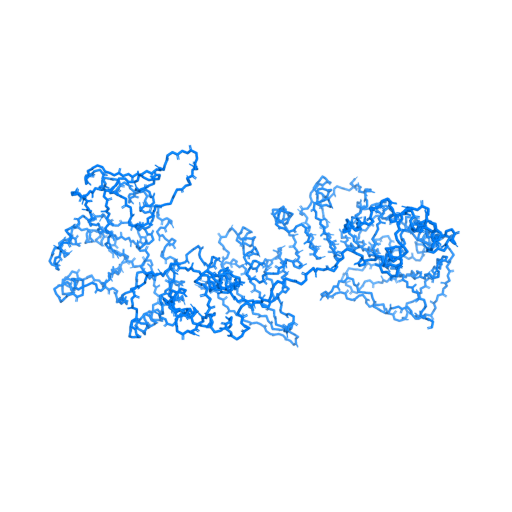86 ? 11.273 26.837 -16.074 1.00 57.50 486 THR A CA 1
ATOM 3950 C C . THR A 1 486 ? 12.732 27.127 -16.391 1.00 57.50 486 THR A C 1
ATOM 3952 O O . THR A 1 486 ? 13.413 27.742 -15.574 1.00 57.50 486 THR A O 1
ATOM 3955 N N . PHE A 1 487 ? 13.244 26.726 -17.555 1.00 64.81 487 PHE A N 1
ATOM 3956 C CA . PHE A 1 487 ? 14.634 27.020 -17.884 1.00 64.81 487 PHE A CA 1
ATOM 3957 C C . PHE A 1 487 ? 14.799 28.462 -18.374 1.00 64.81 487 PHE A C 1
ATOM 3959 O O . PHE A 1 487 ? 14.048 28.938 -19.223 1.00 64.81 487 PHE A O 1
ATOM 3966 N N . SER A 1 488 ? 15.829 29.142 -17.863 1.00 60.34 488 SER A N 1
ATOM 3967 C CA . SER A 1 488 ? 16.287 30.433 -18.389 1.00 60.34 488 SER A CA 1
ATOM 3968 C C . SER A 1 488 ? 16.488 30.358 -19.905 1.00 60.34 488 SER A C 1
ATOM 3970 O O . SER A 1 488 ? 16.991 29.355 -20.407 1.00 60.34 488 SER A O 1
ATOM 3972 N N . GLU A 1 489 ? 16.192 31.433 -20.646 1.00 63.62 489 GLU A N 1
ATOM 3973 C CA . GLU A 1 489 ? 16.424 31.490 -22.101 1.00 63.62 489 GLU A CA 1
ATOM 3974 C C . GLU A 1 489 ? 17.882 31.217 -22.512 1.00 63.62 489 GLU A C 1
ATOM 3976 O O . GLU A 1 489 ? 18.145 30.931 -23.683 1.00 63.62 489 GLU A O 1
ATOM 3981 N N . LYS A 1 490 ? 18.814 31.314 -21.554 1.00 66.81 490 LYS A N 1
ATOM 3982 C CA . LYS A 1 490 ? 20.248 31.045 -21.710 1.00 66.81 490 LYS A CA 1
ATOM 3983 C C . LYS A 1 490 ? 20.633 29.576 -21.489 1.00 66.81 490 LYS A C 1
ATOM 3985 O O . LYS A 1 490 ? 21.792 29.231 -21.691 1.00 66.81 490 LYS A O 1
ATOM 3990 N N . PHE A 1 491 ? 19.711 28.723 -21.042 1.00 78.12 491 PHE A N 1
ATOM 3991 C CA . PHE A 1 491 ? 19.994 27.318 -20.763 1.00 78.12 491 PHE A CA 1
ATOM 3992 C C . PHE A 1 491 ? 20.162 26.511 -22.056 1.00 78.12 491 PHE A C 1
ATOM 3994 O O . PHE A 1 491 ? 19.354 26.620 -22.978 1.00 78.12 491 PHE A O 1
ATOM 4001 N N . GLN A 1 492 ? 21.206 25.683 -22.102 1.00 81.75 492 GLN A N 1
ATOM 4002 C CA . GLN A 1 492 ? 21.481 24.749 -23.186 1.00 81.75 492 GLN A CA 1
ATOM 4003 C C . GLN A 1 492 ? 21.925 23.407 -22.605 1.00 81.75 492 GLN A C 1
ATOM 4005 O O . GLN A 1 492 ? 22.817 23.360 -21.760 1.00 81.75 492 GLN A O 1
ATOM 4010 N N . TYR A 1 493 ? 21.315 22.321 -23.072 1.00 84.81 493 TYR A N 1
ATOM 4011 C CA . TYR A 1 493 ? 21.710 20.957 -22.728 1.00 84.81 493 TYR A CA 1
ATOM 4012 C C . TYR A 1 493 ? 22.377 20.307 -23.938 1.00 84.81 493 TYR A C 1
ATOM 4014 O O . TYR A 1 493 ? 21.829 20.390 -25.039 1.00 84.81 493 TYR A O 1
ATOM 4022 N N . THR A 1 494 ? 23.555 19.708 -23.741 1.00 85.69 494 THR A N 1
ATOM 4023 C CA . THR A 1 494 ? 24.413 19.156 -24.812 1.00 85.69 494 THR A CA 1
ATOM 4024 C C . THR A 1 494 ? 24.609 17.646 -24.740 1.00 85.69 494 THR A C 1
ATOM 4026 O O . THR A 1 494 ? 25.027 17.034 -25.723 1.00 85.69 494 THR A O 1
ATOM 4029 N N . GLU A 1 495 ? 24.293 17.034 -23.601 1.00 88.12 495 GLU A N 1
ATOM 4030 C CA . GLU A 1 495 ? 24.404 15.590 -23.411 1.00 88.12 495 GLU A CA 1
ATOM 4031 C C . GLU A 1 495 ? 23.243 14.849 -24.101 1.00 88.12 495 GLU A C 1
ATOM 4033 O O . GLU A 1 495 ? 22.157 15.417 -24.283 1.00 88.12 495 GLU A O 1
ATOM 4038 N N . PRO A 1 496 ? 23.442 13.590 -24.522 1.00 87.94 496 PRO A N 1
ATOM 4039 C CA . PRO A 1 496 ? 22.392 12.797 -25.145 1.00 87.94 496 PRO A CA 1
ATOM 4040 C C . PRO A 1 496 ? 21.347 12.338 -24.123 1.00 87.94 496 PRO A C 1
ATOM 4042 O O . PRO A 1 496 ? 21.682 11.844 -23.047 1.00 87.94 496 PRO A O 1
ATOM 4045 N N . ILE A 1 497 ? 20.062 12.421 -24.482 1.00 85.19 497 ILE A N 1
ATOM 4046 C CA . ILE A 1 497 ? 18.995 11.867 -23.636 1.00 85.19 497 ILE A CA 1
ATOM 4047 C C . ILE A 1 497 ? 18.987 10.337 -23.772 1.00 85.19 497 ILE A C 1
ATOM 4049 O O . ILE A 1 497 ? 18.842 9.832 -24.890 1.00 85.19 497 ILE A O 1
ATOM 4053 N N . PRO A 1 498 ? 19.073 9.581 -22.660 1.00 87.88 498 PRO A N 1
ATOM 4054 C CA . PRO A 1 498 ? 19.317 8.138 -22.677 1.00 87.88 498 PRO A CA 1
ATOM 4055 C C . PRO A 1 498 ? 18.074 7.274 -22.972 1.00 87.88 498 PRO A C 1
ATOM 4057 O O . PRO A 1 498 ? 18.099 6.065 -22.738 1.00 87.88 498 PRO A O 1
ATOM 4060 N N . PHE A 1 499 ? 16.979 7.853 -23.472 1.00 90.06 499 PHE A N 1
ATOM 4061 C CA . PHE A 1 499 ? 15.710 7.149 -23.701 1.00 90.06 499 PHE A CA 1
ATOM 4062 C C . PHE A 1 499 ? 15.427 6.978 -25.189 1.00 90.06 499 PHE A C 1
ATOM 4064 O O . PHE A 1 499 ? 15.598 7.915 -25.956 1.00 90.06 499 PHE A O 1
ATOM 4071 N N . GLN A 1 500 ? 14.963 5.803 -25.618 1.00 88.75 500 GLN A N 1
ATOM 4072 C CA . GLN A 1 500 ? 14.762 5.531 -27.047 1.00 88.75 500 GLN A CA 1
ATOM 4073 C C . GLN A 1 500 ? 13.704 6.441 -27.677 1.00 88.75 500 GLN A C 1
ATOM 4075 O O . GLN A 1 500 ? 13.942 6.984 -28.751 1.00 88.75 500 GLN A O 1
ATOM 4080 N N . THR A 1 501 ? 12.580 6.665 -26.998 1.00 90.69 501 THR A N 1
ATOM 4081 C CA . THR A 1 501 ? 11.543 7.588 -27.469 1.00 90.69 501 THR A CA 1
ATOM 4082 C C . THR A 1 501 ? 11.413 8.773 -26.529 1.00 90.69 501 THR A C 1
ATOM 4084 O O . THR A 1 501 ? 11.176 8.599 -25.330 1.00 90.69 501 THR A O 1
ATOM 4087 N N . VAL A 1 502 ? 11.542 9.978 -27.086 1.00 91.38 502 VAL A N 1
ATOM 4088 C CA . VAL A 1 502 ? 11.494 11.233 -26.335 1.00 91.38 502 VAL A CA 1
ATOM 4089 C C . VAL A 1 502 ? 10.521 12.226 -26.955 1.00 91.38 502 VAL A C 1
ATOM 4091 O O . VAL A 1 502 ? 10.522 12.458 -28.165 1.00 91.38 502 VAL A O 1
ATOM 4094 N N . THR A 1 503 ? 9.728 12.864 -26.101 1.00 90.44 503 THR A N 1
ATOM 4095 C CA . THR A 1 503 ? 8.898 14.015 -26.449 1.00 90.44 503 THR A CA 1
ATOM 4096 C C . THR A 1 503 ? 9.218 15.166 -25.508 1.00 90.44 503 THR A C 1
ATOM 4098 O O . THR A 1 503 ? 9.037 15.048 -24.301 1.00 90.44 503 THR A O 1
ATOM 4101 N N . ILE A 1 504 ? 9.668 16.295 -26.043 1.00 88.94 504 ILE A N 1
ATOM 4102 C CA . ILE A 1 504 ? 10.005 17.481 -25.255 1.00 88.94 504 ILE A CA 1
ATOM 4103 C C . ILE A 1 504 ? 9.166 18.647 -25.756 1.00 88.94 504 ILE A C 1
ATOM 4105 O O . ILE A 1 504 ? 9.298 19.081 -26.902 1.00 88.94 504 ILE A O 1
ATOM 4109 N N . PHE A 1 505 ? 8.310 19.169 -24.887 1.00 86.44 505 PHE A N 1
ATOM 4110 C CA . PHE A 1 505 ? 7.631 20.436 -25.107 1.00 86.44 505 PHE A CA 1
ATOM 4111 C C . PHE A 1 505 ? 8.477 21.578 -24.554 1.00 86.44 505 PHE A C 1
ATOM 4113 O O . PHE A 1 505 ? 9.124 21.426 -23.517 1.00 86.44 505 PHE A O 1
ATOM 4120 N N . TYR A 1 506 ? 8.464 22.715 -25.255 1.00 84.50 506 TYR A N 1
ATOM 4121 C CA . TYR A 1 506 ? 9.311 23.873 -24.951 1.00 84.50 506 TYR A CA 1
ATOM 4122 C C . TYR A 1 506 ? 10.801 23.520 -24.963 1.00 84.50 506 TYR A C 1
ATOM 4124 O O . TYR A 1 506 ? 11.568 23.852 -24.062 1.00 84.50 506 TYR A O 1
ATOM 4132 N N . SER A 1 507 ? 11.221 22.834 -26.024 1.00 86.19 507 SER A N 1
ATOM 4133 C CA . SER A 1 507 ? 12.572 22.299 -26.199 1.00 86.19 507 SER A CA 1
ATOM 4134 C C . SER A 1 507 ? 13.593 23.347 -26.674 1.00 86.19 507 SER A C 1
ATOM 4136 O O . SER A 1 507 ? 14.519 23.015 -27.410 1.00 86.19 507 SER A O 1
ATOM 4138 N N . SER A 1 508 ? 13.423 24.624 -26.325 1.00 83.94 508 SER A N 1
ATOM 4139 C CA . SER A 1 508 ? 14.283 25.731 -26.782 1.00 83.94 508 SER A CA 1
ATOM 4140 C C . SER A 1 508 ? 15.733 25.623 -26.293 1.00 83.94 508 SER A C 1
ATOM 4142 O O . SER A 1 508 ? 16.640 26.156 -26.925 1.00 83.94 508 SER A O 1
ATOM 4144 N N . TRP A 1 509 ? 15.934 24.915 -25.186 1.00 83.69 509 TRP A N 1
ATOM 4145 C CA . TRP A 1 509 ? 17.215 24.614 -24.553 1.00 83.69 509 TRP A CA 1
ATOM 4146 C C . TRP A 1 509 ? 17.876 23.333 -25.083 1.00 83.69 509 TRP A C 1
ATOM 4148 O O . TRP A 1 509 ? 19.020 23.033 -24.741 1.00 83.69 509 TRP A O 1
ATOM 4158 N N . PHE A 1 510 ? 17.161 22.543 -25.886 1.00 85.44 510 PHE A N 1
ATOM 4159 C CA . PHE A 1 510 ? 17.655 21.273 -26.400 1.00 85.44 510 PHE A CA 1
ATOM 4160 C C . PHE A 1 510 ? 18.490 21.507 -27.662 1.00 85.44 510 PHE A C 1
ATOM 4162 O O . PHE A 1 510 ? 18.006 22.096 -28.630 1.00 85.44 510 PHE A O 1
ATOM 4169 N N . THR A 1 511 ? 19.755 21.084 -27.643 1.00 89.00 511 THR A N 1
ATOM 4170 C CA . THR A 1 511 ? 20.731 21.474 -28.671 1.00 89.00 511 THR A CA 1
ATOM 4171 C C . THR A 1 511 ? 20.989 20.386 -29.714 1.00 89.00 511 THR A C 1
ATOM 4173 O O . THR A 1 511 ? 20.680 19.209 -29.527 1.00 89.00 511 THR A O 1
ATOM 4176 N N . LEU A 1 512 ? 21.603 20.785 -30.832 1.00 92.44 512 LEU A N 1
ATOM 4177 C CA . LEU A 1 512 ? 22.014 19.882 -31.905 1.00 92.44 512 LEU A CA 1
ATOM 4178 C C . LEU A 1 512 ? 22.953 18.747 -31.422 1.00 92.44 512 LEU A C 1
ATOM 4180 O O . LEU A 1 512 ? 22.681 17.593 -31.765 1.00 92.44 512 LEU A O 1
ATOM 4184 N N . PRO A 1 513 ? 24.006 19.000 -30.608 1.00 92.56 513 PRO A N 1
ATOM 4185 C CA . PRO A 1 513 ? 24.841 17.934 -30.045 1.00 92.56 513 PRO A CA 1
ATOM 4186 C C . PRO A 1 513 ? 24.068 16.847 -29.288 1.00 92.56 513 PRO A C 1
ATOM 4188 O O . PRO A 1 513 ? 24.342 15.665 -29.504 1.00 92.56 513 PRO A O 1
ATOM 4191 N N . SER A 1 514 ? 23.069 17.222 -28.477 1.00 89.25 514 SER A N 1
ATOM 4192 C CA . SER A 1 514 ? 22.240 16.264 -27.728 1.00 89.25 514 SER A CA 1
ATOM 4193 C C . SER A 1 514 ? 21.484 15.294 -28.629 1.00 89.25 514 SER A C 1
ATOM 4195 O O . SER A 1 514 ? 21.272 14.143 -28.253 1.00 89.25 514 SER A O 1
ATOM 4197 N N . ILE A 1 515 ? 21.084 15.746 -29.821 1.00 92.12 515 ILE A N 1
ATOM 4198 C CA . ILE A 1 515 ? 20.403 14.911 -30.815 1.00 92.12 515 ILE A CA 1
ATOM 4199 C C . ILE A 1 515 ? 21.416 14.020 -31.526 1.00 92.12 515 ILE A C 1
ATOM 4201 O O . ILE A 1 515 ? 21.255 12.805 -31.556 1.00 92.12 515 ILE A O 1
ATOM 4205 N N . LEU A 1 516 ? 22.475 14.613 -32.086 1.00 92.81 516 LEU A N 1
ATOM 4206 C CA . LEU A 1 516 ? 23.438 13.890 -32.921 1.00 92.81 516 LEU A CA 1
ATOM 4207 C C . LEU A 1 516 ? 24.163 12.778 -32.161 1.00 92.81 516 LEU A C 1
ATOM 4209 O O . LEU A 1 516 ? 24.468 11.739 -32.742 1.00 92.81 516 LEU A O 1
ATOM 4213 N N . ASN A 1 517 ? 24.456 12.997 -30.881 1.00 90.12 517 ASN A N 1
ATOM 4214 C CA . ASN A 1 517 ? 25.149 12.020 -30.044 1.00 90.12 517 ASN A CA 1
ATOM 4215 C C . ASN A 1 517 ? 24.178 11.061 -29.326 1.00 90.12 517 ASN A C 1
ATOM 4217 O O . ASN A 1 517 ? 24.619 10.182 -28.587 1.00 90.12 517 ASN A O 1
ATOM 4221 N N . GLY A 1 518 ? 22.868 11.231 -29.531 1.00 87.81 518 GLY A N 1
ATOM 4222 C CA . GLY A 1 518 ? 21.821 10.387 -28.969 1.00 87.81 518 GLY A CA 1
ATOM 4223 C C . GLY A 1 518 ? 21.650 9.059 -29.703 1.00 87.81 518 GLY A C 1
ATOM 4224 O O . GLY A 1 518 ? 22.072 8.878 -30.845 1.00 87.81 518 GLY A O 1
ATOM 4225 N N . ASN A 1 519 ? 20.987 8.116 -29.033 1.00 89.56 519 ASN A N 1
ATOM 4226 C CA . ASN A 1 519 ? 20.648 6.801 -29.584 1.00 89.56 519 ASN A CA 1
ATOM 4227 C C . ASN A 1 519 ? 19.125 6.594 -29.692 1.00 89.56 519 ASN A C 1
ATOM 4229 O O . ASN A 1 519 ? 18.620 5.484 -29.519 1.00 89.56 519 ASN A O 1
ATOM 4233 N N . ASN A 1 520 ? 18.390 7.688 -29.889 1.00 92.25 520 ASN A N 1
ATOM 4234 C CA . ASN A 1 520 ? 16.932 7.703 -29.882 1.00 92.25 520 ASN A CA 1
ATOM 4235 C C . ASN A 1 520 ? 16.371 7.097 -31.183 1.00 92.25 520 ASN A C 1
ATOM 4237 O O . ASN A 1 520 ? 16.896 7.351 -32.268 1.00 92.25 520 ASN A O 1
ATOM 4241 N N . SER A 1 521 ? 15.278 6.343 -31.072 1.00 91.69 521 SER A N 1
ATOM 4242 C CA . SER A 1 521 ? 14.467 5.897 -32.206 1.00 91.69 521 SER A CA 1
ATOM 4243 C C . SER A 1 521 ? 13.385 6.905 -32.573 1.00 91.69 521 SER A C 1
ATOM 4245 O O . SER A 1 521 ? 13.097 7.102 -33.750 1.00 91.69 521 SER A O 1
ATOM 4247 N N . ILE A 1 522 ? 12.813 7.598 -31.590 1.00 90.69 522 ILE A N 1
ATOM 4248 C CA . ILE A 1 522 ? 11.766 8.591 -31.820 1.00 90.69 522 ILE A CA 1
ATOM 4249 C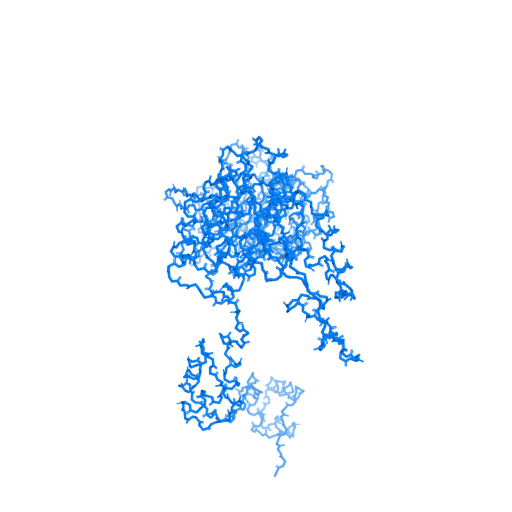 C . ILE A 1 522 ? 12.107 9.865 -31.054 1.00 90.69 522 ILE A C 1
ATOM 4251 O O . ILE A 1 522 ? 12.341 9.835 -29.847 1.00 90.69 522 ILE A O 1
ATOM 4255 N N . ILE A 1 523 ? 12.100 11.000 -31.748 1.00 92.38 523 ILE A N 1
ATOM 4256 C CA . ILE A 1 523 ? 12.365 12.314 -31.157 1.00 92.38 523 ILE A CA 1
ATOM 4257 C C . ILE A 1 523 ? 11.256 13.278 -31.572 1.00 92.38 523 ILE A C 1
ATOM 4259 O O . ILE A 1 523 ? 10.981 13.451 -32.759 1.00 92.38 523 ILE A O 1
ATOM 4263 N N . ARG A 1 524 ? 10.625 13.938 -30.601 1.00 90.75 524 ARG A N 1
ATOM 4264 C CA . ARG A 1 524 ? 9.588 14.944 -30.846 1.00 90.75 524 ARG A CA 1
ATOM 4265 C C . ARG A 1 524 ? 9.895 16.203 -30.057 1.00 90.75 524 ARG A C 1
ATOM 4267 O O . ARG A 1 524 ? 9.971 16.156 -28.833 1.00 90.75 524 ARG A O 1
ATOM 4274 N N . LEU A 1 525 ? 10.072 17.319 -30.750 1.00 90.00 525 LEU A N 1
ATOM 4275 C CA . LEU A 1 525 ? 10.514 18.583 -30.168 1.00 90.00 525 LEU A CA 1
ATOM 4276 C C . LEU A 1 525 ? 9.514 19.686 -30.503 1.00 90.00 525 LEU A C 1
ATOM 4278 O O . LEU A 1 525 ? 9.315 20.017 -31.671 1.00 90.00 525 LEU A O 1
ATOM 4282 N N . PHE A 1 526 ? 8.888 20.277 -29.490 1.00 86.94 526 PHE A N 1
ATOM 4283 C CA . PHE A 1 526 ? 7.928 21.365 -29.669 1.00 86.94 526 PHE A CA 1
ATOM 4284 C C . PHE A 1 526 ? 8.481 22.675 -29.114 1.00 86.94 526 PHE A C 1
ATOM 4286 O O . PHE A 1 526 ? 9.070 22.697 -28.036 1.00 86.94 526 PHE A O 1
ATOM 4293 N N . ASN A 1 527 ? 8.250 23.776 -29.835 1.00 84.06 527 ASN A N 1
ATOM 4294 C CA . ASN A 1 527 ? 8.795 25.106 -29.539 1.00 84.06 527 ASN A CA 1
ATOM 4295 C C . ASN A 1 527 ? 10.336 25.106 -29.473 1.00 84.06 527 ASN A C 1
ATOM 4297 O O . ASN A 1 527 ? 10.943 25.697 -28.581 1.00 84.06 527 ASN A O 1
ATOM 4301 N N . SER A 1 528 ? 10.966 24.410 -30.423 1.00 85.94 528 SER A N 1
ATOM 4302 C CA . SER A 1 528 ? 12.425 24.327 -30.535 1.00 85.94 528 SER A CA 1
ATOM 4303 C C . SER A 1 528 ? 13.045 25.604 -31.122 1.00 85.94 528 SER A C 1
ATOM 4305 O O . SER A 1 528 ? 12.441 26.253 -31.982 1.00 85.94 528 SER A O 1
ATOM 4307 N N . LYS A 1 529 ? 14.280 25.921 -30.698 1.00 86.19 529 LYS A N 1
ATOM 4308 C CA . LYS A 1 529 ? 15.133 26.985 -31.268 1.00 86.19 529 LYS A CA 1
ATOM 4309 C C . LYS A 1 529 ? 16.084 26.484 -32.369 1.00 86.19 529 LYS A C 1
ATOM 4311 O O . LYS A 1 529 ? 16.855 27.284 -32.890 1.00 86.19 529 LYS A O 1
ATOM 4316 N N . LEU A 1 530 ? 16.042 25.195 -32.724 1.00 87.75 530 LEU A N 1
ATOM 4317 C CA . LEU A 1 530 ? 16.872 24.655 -33.806 1.00 87.75 530 LEU A CA 1
ATOM 4318 C C . LEU A 1 530 ? 16.553 25.350 -35.130 1.00 87.75 530 LEU A C 1
ATOM 4320 O O . LEU A 1 530 ? 15.393 25.468 -35.532 1.00 87.75 530 LEU A O 1
ATOM 4324 N N . THR A 1 531 ? 17.605 25.798 -35.799 1.00 89.25 531 THR A N 1
ATOM 4325 C CA . THR A 1 531 ? 17.529 26.487 -37.083 1.00 89.25 531 THR A CA 1
ATOM 4326 C C . THR A 1 531 ? 17.368 25.485 -38.232 1.00 89.25 531 THR A C 1
ATOM 4328 O O . THR A 1 531 ? 17.673 24.297 -38.072 1.00 89.25 531 THR A O 1
ATOM 4331 N N . PRO A 1 532 ? 16.958 25.931 -39.433 1.00 89.25 532 PRO A N 1
ATOM 4332 C CA . PRO A 1 532 ? 16.983 25.086 -40.626 1.00 89.25 532 PRO A CA 1
ATOM 4333 C C . PRO A 1 532 ? 18.337 24.409 -40.876 1.00 89.25 532 PRO A C 1
ATOM 4335 O O . PRO A 1 532 ? 18.369 23.247 -41.272 1.00 89.25 532 PRO A O 1
ATOM 4338 N N . LYS A 1 533 ? 19.451 25.097 -40.585 1.00 91.19 533 LYS A N 1
ATOM 4339 C CA . LYS A 1 533 ? 20.816 24.560 -40.724 1.00 91.19 533 LYS A CA 1
ATOM 4340 C C . LYS A 1 533 ? 21.113 23.438 -39.732 1.00 91.19 533 LYS A C 1
ATOM 4342 O O . LYS A 1 533 ? 21.784 22.466 -40.083 1.00 91.19 533 LYS A O 1
ATOM 4347 N N . ASP A 1 534 ? 20.594 23.541 -38.511 1.00 93.06 534 ASP A N 1
ATOM 4348 C CA . ASP A 1 534 ? 20.730 22.475 -37.517 1.00 93.06 534 ASP A CA 1
ATOM 4349 C C . ASP A 1 534 ? 19.967 21.226 -37.971 1.00 93.06 534 ASP A C 1
ATOM 4351 O O . ASP A 1 534 ? 20.505 20.121 -37.947 1.00 93.06 534 ASP A O 1
ATOM 4355 N N . ILE A 1 535 ? 18.737 21.404 -38.465 1.00 92.38 535 ILE A N 1
ATOM 4356 C CA . ILE A 1 535 ? 17.913 20.305 -38.987 1.00 92.38 535 ILE A CA 1
ATOM 4357 C C . ILE A 1 535 ? 18.558 19.691 -40.236 1.00 92.38 535 ILE A C 1
ATOM 4359 O O . ILE A 1 535 ? 18.627 18.469 -40.343 1.00 92.38 535 ILE A O 1
ATOM 4363 N N . ASN A 1 536 ? 19.094 20.509 -41.147 1.00 94.25 536 ASN A N 1
ATOM 4364 C CA . ASN A 1 536 ? 19.877 20.035 -42.290 1.00 94.25 536 ASN A CA 1
ATOM 4365 C C . ASN A 1 536 ? 21.043 19.147 -41.836 1.00 94.25 536 ASN A C 1
ATOM 4367 O O . ASN A 1 536 ? 21.235 18.058 -42.371 1.00 94.25 536 ASN A O 1
ATOM 4371 N N . THR A 1 537 ? 21.770 19.567 -40.798 1.00 95.31 537 THR A N 1
ATOM 4372 C CA . THR A 1 537 ? 22.882 18.790 -40.236 1.00 95.31 537 THR A CA 1
ATOM 4373 C C . THR A 1 537 ? 22.407 17.440 -39.688 1.00 95.31 537 THR A C 1
ATOM 4375 O O . THR A 1 537 ? 23.041 16.424 -39.961 1.00 95.31 537 THR A O 1
ATOM 4378 N N . ILE A 1 538 ? 21.268 17.395 -38.985 1.00 94.81 538 ILE A N 1
ATOM 4379 C CA . ILE A 1 538 ? 20.646 16.143 -38.507 1.00 94.81 538 ILE A CA 1
ATOM 4380 C C . ILE A 1 538 ? 20.353 15.200 -39.680 1.00 94.81 538 ILE A C 1
ATOM 4382 O O . ILE A 1 538 ? 20.746 14.032 -39.651 1.00 94.81 538 ILE A O 1
ATOM 4386 N N . LEU A 1 539 ? 19.692 15.706 -40.724 1.00 94.88 539 LEU A N 1
ATOM 4387 C CA . LEU A 1 539 ? 19.323 14.914 -41.899 1.00 94.88 539 LEU A CA 1
ATOM 4388 C C . LEU A 1 539 ? 20.553 14.435 -42.682 1.00 94.88 539 LEU A C 1
ATOM 4390 O O . LEU A 1 539 ? 20.572 13.292 -43.137 1.00 94.88 539 LEU A O 1
ATOM 4394 N N . ARG A 1 540 ? 21.594 15.269 -42.793 1.00 94.44 540 ARG A N 1
ATOM 4395 C CA . ARG A 1 540 ? 22.859 14.924 -43.454 1.00 94.44 540 ARG A CA 1
ATOM 4396 C C . ARG A 1 540 ? 23.589 13.800 -42.730 1.00 94.44 540 ARG A C 1
ATOM 4398 O O . ARG A 1 540 ? 23.962 12.817 -43.360 1.00 94.44 540 ARG A O 1
ATOM 4405 N N . GLU A 1 541 ? 23.768 13.919 -41.415 1.00 94.75 541 GLU A N 1
ATOM 4406 C CA . GLU A 1 541 ? 24.439 12.891 -40.606 1.00 94.75 541 GLU A CA 1
ATOM 4407 C C . GLU A 1 541 ? 23.664 11.565 -40.616 1.00 94.75 541 GLU A C 1
ATOM 4409 O O . GLU A 1 541 ? 24.263 10.488 -40.685 1.00 94.75 541 GLU A O 1
ATOM 4414 N N . TRP A 1 542 ? 22.327 11.630 -40.618 1.00 95.38 542 TRP A N 1
ATOM 4415 C CA . TRP A 1 542 ? 21.493 10.447 -40.821 1.00 95.38 542 TRP A CA 1
ATOM 4416 C C . TRP A 1 542 ? 21.693 9.847 -42.221 1.00 95.38 542 TRP A C 1
ATOM 4418 O O . TRP A 1 542 ? 21.896 8.638 -42.333 1.00 95.38 542 TRP A O 1
ATOM 4428 N N . GLN A 1 543 ? 21.689 10.668 -43.281 1.00 93.44 543 GLN A N 1
ATOM 4429 C CA . GLN A 1 543 ? 21.841 10.223 -44.674 1.00 93.44 543 GLN A CA 1
ATOM 4430 C C . GLN A 1 543 ? 23.220 9.605 -44.945 1.00 93.44 543 GLN A C 1
ATOM 4432 O O . GLN A 1 543 ? 23.320 8.621 -45.678 1.00 93.44 543 GLN A O 1
ATOM 4437 N N . MET A 1 544 ? 24.276 10.131 -44.324 1.00 91.19 544 MET A N 1
ATOM 4438 C CA . MET A 1 544 ? 25.620 9.542 -44.364 1.00 91.19 544 MET A CA 1
ATOM 4439 C C . MET A 1 544 ? 25.696 8.207 -43.609 1.00 91.19 544 MET A C 1
ATOM 4441 O O . MET A 1 544 ? 26.607 7.412 -43.840 1.00 91.19 544 MET A O 1
ATOM 4445 N N . GLY A 1 545 ? 24.759 7.951 -42.691 1.00 88.81 545 GLY A N 1
ATOM 4446 C CA . GLY A 1 545 ? 24.760 6.774 -41.829 1.00 88.81 545 GLY A CA 1
ATOM 4447 C C . GLY A 1 545 ? 25.884 6.779 -40.791 1.00 88.81 545 GLY A C 1
ATOM 4448 O O . GLY A 1 545 ? 26.189 5.726 -40.226 1.00 88.81 545 GLY A O 1
ATOM 4449 N N . SER A 1 546 ? 26.514 7.927 -40.531 1.00 86.12 546 SER A N 1
ATOM 4450 C CA . SER A 1 546 ? 27.517 8.118 -39.473 1.00 86.12 546 SER A CA 1
ATOM 4451 C C . SER A 1 546 ? 26.864 8.155 -38.090 1.00 86.12 546 SER A C 1
ATOM 4453 O O . SER A 1 546 ? 27.393 7.572 -37.144 1.00 86.12 546 SER A O 1
ATOM 4455 N N . LYS A 1 547 ? 25.696 8.800 -37.975 1.00 91.75 547 LYS A N 1
ATOM 4456 C CA . LYS A 1 547 ? 24.942 8.983 -36.723 1.00 91.75 547 LYS A CA 1
ATOM 4457 C C . LYS A 1 547 ? 23.454 8.677 -36.922 1.00 91.75 547 LYS A C 1
ATOM 4459 O O . LYS A 1 547 ? 23.006 8.432 -38.039 1.00 91.75 547 LYS A O 1
ATOM 4464 N N . LEU A 1 548 ? 22.687 8.662 -35.825 1.00 91.56 548 LEU A N 1
ATOM 4465 C CA . LEU A 1 548 ? 21.220 8.515 -35.839 1.00 91.56 548 LEU A CA 1
ATOM 4466 C C . LEU A 1 548 ? 20.718 7.229 -36.528 1.00 91.56 548 LEU A C 1
ATOM 4468 O O . LEU A 1 548 ? 19.627 7.197 -37.092 1.00 91.56 548 LEU A O 1
ATOM 4472 N N . ARG A 1 549 ? 21.501 6.142 -36.488 1.00 91.06 549 ARG A N 1
ATOM 4473 C CA . ARG A 1 549 ? 21.167 4.893 -37.200 1.00 91.06 549 ARG A CA 1
ATOM 4474 C C . ARG A 1 549 ? 19.848 4.266 -36.760 1.00 91.06 549 ARG A C 1
ATOM 4476 O O . ARG A 1 549 ? 19.171 3.679 -37.600 1.00 91.06 549 ARG A O 1
ATOM 4483 N N . ASN A 1 550 ? 19.512 4.436 -35.483 1.00 91.56 550 ASN A N 1
ATOM 4484 C CA . ASN A 1 550 ? 18.306 3.903 -34.855 1.00 91.56 550 ASN A CA 1
ATOM 4485 C C . ASN A 1 550 ? 17.080 4.808 -35.018 1.00 91.56 550 ASN A C 1
ATOM 4487 O O . ASN A 1 550 ? 16.001 4.403 -34.609 1.00 91.56 550 ASN A O 1
ATOM 4491 N N . LEU A 1 551 ? 17.232 6.009 -35.591 1.00 92.75 551 LEU A N 1
ATOM 4492 C CA . LEU A 1 551 ? 16.139 6.962 -35.745 1.00 92.75 551 LEU A CA 1
ATOM 4493 C C . LEU A 1 551 ? 15.093 6.431 -36.734 1.00 92.75 551 LEU A C 1
ATOM 4495 O O . LEU A 1 551 ? 15.392 6.196 -37.904 1.00 92.75 551 LEU A O 1
ATOM 4499 N N . GLU A 1 552 ? 13.865 6.299 -36.249 1.00 91.19 552 GLU A N 1
ATOM 4500 C CA . GLU A 1 552 ? 12.669 5.878 -36.976 1.00 91.19 552 GLU A CA 1
ATOM 4501 C C . GLU A 1 552 ? 11.738 7.066 -37.259 1.00 91.19 552 GLU A C 1
ATOM 4503 O O . GLU A 1 552 ? 11.106 7.141 -38.316 1.00 91.19 552 GLU A O 1
ATOM 4508 N N . PHE A 1 553 ? 11.659 8.021 -36.326 1.00 90.44 553 PHE A N 1
ATOM 4509 C CA . PHE A 1 553 ? 10.773 9.177 -36.444 1.00 90.44 553 PHE A CA 1
ATOM 4510 C C . PHE A 1 553 ? 11.341 10.424 -35.762 1.00 90.44 553 PHE A C 1
ATOM 4512 O O . PHE A 1 553 ? 11.766 10.389 -34.608 1.00 90.44 553 PHE A O 1
ATOM 4519 N N . PHE A 1 554 ? 11.287 11.554 -36.460 1.00 91.56 554 PHE A N 1
ATOM 4520 C CA . PHE A 1 554 ? 11.678 12.859 -35.941 1.00 91.56 554 PHE A CA 1
ATOM 4521 C C . PHE A 1 554 ? 10.606 13.901 -36.282 1.00 91.56 554 PHE A C 1
ATOM 4523 O O . PHE A 1 554 ? 10.302 14.138 -37.449 1.00 91.56 554 PHE A O 1
ATOM 4530 N N . GLU A 1 555 ? 10.018 14.521 -35.259 1.00 89.38 555 GLU A N 1
ATOM 4531 C CA . GLU A 1 555 ? 9.049 15.614 -35.394 1.00 89.38 555 GLU A CA 1
ATOM 4532 C C . GLU A 1 555 ? 9.596 16.861 -34.710 1.00 89.38 555 GLU A C 1
ATOM 4534 O O . GLU A 1 555 ? 9.998 16.823 -33.547 1.00 89.38 555 GLU A O 1
ATOM 4539 N N . ILE A 1 556 ? 9.560 17.987 -35.414 1.00 88.62 556 ILE A N 1
ATOM 4540 C CA . ILE A 1 556 ? 9.933 19.278 -34.852 1.00 88.62 556 ILE A CA 1
ATOM 4541 C C . ILE A 1 556 ? 8.893 20.341 -35.194 1.00 88.62 556 ILE A C 1
ATOM 4543 O O . ILE A 1 556 ? 8.536 20.552 -36.353 1.00 88.62 556 ILE A O 1
ATOM 4547 N N . ALA A 1 557 ? 8.402 21.027 -34.167 1.00 84.38 557 ALA A N 1
ATOM 4548 C CA . ALA A 1 557 ? 7.535 22.187 -34.296 1.00 84.38 557 ALA A CA 1
ATOM 4549 C C . ALA A 1 557 ? 8.285 23.425 -33.801 1.00 84.38 557 ALA A C 1
ATOM 4551 O O . ALA A 1 557 ? 8.699 23.493 -32.641 1.00 84.38 557 ALA A O 1
ATOM 4552 N N . THR A 1 558 ? 8.446 24.413 -34.676 1.00 77.56 558 THR A N 1
ATOM 4553 C CA . THR A 1 558 ? 9.108 25.682 -34.360 1.00 77.56 558 THR A CA 1
ATOM 4554 C C . THR A 1 558 ? 8.314 26.849 -34.953 1.00 77.56 558 THR A C 1
ATOM 4556 O O . THR A 1 558 ? 7.774 26.705 -36.055 1.00 77.56 558 THR A O 1
ATOM 4559 N N . PRO A 1 559 ? 8.242 28.007 -34.265 1.00 71.56 559 PRO A N 1
ATOM 4560 C CA . PRO A 1 559 ? 7.633 29.218 -34.816 1.00 71.56 559 PRO A CA 1
ATOM 4561 C C . PRO A 1 559 ? 8.258 29.655 -36.149 1.00 71.56 559 PRO A C 1
ATOM 4563 O O . PRO A 1 559 ? 7.582 30.253 -36.976 1.00 71.56 559 PRO A O 1
ATOM 4566 N N . ILE A 1 560 ? 9.526 29.302 -36.398 1.00 70.31 560 ILE A N 1
ATOM 4567 C CA . ILE A 1 560 ? 10.266 29.656 -37.621 1.00 70.31 560 ILE A CA 1
ATOM 4568 C C . ILE A 1 560 ? 9.557 29.132 -38.881 1.00 70.31 560 ILE A C 1
ATOM 4570 O O . ILE A 1 560 ? 9.506 29.817 -39.902 1.00 70.31 560 ILE A O 1
ATOM 4574 N N . PHE A 1 561 ? 8.934 27.951 -38.809 1.00 68.44 561 PHE A N 1
ATOM 4575 C CA . PHE A 1 561 ? 8.233 27.365 -39.954 1.00 68.44 561 PHE A CA 1
ATOM 4576 C C . PHE A 1 561 ? 6.897 28.037 -40.284 1.00 68.44 561 PHE A C 1
ATOM 4578 O O . PHE A 1 561 ? 6.294 27.680 -41.293 1.00 68.44 561 PHE A O 1
ATOM 4585 N N . GLN A 1 562 ? 6.439 29.023 -39.503 1.00 63.19 562 GLN A N 1
ATOM 4586 C CA . GLN A 1 562 ? 5.258 29.820 -39.850 1.00 63.19 562 GLN A CA 1
ATOM 4587 C C . GLN A 1 562 ? 5.470 30.624 -41.155 1.00 63.19 562 GLN A C 1
ATOM 4589 O O . GLN A 1 562 ? 4.509 30.848 -41.890 1.00 63.19 562 GLN A O 1
ATOM 4594 N N . ASN A 1 563 ? 6.723 30.956 -41.515 1.00 58.88 563 ASN A N 1
ATOM 4595 C CA . ASN A 1 563 ? 7.091 31.671 -42.747 1.00 58.88 563 ASN A CA 1
ATOM 4596 C C . ASN A 1 563 ? 7.723 30.754 -43.822 1.00 58.88 563 ASN A C 1
ATOM 4598 O O . ASN A 1 563 ? 8.935 30.777 -44.011 1.00 58.88 563 ASN A O 1
ATOM 4602 N N . ARG A 1 564 ? 6.868 29.997 -44.535 1.00 68.56 564 ARG A N 1
ATOM 4603 C CA . ARG A 1 564 ? 6.998 29.386 -45.893 1.00 68.56 564 ARG A CA 1
ATOM 4604 C C . ARG A 1 564 ? 8.335 28.732 -46.359 1.00 68.56 564 ARG A C 1
ATOM 4606 O O . ARG A 1 564 ? 9.380 28.745 -45.726 1.00 68.56 564 ARG A O 1
ATOM 4613 N N . GLU A 1 565 ? 8.213 28.098 -47.529 1.00 68.31 565 GLU A N 1
ATOM 4614 C CA . GLU A 1 565 ? 9.106 27.254 -48.352 1.00 68.31 565 GLU A CA 1
ATOM 4615 C C . GLU A 1 565 ? 10.625 27.533 -48.327 1.00 68.31 565 GLU A C 1
ATOM 4617 O O . GLU A 1 565 ? 11.404 26.597 -48.483 1.00 68.31 565 GLU A O 1
ATOM 4622 N N . SER A 1 566 ? 11.081 28.766 -48.072 1.00 74.81 566 SER A N 1
ATOM 4623 C CA . SER A 1 566 ? 12.515 29.101 -48.012 1.00 74.81 566 SER A CA 1
ATOM 4624 C C . SER A 1 566 ? 13.251 28.364 -46.890 1.00 74.81 566 SER A C 1
ATOM 4626 O O . SER A 1 566 ? 14.315 27.798 -47.131 1.00 74.81 566 SER A O 1
ATOM 4628 N N . HIS A 1 567 ? 12.663 28.296 -45.691 1.00 79.19 567 HIS A N 1
ATOM 4629 C CA . HIS A 1 567 ? 13.236 27.553 -44.564 1.00 79.19 567 HIS A CA 1
ATOM 4630 C C . HIS A 1 567 ? 13.250 26.047 -44.845 1.00 79.19 567 HIS A C 1
ATOM 4632 O O . HIS A 1 567 ? 14.170 25.348 -44.437 1.00 79.19 567 HIS A O 1
ATOM 4638 N N . PHE A 1 568 ? 12.252 25.539 -45.573 1.00 83.69 568 PHE A N 1
ATOM 4639 C CA . PHE A 1 568 ? 12.208 24.133 -45.974 1.00 83.69 568 PHE A CA 1
ATOM 4640 C C . PHE A 1 568 ? 13.293 23.797 -47.001 1.00 83.69 568 PHE A C 1
ATOM 4642 O O . PHE A 1 568 ? 13.975 22.782 -46.873 1.00 83.69 568 PHE A O 1
ATOM 4649 N N . ASN A 1 569 ? 13.504 24.683 -47.974 1.00 83.50 569 ASN A N 1
ATOM 4650 C CA . ASN A 1 569 ? 14.586 24.559 -48.945 1.00 83.50 569 ASN A CA 1
ATOM 4651 C C . ASN A 1 569 ? 15.957 24.634 -48.266 1.00 83.50 569 ASN A C 1
ATOM 4653 O O . ASN A 1 569 ? 16.852 23.880 -48.631 1.00 83.50 569 ASN A O 1
ATOM 4657 N N . GLU A 1 570 ? 16.117 25.483 -47.248 1.00 88.06 570 GLU A N 1
ATOM 4658 C CA . GLU A 1 570 ? 17.345 25.536 -46.452 1.00 88.06 570 GLU A CA 1
ATOM 4659 C C . GLU A 1 570 ? 17.588 24.231 -45.676 1.00 88.06 570 GLU A C 1
ATOM 4661 O O . GLU A 1 570 ? 18.714 23.738 -45.669 1.00 88.06 570 GLU A O 1
ATOM 4666 N N . VAL A 1 571 ? 16.546 23.614 -45.098 1.00 89.44 571 VAL A N 1
ATOM 4667 C CA . VAL A 1 571 ? 16.657 22.288 -44.454 1.00 89.44 571 VAL A CA 1
ATOM 4668 C C . VAL A 1 571 ? 17.150 21.218 -45.433 1.00 89.44 571 VAL A C 1
ATOM 4670 O O . VAL A 1 571 ? 17.901 20.328 -45.042 1.00 89.44 571 VAL A O 1
ATOM 4673 N N . LEU A 1 572 ? 16.749 21.291 -46.701 1.00 89.25 572 LEU A N 1
ATOM 4674 C CA . LEU A 1 572 ? 17.080 20.291 -47.722 1.00 89.25 572 LEU A CA 1
ATOM 4675 C C . LEU A 1 572 ? 18.301 20.649 -48.575 1.00 89.25 572 LEU A C 1
ATOM 4677 O O . LEU A 1 572 ? 18.656 19.902 -49.489 1.00 89.25 572 LEU A O 1
ATOM 4681 N N . LYS A 1 573 ? 18.936 21.788 -48.294 1.00 90.62 573 LYS A N 1
ATOM 4682 C CA . LYS A 1 573 ? 20.052 22.298 -49.080 1.00 90.62 573 LYS A CA 1
ATOM 4683 C C . LYS A 1 573 ? 21.225 21.319 -49.046 1.00 90.62 573 LYS A C 1
ATOM 4685 O O . LYS A 1 573 ? 21.587 20.816 -47.985 1.00 90.62 573 LYS A O 1
ATOM 4690 N N . ASP A 1 574 ? 21.809 21.058 -50.211 1.00 88.75 574 ASP A N 1
ATOM 4691 C CA . ASP A 1 574 ? 22.973 20.181 -50.381 1.00 88.75 574 ASP A CA 1
ATOM 4692 C C . ASP A 1 574 ? 22.750 18.723 -49.902 1.00 88.75 574 ASP A C 1
ATOM 4694 O O . ASP A 1 574 ? 23.707 17.966 -49.739 1.00 88.75 574 ASP A O 1
ATOM 4698 N N . LEU A 1 575 ? 21.489 18.305 -49.703 1.00 89.88 575 LEU A N 1
ATOM 4699 C CA . LEU A 1 575 ? 21.109 16.911 -49.457 1.00 89.88 575 LEU A CA 1
ATOM 4700 C C . LEU A 1 575 ? 20.700 16.226 -50.761 1.00 89.88 575 LEU A C 1
ATOM 4702 O O . LEU A 1 575 ? 20.052 16.826 -51.619 1.00 89.88 575 LEU A O 1
ATOM 4706 N N . ASN A 1 576 ? 21.009 14.937 -50.886 1.00 86.31 576 ASN A N 1
ATOM 4707 C CA . ASN A 1 576 ? 20.601 14.152 -52.047 1.00 86.31 576 ASN A CA 1
ATOM 4708 C C . ASN A 1 576 ? 19.187 13.592 -51.830 1.00 86.31 576 ASN A C 1
ATOM 4710 O O . ASN A 1 576 ? 19.027 12.545 -51.195 1.00 86.31 576 ASN A O 1
ATOM 4714 N N . TRP A 1 577 ? 18.161 14.302 -52.304 1.00 90.38 577 TRP A N 1
ATOM 4715 C CA . TRP A 1 577 ? 16.758 13.910 -52.150 1.00 90.38 577 TRP A CA 1
ATOM 4716 C C . TRP A 1 577 ? 16.023 13.787 -53.486 1.00 90.38 577 TRP A C 1
ATOM 4718 O O . TRP A 1 577 ? 16.380 14.406 -54.484 1.00 90.38 577 TRP A O 1
ATOM 4728 N N . THR A 1 578 ? 14.940 13.011 -53.479 1.00 88.06 578 THR A N 1
ATOM 4729 C CA . THR A 1 578 ? 13.986 12.895 -54.593 1.00 88.06 578 THR A CA 1
ATOM 4730 C C . THR A 1 578 ? 12.588 13.313 -54.143 1.00 88.06 578 THR A C 1
ATOM 4732 O O . THR A 1 578 ? 12.218 13.134 -52.980 1.00 88.06 578 THR A O 1
ATOM 4735 N N . GLU A 1 579 ? 11.811 13.928 -55.032 1.00 85.06 579 GLU A N 1
ATOM 4736 C CA . GLU A 1 579 ? 10.401 14.221 -54.765 1.00 85.06 579 GLU A CA 1
ATOM 4737 C C . GLU A 1 579 ? 9.557 12.976 -55.039 1.00 85.06 579 GLU A C 1
ATOM 4739 O O . GLU A 1 579 ? 9.672 12.362 -56.097 1.00 85.06 579 GLU A O 1
ATOM 4744 N N . SER A 1 580 ? 8.699 12.621 -54.083 1.00 78.81 580 SER A N 1
ATOM 4745 C CA . SER A 1 580 ? 7.691 11.579 -54.253 1.00 78.81 580 SER A CA 1
ATOM 4746 C C . SER A 1 580 ? 6.297 12.197 -54.192 1.00 78.81 580 SER A C 1
ATOM 4748 O O . SER A 1 580 ? 5.975 12.980 -53.289 1.00 78.81 580 SER A O 1
ATOM 4750 N N . VAL A 1 581 ? 5.484 11.852 -55.192 1.00 65.19 581 VAL A N 1
ATOM 4751 C CA . VAL A 1 581 ? 4.087 12.269 -55.331 1.00 65.19 581 VAL A CA 1
ATOM 4752 C C . VAL A 1 581 ? 3.219 11.039 -55.061 1.00 65.19 581 VAL A C 1
ATOM 4754 O O . VAL A 1 581 ? 2.804 10.340 -55.980 1.00 65.19 581 VAL A O 1
ATOM 4757 N N . GLY A 1 582 ? 3.010 10.723 -53.782 1.00 64.12 582 GLY A N 1
ATOM 4758 C CA . GLY A 1 582 ? 2.238 9.560 -53.339 1.00 64.12 582 GLY A CA 1
ATOM 4759 C C . GLY A 1 582 ? 2.798 8.938 -52.060 1.00 64.12 582 GLY A C 1
ATOM 4760 O O . GLY A 1 582 ? 3.687 9.494 -51.418 1.00 64.12 582 GLY A O 1
ATOM 4761 N N . ASN A 1 583 ? 2.265 7.777 -51.668 1.00 71.00 583 ASN A N 1
ATOM 4762 C CA . ASN A 1 583 ? 2.681 7.110 -50.434 1.00 71.00 583 ASN A CA 1
ATOM 4763 C C . ASN A 1 583 ? 3.793 6.059 -50.630 1.00 71.00 583 ASN A C 1
ATOM 4765 O O . ASN A 1 583 ? 4.367 5.651 -49.638 1.00 71.00 583 ASN A O 1
ATOM 4769 N N . ASP A 1 584 ? 4.137 5.624 -51.852 1.00 71.44 584 ASP A N 1
ATOM 4770 C CA . ASP A 1 584 ? 5.316 4.780 -52.186 1.00 71.44 584 ASP A CA 1
ATOM 4771 C C . ASP A 1 584 ? 5.604 3.536 -51.299 1.00 71.44 584 ASP A C 1
ATOM 4773 O O . ASP A 1 584 ? 6.721 3.011 -51.296 1.00 71.44 584 ASP A O 1
ATOM 4777 N N . GLY A 1 585 ? 4.606 3.029 -50.565 1.00 74.25 585 GLY A N 1
ATOM 4778 C CA . GLY A 1 585 ? 4.763 1.951 -49.574 1.00 74.25 585 GLY A CA 1
ATOM 4779 C C . GLY A 1 585 ? 5.219 2.416 -48.179 1.00 74.25 585 GLY A C 1
ATOM 4780 O O . GLY A 1 585 ? 5.469 1.589 -47.303 1.00 74.25 585 GLY A O 1
ATOM 4781 N N . ARG A 1 586 ? 5.308 3.729 -47.946 1.00 79.94 586 ARG A N 1
ATOM 4782 C CA . ARG A 1 586 ? 5.584 4.349 -46.649 1.00 79.94 586 ARG A CA 1
ATOM 4783 C C . ARG A 1 586 ? 4.478 4.009 -45.639 1.00 79.94 586 ARG A C 1
ATOM 4785 O O . ARG A 1 586 ? 3.289 4.106 -45.965 1.00 79.94 586 ARG A O 1
ATOM 4792 N N . PRO A 1 587 ? 4.830 3.665 -44.387 1.00 78.75 587 PRO A N 1
ATOM 4793 C CA . PRO A 1 587 ? 3.839 3.384 -43.357 1.00 78.75 587 PRO A CA 1
ATOM 4794 C C . PRO A 1 587 ? 2.927 4.589 -43.099 1.00 78.75 587 PRO A C 1
ATOM 4796 O O . PRO A 1 587 ? 3.395 5.669 -42.741 1.00 78.75 587 PRO A O 1
ATOM 4799 N N . LEU A 1 588 ? 1.613 4.382 -43.217 1.00 75.06 588 LEU A N 1
ATOM 4800 C CA . LEU A 1 588 ? 0.600 5.406 -42.927 1.00 75.06 588 LEU A CA 1
ATOM 4801 C C . LEU A 1 588 ? 0.449 5.695 -41.434 1.00 75.06 588 LEU A C 1
ATOM 4803 O O . LEU A 1 588 ? -0.179 6.680 -41.048 1.00 75.06 588 LEU A O 1
ATOM 4807 N N . THR A 1 589 ? 1.008 4.836 -40.587 1.00 70.88 589 THR A N 1
ATOM 4808 C CA . THR A 1 589 ? 0.970 4.980 -39.139 1.00 70.88 589 THR A CA 1
ATOM 4809 C C . THR A 1 589 ? 2.350 4.809 -38.541 1.00 70.88 589 THR A C 1
ATOM 4811 O O . THR A 1 589 ? 2.994 3.789 -38.774 1.00 70.88 589 THR A O 1
ATOM 4814 N N . VAL A 1 590 ? 2.754 5.765 -37.708 1.00 71.44 590 VAL A N 1
ATOM 4815 C CA . VAL A 1 590 ? 3.883 5.604 -36.788 1.00 71.44 590 VAL A CA 1
ATOM 4816 C C . VAL A 1 590 ? 3.313 5.474 -35.384 1.00 71.44 590 VAL A C 1
ATOM 4818 O O . VAL A 1 590 ? 2.516 6.310 -34.943 1.00 71.44 590 VAL A O 1
ATOM 4821 N N . LYS A 1 591 ? 3.670 4.390 -34.697 1.00 69.56 591 LYS A N 1
ATOM 4822 C CA . LYS A 1 591 ? 3.248 4.148 -33.320 1.00 69.56 591 LYS A CA 1
ATOM 4823 C C . LYS A 1 591 ? 4.205 4.900 -32.395 1.00 69.56 591 LYS A C 1
ATOM 4825 O O . LYS A 1 591 ? 5.381 4.569 -32.346 1.00 69.56 591 LYS A O 1
ATOM 4830 N N . ILE A 1 592 ? 3.709 5.949 -31.739 1.00 66.38 592 ILE A N 1
ATOM 4831 C CA . ILE A 1 592 ? 4.521 6.824 -30.875 1.00 66.38 592 ILE A CA 1
ATOM 4832 C C . ILE A 1 592 ? 4.401 6.414 -29.395 1.00 66.38 592 ILE A C 1
ATOM 4834 O O . ILE A 1 592 ? 5.357 6.576 -28.636 1.00 66.38 592 ILE A O 1
ATOM 4838 N N . ASP A 1 593 ? 3.241 5.879 -28.996 1.00 61.91 593 ASP A N 1
ATOM 4839 C CA . ASP A 1 593 ? 2.982 5.257 -27.692 1.00 61.91 593 ASP A CA 1
ATOM 4840 C C . ASP A 1 593 ? 1.969 4.095 -27.817 1.00 61.91 593 ASP A C 1
ATOM 4842 O O . ASP A 1 593 ? 1.273 3.975 -28.835 1.00 61.91 593 ASP A O 1
ATOM 4846 N N . ASP A 1 594 ? 1.925 3.207 -26.813 1.00 54.28 594 ASP A N 1
ATOM 4847 C CA . ASP A 1 594 ? 1.007 2.058 -26.773 1.00 54.28 594 ASP A CA 1
ATOM 4848 C C . ASP A 1 594 ? -0.445 2.431 -26.457 1.00 54.28 594 ASP A C 1
ATOM 4850 O O . ASP A 1 594 ? -1.343 1.695 -26.874 1.00 54.28 594 ASP A O 1
ATOM 4854 N N . GLU A 1 595 ? -0.704 3.537 -25.748 1.00 48.06 595 GLU A N 1
ATOM 4855 C CA . GLU A 1 595 ? -2.036 3.774 -25.186 1.00 48.06 595 GLU A CA 1
ATOM 4856 C C . GLU A 1 595 ? -2.930 4.763 -25.945 1.00 48.06 595 GLU A C 1
ATOM 4858 O O . GLU A 1 595 ? -4.130 4.522 -25.892 1.00 48.06 595 GLU A O 1
ATOM 4863 N N . MET A 1 596 ? -2.480 5.788 -26.698 1.00 47.53 596 MET A N 1
ATOM 4864 C CA . MET A 1 596 ? -3.440 6.695 -27.386 1.00 47.53 596 MET A CA 1
ATOM 4865 C C . MET A 1 596 ? -2.966 7.491 -28.621 1.00 47.53 596 MET A C 1
ATOM 4867 O O . MET A 1 596 ? -3.794 8.197 -29.207 1.00 47.53 596 MET A O 1
ATOM 4871 N N . ARG A 1 597 ? -1.709 7.432 -29.085 1.00 54.91 597 ARG A N 1
ATOM 4872 C CA . ARG A 1 597 ? -1.238 8.336 -30.163 1.00 54.91 597 ARG A CA 1
ATOM 4873 C C . ARG A 1 597 ? -0.579 7.597 -31.326 1.00 54.91 597 ARG A C 1
ATOM 4875 O O . ARG A 1 597 ? 0.640 7.556 -31.476 1.00 54.91 597 ARG A O 1
ATOM 4882 N N . THR A 1 598 ? -1.406 7.073 -32.231 1.00 55.12 598 THR A N 1
ATOM 4883 C CA . THR A 1 598 ? -0.948 6.708 -33.581 1.00 55.12 598 THR A CA 1
ATOM 4884 C C . THR A 1 598 ? -0.856 7.962 -34.440 1.00 55.12 598 THR A C 1
ATOM 4886 O O . THR A 1 598 ? -1.859 8.629 -34.705 1.00 55.12 598 THR A O 1
ATOM 4889 N N . TYR A 1 599 ? 0.345 8.284 -34.913 1.00 59.91 599 TYR A N 1
ATOM 4890 C CA . TYR A 1 599 ? 0.509 9.330 -35.911 1.00 59.91 599 TYR A CA 1
ATOM 4891 C C . TYR A 1 599 ? 0.029 8.798 -37.258 1.00 59.91 599 TYR A C 1
ATOM 4893 O O . TYR A 1 599 ? 0.669 7.918 -37.823 1.00 59.91 599 TYR A O 1
ATOM 4901 N N . ARG A 1 600 ? -1.098 9.313 -37.766 1.00 59.19 600 ARG A N 1
ATOM 4902 C CA . ARG A 1 600 ? -1.585 9.010 -39.119 1.00 59.19 600 ARG A CA 1
ATOM 4903 C C . ARG A 1 600 ? -1.006 10.003 -40.123 1.00 59.19 600 ARG A C 1
ATOM 4905 O O . ARG A 1 600 ? -1.336 11.194 -40.072 1.00 59.19 600 ARG A O 1
ATOM 4912 N N . VAL A 1 601 ? -0.169 9.507 -41.025 1.00 58.03 601 VAL A N 1
ATOM 4913 C CA . VAL A 1 601 ? 0.313 10.217 -42.214 1.00 58.03 601 VAL A CA 1
ATOM 4914 C C . VAL A 1 601 ? -0.850 10.275 -43.214 1.00 58.03 601 VAL A C 1
ATOM 4916 O O . VAL A 1 601 ? -1.513 9.263 -43.435 1.00 58.03 601 VAL A O 1
ATOM 4919 N N . ARG A 1 602 ? -1.160 11.447 -43.785 1.00 57.03 602 ARG A N 1
ATOM 4920 C CA . ARG A 1 602 ? -2.168 11.539 -44.857 1.00 57.03 602 ARG A CA 1
ATOM 4921 C C . ARG A 1 602 ? -1.523 11.090 -46.174 1.00 57.03 602 ARG A C 1
ATOM 4923 O O . ARG A 1 602 ? -0.390 11.463 -46.454 1.00 57.03 602 ARG A O 1
ATOM 4930 N N . GLU A 1 603 ? -2.247 10.325 -46.990 1.00 54.50 603 GLU A N 1
ATOM 4931 C CA . GLU A 1 603 ? -1.752 9.755 -48.263 1.00 54.50 603 GLU A CA 1
ATOM 4932 C C . GLU A 1 603 ? -1.309 10.797 -49.308 1.00 54.50 603 GLU A C 1
ATOM 4934 O O . GLU A 1 603 ? -0.622 10.446 -50.262 1.00 54.50 603 GLU A O 1
ATOM 4939 N N . VAL A 1 604 ? -1.683 12.069 -49.135 1.00 51.97 604 VAL A N 1
ATOM 4940 C CA . VAL A 1 604 ? -1.628 13.104 -50.184 1.00 51.97 604 VAL A CA 1
ATOM 4941 C C . VAL A 1 604 ? -0.504 14.136 -49.982 1.00 51.97 604 VAL A C 1
ATOM 4943 O O . VAL A 1 604 ? -0.410 15.103 -50.736 1.00 51.97 604 VAL A O 1
ATOM 4946 N N . ASP A 1 605 ? 0.352 13.968 -48.971 1.00 61.81 605 ASP A N 1
ATOM 4947 C CA . ASP A 1 605 ? 1.405 14.947 -48.673 1.00 61.81 605 ASP A CA 1
ATOM 4948 C C . ASP A 1 605 ? 2.617 14.756 -49.609 1.00 61.81 605 ASP A C 1
ATOM 4950 O O . ASP A 1 605 ? 3.232 13.688 -49.617 1.00 61.81 605 ASP A O 1
ATOM 4954 N N . ARG A 1 606 ? 2.994 15.802 -50.373 1.00 74.31 606 ARG A N 1
ATOM 4955 C CA . ARG A 1 606 ? 4.262 15.834 -51.133 1.00 74.31 606 ARG A CA 1
ATOM 4956 C C . ARG A 1 606 ? 5.425 15.664 -50.165 1.00 74.31 606 ARG A C 1
ATOM 4958 O O . ARG A 1 606 ? 5.569 16.454 -49.229 1.00 74.31 606 ARG A O 1
ATOM 4965 N N . VAL A 1 607 ? 6.270 14.666 -50.407 1.00 83.81 607 VAL A N 1
ATOM 4966 C CA . VAL A 1 607 ? 7.408 14.365 -49.530 1.00 83.81 607 VAL A CA 1
ATOM 4967 C C . VAL A 1 607 ? 8.729 14.389 -50.276 1.00 83.81 607 VAL A C 1
ATOM 4969 O O . VAL A 1 607 ? 8.793 14.323 -51.506 1.00 83.81 607 VAL A O 1
ATOM 4972 N N . ARG A 1 608 ? 9.800 14.562 -49.507 1.00 88.94 608 ARG A N 1
ATOM 4973 C CA . ARG A 1 608 ? 11.179 14.627 -49.986 1.00 88.94 608 ARG A CA 1
ATOM 4974 C C . ARG A 1 608 ? 11.923 13.442 -49.390 1.00 88.94 608 ARG A C 1
ATOM 4976 O O . ARG A 1 608 ? 12.076 13.367 -48.174 1.00 88.94 608 ARG A O 1
ATOM 4983 N N . ASN A 1 609 ? 12.304 12.491 -50.232 1.00 90.38 609 ASN A N 1
ATOM 4984 C CA . ASN A 1 609 ? 12.898 11.228 -49.814 1.00 90.38 609 ASN A CA 1
ATOM 4985 C C . ASN A 1 609 ? 14.420 11.309 -49.884 1.00 90.38 609 ASN A C 1
ATOM 4987 O O . ASN A 1 609 ? 14.987 11.502 -50.957 1.00 90.38 609 ASN A O 1
ATOM 4991 N N . LEU A 1 610 ? 15.060 11.115 -48.738 1.00 91.94 610 LEU A N 1
ATOM 4992 C CA . LEU A 1 610 ? 16.496 10.917 -48.585 1.00 91.94 610 LEU A CA 1
ATOM 4993 C C . LEU A 1 610 ? 16.772 9.415 -48.557 1.00 91.94 610 LEU A C 1
ATOM 4995 O O . LEU A 1 610 ? 16.102 8.686 -47.829 1.00 91.94 610 LEU A O 1
ATOM 4999 N N . VAL A 1 611 ? 17.756 8.945 -49.318 1.00 90.88 611 VAL A N 1
ATOM 5000 C CA . VAL A 1 611 ? 18.167 7.532 -49.299 1.00 90.88 611 VAL A CA 1
ATOM 5001 C C . VAL A 1 611 ? 19.513 7.413 -48.602 1.00 90.88 611 VAL A C 1
ATOM 5003 O O . VAL A 1 611 ? 20.445 8.156 -48.918 1.00 90.88 611 VAL A O 1
ATOM 5006 N N . ARG A 1 612 ? 19.597 6.488 -47.646 1.00 91.69 612 ARG A N 1
ATOM 5007 C CA . ARG A 1 612 ? 20.827 6.111 -46.947 1.00 91.69 612 ARG A CA 1
ATOM 5008 C C . ARG A 1 612 ? 21.475 4.911 -47.638 1.00 91.69 612 ARG A C 1
ATOM 5010 O O . ARG A 1 612 ? 20.799 4.121 -48.294 1.00 91.69 612 ARG A O 1
ATOM 5017 N N . SER A 1 613 ? 22.788 4.757 -47.487 1.00 87.00 613 SER A N 1
ATOM 5018 C CA . SER A 1 613 ? 23.582 3.712 -48.160 1.00 87.00 613 SER A CA 1
ATOM 5019 C C . SER A 1 613 ? 23.142 2.270 -47.865 1.00 87.00 613 SER A C 1
ATOM 5021 O O . SER A 1 613 ? 23.411 1.379 -48.664 1.00 87.00 613 SER A O 1
ATOM 5023 N N . ASP A 1 614 ? 22.437 2.032 -46.758 1.00 88.38 614 ASP A N 1
ATOM 5024 C CA . ASP A 1 614 ? 21.861 0.734 -46.379 1.00 88.38 614 ASP A CA 1
ATOM 5025 C C . ASP A 1 614 ? 20.454 0.482 -46.963 1.00 88.38 614 ASP A C 1
ATOM 5027 O O . ASP A 1 614 ? 19.822 -0.532 -46.660 1.00 88.38 614 ASP A O 1
ATOM 5031 N N . GLY A 1 615 ? 19.956 1.387 -47.812 1.00 88.12 615 GLY A N 1
ATOM 5032 C CA . GLY A 1 615 ? 18.651 1.287 -48.467 1.00 88.12 615 GLY A CA 1
ATOM 5033 C C . GLY A 1 615 ? 17.474 1.780 -47.621 1.00 88.12 615 GLY A C 1
ATOM 5034 O O . GLY A 1 615 ? 16.326 1.625 -48.041 1.00 88.12 615 GLY A O 1
ATOM 5035 N N . MET A 1 616 ? 17.728 2.370 -46.448 1.00 91.69 616 MET A N 1
ATOM 5036 C CA . MET A 1 616 ? 16.691 3.045 -45.666 1.00 91.69 616 MET A CA 1
ATOM 5037 C C . MET A 1 616 ? 16.305 4.376 -46.323 1.00 91.69 616 MET A C 1
ATOM 5039 O O . MET A 1 616 ? 17.158 5.121 -46.811 1.00 91.69 616 MET A O 1
ATOM 5043 N N . ILE A 1 617 ? 15.010 4.681 -46.316 1.00 91.62 617 ILE A N 1
ATOM 5044 C CA . ILE A 1 617 ? 14.422 5.889 -46.892 1.00 91.62 617 ILE A CA 1
ATOM 5045 C C . ILE A 1 617 ? 13.922 6.772 -45.754 1.00 91.62 617 ILE A C 1
ATOM 5047 O O . ILE A 1 617 ? 13.163 6.326 -44.899 1.00 91.62 617 ILE A O 1
ATOM 5051 N N . GLY A 1 618 ? 14.340 8.030 -45.753 1.00 92.19 618 GLY A N 1
ATOM 5052 C CA . GLY A 1 618 ? 13.888 9.059 -44.833 1.00 92.19 618 GLY A CA 1
ATOM 5053 C C . GLY A 1 618 ? 13.017 10.076 -45.562 1.00 92.19 618 GLY A C 1
ATOM 5054 O O . GLY A 1 618 ? 13.521 10.852 -46.371 1.00 92.19 618 GLY A O 1
ATOM 5055 N N . SER A 1 619 ? 11.715 10.084 -45.292 1.00 90.38 619 SER A N 1
ATOM 5056 C CA . SER A 1 619 ? 10.755 11.001 -45.914 1.00 90.38 619 SER A CA 1
ATOM 5057 C C . SER A 1 619 ? 10.562 12.250 -45.064 1.00 90.38 619 SER A C 1
ATOM 5059 O O . SER A 1 619 ? 10.043 12.164 -43.952 1.00 90.38 619 SER A O 1
ATOM 5061 N N . VAL A 1 620 ? 10.928 13.410 -45.607 1.00 89.69 620 VAL A N 1
ATOM 5062 C CA . VAL A 1 620 ? 10.733 14.729 -44.996 1.00 89.69 620 VAL A CA 1
ATOM 5063 C C . VAL A 1 620 ? 9.447 15.370 -45.534 1.00 89.69 620 VAL A C 1
ATOM 5065 O O . VAL A 1 620 ? 9.198 15.363 -46.742 1.00 89.69 620 VAL A O 1
ATOM 5068 N N . SER A 1 621 ? 8.632 15.948 -44.650 1.00 85.56 621 SER A N 1
ATOM 5069 C CA . SER A 1 621 ? 7.404 16.679 -44.998 1.00 85.56 621 SER A CA 1
ATOM 5070 C C . SER A 1 621 ? 7.101 17.810 -44.014 1.00 85.56 621 SER A C 1
ATOM 5072 O O . SER A 1 621 ? 7.569 17.793 -42.875 1.00 85.56 621 SER A O 1
ATOM 5074 N N . LEU A 1 622 ? 6.301 18.785 -44.451 1.00 82.06 622 LEU A N 1
ATOM 5075 C CA . LEU A 1 622 ? 5.736 19.829 -43.596 1.00 82.06 622 LEU A CA 1
ATOM 5076 C C . LEU A 1 622 ? 4.238 19.606 -43.417 1.00 82.06 622 LEU A C 1
ATOM 5078 O O . LEU A 1 622 ? 3.526 19.356 -44.386 1.00 82.06 622 LEU A O 1
ATOM 5082 N N . ARG A 1 623 ? 3.744 19.759 -42.188 1.00 74.62 623 ARG A N 1
ATOM 5083 C CA . ARG A 1 623 ? 2.325 19.592 -41.870 1.00 74.62 623 ARG A CA 1
ATOM 5084 C C . ARG A 1 623 ? 1.809 20.732 -41.003 1.00 74.62 623 ARG A C 1
ATOM 5086 O O . ARG A 1 623 ? 2.434 21.097 -40.010 1.00 74.62 623 ARG A O 1
ATOM 5093 N N . LYS A 1 624 ? 0.627 21.255 -41.336 1.00 66.88 624 LYS A N 1
ATOM 5094 C CA . LYS A 1 624 ? -0.115 22.181 -40.467 1.00 66.88 624 LYS A CA 1
ATOM 5095 C C . LYS A 1 624 ? -0.801 21.374 -39.355 1.00 66.88 624 LYS A C 1
ATOM 5097 O O . LYS A 1 624 ? -1.472 20.380 -39.645 1.00 66.88 624 LYS A O 1
ATOM 5102 N N . ALA A 1 625 ? -0.592 21.745 -38.090 1.00 57.44 625 ALA A N 1
ATOM 5103 C CA . ALA A 1 625 ? -1.279 21.105 -36.968 1.00 57.44 625 ALA A CA 1
ATOM 5104 C C . ALA A 1 625 ? -2.809 21.272 -37.093 1.00 57.44 625 ALA A C 1
ATOM 5106 O O . ALA A 1 625 ? -3.281 22.288 -37.595 1.00 57.44 625 ALA A O 1
ATOM 5107 N N . ILE A 1 626 ? -3.574 20.266 -36.654 1.00 52.00 626 ILE A N 1
ATOM 5108 C CA . ILE A 1 626 ? -5.054 20.290 -36.652 1.00 52.00 626 ILE A CA 1
ATOM 5109 C C . ILE A 1 626 ? -5.596 20.968 -35.371 1.00 52.00 626 ILE A C 1
ATOM 5111 O O . ILE A 1 626 ? -6.774 21.302 -35.291 1.00 52.00 626 ILE A O 1
ATOM 5115 N N . ASP A 1 627 ? -4.734 21.217 -34.382 1.00 43.62 627 ASP A N 1
ATOM 5116 C CA . ASP A 1 627 ? -5.110 21.795 -33.089 1.00 43.62 627 ASP A CA 1
ATOM 5117 C C . ASP A 1 627 ? -5.127 23.336 -33.121 1.00 43.62 627 ASP A C 1
ATOM 5119 O O . ASP A 1 627 ? -4.489 23.951 -33.971 1.00 43.62 627 ASP A O 1
ATOM 5123 N N . LYS A 1 628 ? -5.827 23.960 -32.156 1.00 39.09 628 LYS A N 1
ATOM 5124 C CA . LYS A 1 628 ? -6.122 25.412 -32.025 1.00 39.09 628 LYS A CA 1
ATOM 5125 C C . LYS A 1 628 ? -4.911 26.376 -32.026 1.00 39.09 628 LYS A C 1
ATOM 5127 O O . LYS A 1 628 ? -5.103 27.577 -31.869 1.00 39.09 628 LYS A O 1
ATOM 5132 N N . ILE A 1 629 ? -3.687 25.879 -32.189 1.00 45.62 629 ILE A N 1
ATOM 5133 C CA . ILE A 1 629 ? -2.453 26.662 -32.308 1.00 45.62 629 ILE A CA 1
ATOM 5134 C C . ILE A 1 629 ? -1.880 26.369 -33.700 1.00 45.62 629 ILE A C 1
ATOM 5136 O O . ILE A 1 629 ? -1.409 25.259 -33.953 1.00 45.62 629 ILE A O 1
ATOM 5140 N N . GLU A 1 630 ? -1.941 27.343 -34.612 1.00 49.44 630 GLU A N 1
ATOM 5141 C CA . GLU A 1 630 ? -1.473 27.235 -36.003 1.00 49.44 630 GLU A CA 1
ATOM 5142 C C . GLU A 1 630 ? 0.062 27.095 -36.112 1.00 49.44 630 GLU A C 1
ATOM 5144 O O . GLU A 1 630 ? 0.756 27.974 -36.613 1.00 49.44 630 GLU A O 1
ATOM 5149 N N . ASN A 1 631 ? 0.624 25.971 -35.665 1.00 63.88 631 ASN A N 1
ATOM 5150 C CA . ASN A 1 631 ? 2.052 25.684 -35.790 1.00 63.88 631 ASN A CA 1
ATOM 5151 C C . ASN A 1 631 ? 2.307 24.668 -36.911 1.00 63.88 631 ASN A C 1
ATOM 5153 O O . ASN A 1 631 ? 1.727 23.577 -36.936 1.00 63.88 631 ASN A O 1
ATOM 5157 N N . ILE A 1 632 ? 3.192 25.032 -37.845 1.00 74.44 632 ILE A N 1
ATOM 5158 C CA . ILE A 1 632 ? 3.717 24.132 -38.878 1.00 74.44 632 ILE A CA 1
ATOM 5159 C C . ILE A 1 632 ? 4.770 23.219 -38.240 1.00 74.44 632 ILE A C 1
ATOM 5161 O O . ILE A 1 632 ? 5.602 23.658 -37.444 1.00 74.44 632 ILE A O 1
ATOM 5165 N N . ARG A 1 633 ? 4.714 21.930 -38.579 1.00 81.31 633 ARG A N 1
ATOM 5166 C CA . ARG A 1 633 ? 5.603 20.885 -38.068 1.00 81.31 633 ARG A CA 1
ATOM 5167 C C . ARG A 1 633 ? 6.393 20.273 -39.215 1.00 81.31 633 ARG A C 1
ATOM 5169 O O . ARG A 1 633 ? 5.799 19.939 -40.239 1.00 81.31 633 ARG A O 1
ATOM 5176 N N . LEU A 1 634 ? 7.697 20.101 -39.030 1.00 88.00 634 LEU A N 1
ATOM 5177 C CA . LEU A 1 634 ? 8.536 19.293 -39.908 1.00 88.00 634 LEU A CA 1
ATOM 5178 C C . LEU A 1 634 ? 8.592 17.868 -39.380 1.00 88.00 634 LEU A C 1
ATOM 5180 O O . LEU A 1 634 ? 8.759 17.637 -38.182 1.00 88.00 634 LEU A O 1
ATOM 5184 N N . ILE A 1 635 ? 8.420 16.920 -40.291 1.00 87.50 635 ILE A N 1
ATOM 5185 C CA . ILE A 1 635 ? 8.280 15.506 -39.979 1.00 87.50 635 ILE A CA 1
ATOM 5186 C C . ILE A 1 635 ? 9.227 14.733 -40.866 1.00 87.50 635 ILE A C 1
ATOM 5188 O O . ILE A 1 635 ? 9.193 14.873 -42.087 1.00 87.50 635 ILE A O 1
ATOM 5192 N N . PHE A 1 636 ? 10.045 13.910 -40.232 1.00 91.06 636 PHE A N 1
ATOM 5193 C CA . PHE A 1 636 ? 10.980 13.011 -40.866 1.00 91.06 636 PHE A CA 1
ATOM 5194 C C . PHE A 1 636 ? 10.675 11.582 -40.419 1.00 91.06 636 PHE A C 1
ATOM 5196 O O . PHE A 1 636 ? 10.745 11.262 -39.233 1.00 91.06 636 PHE A O 1
ATOM 5203 N N . GLN A 1 637 ? 10.291 10.737 -41.371 1.00 90.12 637 GLN A N 1
ATOM 5204 C CA . GLN A 1 637 ? 9.898 9.353 -41.127 1.00 90.12 637 GLN A CA 1
ATOM 5205 C C . GLN A 1 637 ? 10.841 8.414 -41.864 1.00 90.12 637 GLN A C 1
ATOM 5207 O O . GLN A 1 637 ? 11.005 8.531 -43.077 1.00 90.12 637 GLN A O 1
ATOM 5212 N N . VAL A 1 638 ? 11.409 7.457 -41.142 1.00 90.56 638 VAL A N 1
ATOM 5213 C CA . VAL A 1 638 ? 12.343 6.474 -41.682 1.00 90.56 638 VAL A CA 1
ATOM 5214 C C . VAL A 1 638 ? 11.624 5.150 -41.916 1.00 90.56 638 VAL A C 1
ATOM 5216 O O . VAL A 1 638 ? 10.856 4.678 -41.081 1.00 90.56 638 VAL A O 1
ATOM 5219 N N . TRP A 1 639 ? 11.842 4.559 -43.084 1.00 89.38 639 TRP A N 1
ATOM 5220 C CA . TRP A 1 639 ? 11.203 3.320 -43.510 1.00 89.38 639 TRP A CA 1
ATOM 5221 C C . TRP A 1 639 ? 12.056 2.616 -44.567 1.00 89.38 639 TRP A C 1
ATOM 5223 O O . TRP A 1 639 ? 13.065 3.139 -45.038 1.00 89.38 639 TRP A O 1
ATOM 5233 N N . ARG A 1 640 ? 11.655 1.406 -44.950 1.00 87.31 640 ARG A N 1
ATOM 5234 C CA . ARG A 1 640 ? 12.261 0.653 -46.048 1.00 87.31 640 ARG A CA 1
ATOM 5235 C C . ARG A 1 640 ? 11.164 0.255 -47.019 1.00 87.31 640 ARG A C 1
ATOM 5237 O O . ARG A 1 640 ? 10.082 -0.134 -46.580 1.00 87.31 640 ARG A O 1
ATOM 5244 N N . ARG A 1 641 ? 11.436 0.335 -48.323 1.00 81.25 641 ARG A N 1
ATOM 5245 C CA . ARG A 1 641 ? 10.499 -0.149 -49.342 1.00 81.25 641 ARG A CA 1
ATOM 5246 C C . ARG A 1 641 ? 10.308 -1.651 -49.133 1.00 81.25 641 ARG A C 1
ATOM 5248 O O . ARG A 1 641 ? 11.291 -2.391 -49.139 1.00 81.25 641 ARG A O 1
ATOM 5255 N N . GLN A 1 642 ? 9.075 -2.078 -48.876 1.00 68.62 642 GLN A N 1
ATOM 5256 C CA . GLN A 1 642 ? 8.752 -3.501 -48.906 1.00 68.62 642 GLN A CA 1
ATOM 5257 C C . GLN A 1 642 ? 8.902 -3.968 -50.355 1.00 68.62 642 GLN A C 1
ATOM 5259 O O . GLN A 1 642 ? 8.416 -3.296 -51.266 1.00 68.62 642 GLN A O 1
ATOM 5264 N N . THR A 1 643 ? 9.665 -5.041 -50.540 1.00 56.38 643 THR A N 1
ATOM 5265 C CA . THR A 1 643 ? 9.880 -5.712 -51.827 1.00 56.38 643 THR A CA 1
ATOM 5266 C C . THR A 1 643 ? 8.770 -6.686 -52.127 1.00 56.38 643 THR A C 1
ATOM 5268 O O . THR A 1 643 ? 8.350 -7.362 -51.159 1.00 56.38 643 THR A O 1
#

Organism: NCBI:txid1611254

Secondary structure (DSSP, 8-state):
-PPPPPPPHHHHHHHHHHHHTT--HHHHHHHHT--HHHHHHHHH-TTTTTT----PPPPSS-HHHHHHHHHHHTT----HHHHHHHTT--S-HHHHHHHHHT-TT----PPPP-----HHHHHHHHHHHHHTTT--GGGEEEEEEEEEETT--TT-------TTSPPPPPP--SS---EEEEEEEEETTEEPPPEEE-SS--HHHHHHHHHHHHHHHHHHTGGG--EE-----TTTSSHHHHHHHHHTT--B----TT-GGG-THHHHHHHHHHHHTGGG---SSHHHHHHHHHHHHHT--HHHHHHHHTTHHHHHHHHHHTTTSPPP--SSHHHHHHHHHHHHS-PPPEEEEEE-SSS-EEEEEETTEEEEEEEEEEE---S-S-SSEEEEEE-SS-EEEEEEEE--S-HHHHHHHHHHHHHHHHT--EEEEEE-SHHHHHHHHHH-SEEEEEEE-TTS--SHHHHHHHHHH-EEEEEEEEE---S-TT--B-SPP--SEEEEESGGGB-HHHHHT---SEEEEES----HHHHHHHHHHHHHTSS-TT--EEEEE-GGGGSTTHHHHHHTTT--EEEESS-TT--SEEE--SSS-EEE--TT--EEEEE-TTS-EEEEEEEE-SSSS--EEEEEEEE----

InterPro domains:
  IPR009057 Homedomain-like superfamily [SSF46689] (2-51)
  IPR009057 Homedomain-like superfamily [SSF46689] (59-102)
  IPR012885 Sdz-33, F-box domain [PF07735] (499-556)
  IPR025898 Tc3 transposase, DNA binding domain [PF11427] (3-51)
  IPR036388 Winged helix-like DNA-binding domain superfamily [G3DSA:1.10.10.10] (61-103)
  IPR036397 Ribonuclease H superfamily [G3DSA:3.30.420.10] (108-329)
  IPR038717 Tc1-like transposase, DDE domain [PF13358] (140-289)
  IPR048703 Transposable element Tc3 transposase-like, DNA-binding HTH domain [PF21517] (64-100)

Foldseek 3Di:
DDDFDAQDPVLLVVLVVVVVVVDDLVRSCVVVVHDSVRSVLCVVCVPCSPPPPDDDDDDLDDPVLLVQLQVQQPPDPDQLVNSCVVVVRPDDSVSSVVSQVVDPQHDDDDDDDAPDADLVLLQLLLVLLVVCLPPPLLQEKFKDKDKDKLQADDPPDDDDDDPVDDDDDRDDPPDDIDMWIKMWIAHLVATWQIDTDDPDDALVSVLVSCVVIVLVVCVVVVVSNHAYEDAVDPSCVDPSNVVSCVVSVHHYDDDRHRCPLLGLVVVVVVQLSCQLCPPNDGHDDPVVSVVSSNVSRVPDDSVVNVVSSVCNSVSSVQSNVVSSDHDDNDPPCVLVVLLVVLSNDQDQAWAWAAEDDDWGWIWTAGPVCNQEIEIETEDECPPPPDPQDWDWDDDPRHIYIYGYGYDPPPVVVVSLVVQLSVCSNNVYDHAEYEAAALVVLVSCLVPPQEYAYYAYAEPRDQDPVSVVCNQVRHHHAHEYEYEYDHDDLPAADQDARAYQAYAYACCQRYDLNNLFVYQHQHYHYHQYPDALQSLLVVVVCVQAVVTNVNHFKYKYWHPVPVDDDPSVCSNCPPADKDKDQFCQQPDQWDCNDDPDDTRGDDGGFTWIWRAHPVQKIWTWGWDFDPDPDGIIMIMIGIDHRDD